Protein 1I36 (pdb70)

Foldseek 3Di:
DEEEEEFQDLVNLLQLLLLVVLPYQYEYECVPHDPRRVVSCVVSPHHYDDPLVSLADLHYEYDHEQVCLQVNLLVSLVHHQHEYEYAYLYFLVSQVNSQVSNPRYFYKDKYFQDDCVPCGQATEIEIEAPCQVVVVVCVSRPHHYHYDDHHRSVRSLVSLVVLLVLLLVLLVLLVVQLVCVVVPRNVVVQVVCCVPVVPVRSVVNLVSNVVCLVCLVVSLVSLVNSCVNVVVPDNDDRSVVSSVSSVVSCVSSVSSDD/DEEEEEFQDLQNLLQLLLLVVQPYAYEYECVPHDPRRVVSCVVSVHHYDHPLVSLADLHYEYDHEQVCLQVNLQVSLVHHQHEYEYAYLYALVVQVNSCVNNPRYFYKYKYFDDDCVPQGQATEIEIEAPCQVVVVVCVSRPHHYHYDDHHRRVRSVVSLVVLLVLLLVLLVLLVVQLVCLVVPRNVVVQVVCCVPVHPCRSVVNLVSNVVCLVCLVVSLVSLVSSCVVVVVPHNDDRSVVSSVSSVVSCVSSVSSDD

Structure (mmCIF, N/CA/C/O backbone):
data_1I36
#
_entry.id   1I36
#
_cell.length_a   94.870
_cell.length_b   123.457
_cell.length_c   133.894
_cell.angle_alpha   90.00
_cell.angle_beta   90.00
_cell.angle_gamma   90.00
#
_symmetry.space_group_name_H-M   'I 2 2 2'
#
loop_
_entity.id
_entity.type
_entity.pdbx_description
1 polymer 'CONSERVED HYPOTHETICAL PROTEIN MTH1747'
2 non-polymer 'NADP NICOTINAMIDE-ADENINE-DINUCLEOTIDE PHOSPHATE'
3 water water
#
loop_
_atom_site.group_PDB
_atom_site.id
_atom_site.type_symbol
_atom_site.label_atom_id
_atom_site.label_alt_id
_atom_site.label_comp_id
_atom_site.label_asym_id
_atom_site.label_entity_id
_atom_site.label_seq_id
_atom_site.pdbx_PDB_ins_code
_atom_site.Cartn_x
_atom_site.Cartn_y
_atom_site.Cartn_z
_atom_site.occupancy
_atom_site.B_iso_or_equiv
_atom_site.auth_seq_id
_atom_site.auth_comp_id
_atom_site.auth_asym_id
_atom_site.auth_atom_id
_atom_site.pdbx_PDB_model_num
ATOM 1 N N . LEU A 1 1 ? 58.857 53.302 38.780 1.00 39.14 1 LEU A N 1
ATOM 2 C CA . LEU A 1 1 ? 60.010 53.960 39.455 1.00 38.73 1 LEU A CA 1
ATOM 3 C C . LEU A 1 1 ? 60.689 52.868 40.267 1.00 35.92 1 LEU A C 1
ATOM 4 O O . LEU A 1 1 ? 61.284 51.953 39.694 1.00 37.36 1 LEU A O 1
ATOM 9 N N . ARG A 1 2 ? 60.561 52.945 41.589 1.00 33.00 2 ARG A N 1
ATOM 10 C CA . ARG A 1 2 ? 61.114 51.946 42.492 1.00 28.68 2 ARG A CA 1
ATOM 11 C C . ARG A 1 2 ? 60.020 51.495 43.469 1.00 24.82 2 ARG A C 1
ATOM 12 O O . ARG A 1 2 ? 59.298 52.326 44.021 1.00 23.01 2 ARG A O 1
ATOM 20 N N . VAL A 1 3 ? 59.863 50.188 43.638 1.00 22.71 3 VAL A N 1
ATOM 21 C CA . VAL A 1 3 ? 58.897 49.664 44.608 1.00 18.76 3 VAL A CA 1
ATOM 22 C C . VAL A 1 3 ? 59.706 48.917 45.683 1.00 17.08 3 VAL A C 1
ATOM 23 O O . VAL A 1 3 ? 60.458 47.987 45.384 1.00 19.95 3 VAL A O 1
ATOM 27 N N . GLY A 1 4 ? 59.594 49.357 46.931 1.00 19.68 4 GLY A N 1
ATOM 28 C CA . GLY A 1 4 ? 60.319 48.677 48.001 1.00 19.91 4 GLY A CA 1
ATOM 29 C C . GLY A 1 4 ? 59.456 47.689 48.768 1.00 18.46 4 GLY A C 1
ATOM 30 O O . GLY A 1 4 ? 58.270 47.920 48.966 1.00 18.90 4 GLY A O 1
ATOM 31 N N . PHE A 1 5 ? 60.057 46.578 49.179 1.00 17.61 5 PHE A N 1
ATOM 32 C CA . PHE A 1 5 ? 59.346 45.545 49.924 1.00 19.72 5 PHE A CA 1
ATOM 33 C C . PHE A 1 5 ? 59.929 45.344 51.322 1.00 19.72 5 PHE A C 1
ATOM 34 O O . PHE A 1 5 ? 61.145 45.210 51.488 1.00 19.10 5 PHE A O 1
ATOM 42 N N . ILE A 1 6 ? 59.068 45.371 52.330 1.00 19.78 6 ILE A N 1
ATOM 43 C CA . ILE A 1 6 ? 59.493 45.070 53.691 1.00 17.44 6 ILE A CA 1
ATOM 44 C C . ILE A 1 6 ? 58.976 43.642 53.829 1.00 19.45 6 ILE A C 1
ATOM 45 O O . ILE A 1 6 ? 57.764 43.397 53.738 1.00 19.42 6 ILE A O 1
ATOM 50 N N . GLY A 1 7 ? 59.906 42.713 54.025 1.00 19.63 7 GLY A N 1
ATOM 51 C CA . GLY A 1 7 ? 59.602 41.301 54.083 1.00 18.34 7 GLY A CA 1
ATOM 52 C C . GLY A 1 7 ? 59.798 40.798 52.657 1.00 23.93 7 GLY A C 1
ATOM 53 O O . GLY A 1 7 ? 59.685 41.579 51.706 1.00 21.04 7 GLY A O 1
ATOM 54 N N . PHE A 1 8 ? 60.235 39.551 52.479 1.00 22.36 8 PHE A N 1
ATOM 55 C CA . PHE A 1 8 ? 60.376 39.061 51.111 1.00 22.80 8 PHE A CA 1
ATOM 56 C C . PHE A 1 8 ? 60.097 37.590 51.060 1.00 22.49 8 PHE A C 1
ATOM 57 O O . PHE A 1 8 ? 60.979 36.766 50.813 1.00 25.17 8 PHE A O 1
ATOM 65 N N . GLY A 1 9 ? 58.848 37.282 51.374 1.00 20.65 9 GLY A N 1
ATOM 66 C CA . GLY A 1 9 ? 58.356 35.924 51.396 1.00 22.21 9 GLY A CA 1
ATOM 67 C C . GLY A 1 9 ? 57.583 35.604 50.141 1.00 22.00 9 GLY A C 1
ATOM 68 O O . GLY A 1 9 ? 57.877 36.158 49.087 1.00 19.96 9 GLY A O 1
ATOM 69 N N . GLU A 1 10 ? 56.588 34.732 50.263 1.00 23.05 10 GLU A N 1
ATOM 70 C CA . GLU A 1 10 ? 55.796 34.299 49.121 1.00 25.22 10 GLU A CA 1
ATOM 71 C C . GLU A 1 10 ? 55.040 35.411 48.404 1.00 25.09 10 GLU A C 1
ATOM 72 O O . GLU A 1 10 ? 55.019 35.450 47.174 1.00 23.17 10 GLU A O 1
ATOM 78 N N . VAL A 1 11 ? 54.354 36.260 49.164 1.00 21.79 11 VAL A N 1
ATOM 79 C CA . VAL A 1 11 ? 53.617 37.379 48.559 1.00 19.41 11 VAL A CA 1
ATOM 80 C C . VAL A 1 11 ? 54.556 38.341 47.839 1.00 19.23 11 VAL A C 1
ATOM 81 O O . VAL A 1 11 ? 54.371 38.627 46.656 1.00 19.72 11 VAL A O 1
ATOM 85 N N . ALA A 1 12 ? 55.573 38.823 48.549 1.00 21.05 12 ALA A N 1
ATOM 86 C CA . ALA A 1 12 ? 56.538 39.758 47.978 1.00 21.27 12 ALA A CA 1
ATOM 87 C C . ALA A 1 12 ? 57.205 39.195 46.719 1.00 21.70 12 ALA A C 1
ATOM 88 O O . ALA A 1 12 ? 57.365 39.902 45.723 1.00 20.34 12 ALA A O 1
ATOM 90 N N . GLN A 1 13 ? 57.613 37.928 46.771 1.00 22.29 13 GLN A N 1
ATOM 91 C CA . GLN A 1 13 ? 58.259 37.304 45.609 1.00 23.94 13 GLN A CA 1
ATOM 92 C C . GLN A 1 13 ? 57.349 37.338 44.389 1.00 22.41 13 GLN A C 1
ATOM 93 O O . GLN A 1 13 ? 57.766 37.718 43.307 1.00 24.20 13 GLN A O 1
ATOM 99 N N . THR A 1 14 ? 56.115 36.888 44.576 1.00 24.76 14 THR A N 1
ATOM 100 C CA . THR A 1 14 ? 55.128 36.841 43.510 1.00 23.36 14 THR A CA 1
ATOM 101 C C . THR A 1 14 ? 54.913 38.205 42.857 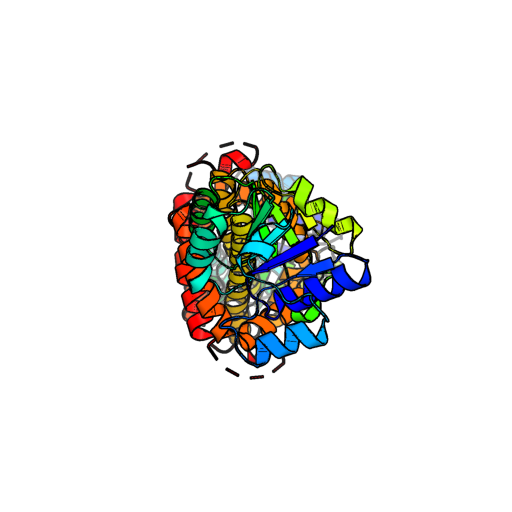1.00 23.52 14 THR A C 1
ATOM 102 O O . THR A 1 14 ? 55.002 38.328 41.632 1.00 23.74 14 THR A O 1
ATOM 106 N N . LEU A 1 15 ? 54.624 39.221 43.673 1.00 20.58 15 LEU A N 1
ATOM 107 C CA . LEU A 1 15 ? 54.400 40.585 43.184 1.00 20.29 15 LEU A CA 1
ATOM 108 C C . LEU A 1 15 ? 55.668 41.212 42.626 1.00 21.31 15 LEU A C 1
ATOM 109 O O . LEU A 1 15 ? 55.627 41.837 41.578 1.00 22.40 15 LEU A O 1
ATOM 114 N N . ALA A 1 16 ? 56.789 41.081 43.333 1.00 20.34 16 ALA A N 1
ATOM 115 C CA . ALA A 1 16 ? 58.041 41.659 42.859 1.00 18.04 16 ALA A CA 1
ATOM 116 C C . ALA A 1 16 ? 58.450 41.087 41.496 1.00 21.16 16 ALA A C 1
ATOM 117 O O . ALA A 1 16 ? 58.872 41.823 40.611 1.00 23.25 16 ALA A O 1
ATOM 119 N N . SER A 1 17 ? 58.280 39.781 41.329 1.00 23.52 17 SER A N 1
ATOM 120 C CA . SER A 1 17 ? 58.619 39.093 40.099 1.00 25.38 17 SER A CA 1
ATOM 121 C C . SER A 1 17 ? 57.810 39.656 38.906 1.00 26.83 17 SER A C 1
ATOM 122 O O . SER A 1 17 ? 58.369 39.892 37.813 1.00 27.85 17 SER A O 1
ATOM 125 N N . ARG A 1 18 ? 56.523 39.915 39.130 1.00 23.61 18 ARG A N 1
ATOM 126 C CA . ARG A 1 18 ? 55.641 40.461 38.089 1.00 24.18 18 ARG A CA 1
ATOM 127 C C . ARG A 1 18 ? 56.049 41.889 37.737 1.00 24.64 18 ARG A C 1
ATOM 128 O O . ARG A 1 18 ? 56.177 42.252 36.554 1.00 24.49 18 ARG A O 1
ATOM 136 N N . LEU A 1 19 ? 56.252 42.702 38.764 1.00 22.60 19 LEU A N 1
ATOM 137 C CA . LEU A 1 19 ? 56.655 44.096 38.578 1.00 22.87 19 LEU A CA 1
ATOM 138 C C . LEU A 1 19 ? 57.999 44.209 37.839 1.00 23.45 19 LEU A C 1
ATOM 139 O O . LEU A 1 19 ? 58.178 45.054 36.959 1.00 23.67 19 LEU A O 1
ATOM 144 N N . ARG A 1 20 ? 58.958 43.385 38.236 1.00 25.18 20 ARG A N 1
ATOM 145 C CA . ARG A 1 20 ? 60.276 43.400 37.615 1.00 26.86 20 ARG A CA 1
ATOM 146 C C . ARG A 1 20 ? 60.212 43.062 36.112 1.00 27.05 20 ARG A C 1
ATOM 147 O O . ARG A 1 20 ? 60.850 43.723 35.302 1.00 26.34 20 ARG A O 1
ATOM 155 N N . SER A 1 21 ? 59.402 42.075 35.754 1.00 25.77 21 SER A N 1
ATOM 156 C CA . SER A 1 21 ? 59.239 41.662 34.361 1.00 26.86 21 SER A CA 1
ATOM 157 C C . SER A 1 21 ? 58.614 42.787 33.536 1.00 28.68 21 SER A C 1
ATOM 158 O O . SER A 1 21 ? 58.739 42.807 32.313 1.00 28.15 21 SER A O 1
ATOM 161 N N . ARG A 1 22 ? 57.973 43.748 34.203 1.00 26.29 22 ARG A N 1
ATOM 162 C CA . ARG A 1 22 ? 57.354 44.860 33.487 1.00 24.91 22 ARG A CA 1
ATOM 163 C C . ARG A 1 22 ? 58.190 46.124 33.550 1.00 26.67 22 ARG A C 1
ATOM 164 O O . ARG A 1 22 ? 57.702 47.213 33.233 1.00 29.49 22 ARG A O 1
ATOM 172 N N . GLY A 1 23 ? 59.451 45.976 33.967 1.00 26.00 23 GLY A N 1
ATOM 173 C CA . GLY A 1 23 ? 60.377 47.103 34.007 1.00 27.26 23 GLY A CA 1
ATOM 174 C C . GLY A 1 23 ? 60.505 47.937 35.264 1.00 29.54 23 GLY A C 1
ATOM 175 O O . GLY A 1 23 ? 61.161 48.983 35.263 1.00 31.21 23 GLY A O 1
ATOM 176 N N . VAL A 1 24 ? 59.907 47.482 36.357 1.00 27.75 24 VAL A N 1
ATOM 177 C CA . VAL A 1 24 ? 59.967 48.241 37.605 1.00 24.88 24 VAL A CA 1
ATOM 178 C C . VAL A 1 24 ? 61.179 47.810 38.410 1.00 23.66 24 VAL A C 1
ATOM 179 O O . VAL A 1 24 ? 61.480 46.636 38.483 1.00 23.71 24 VAL A O 1
ATOM 183 N N . GLU A 1 25 ? 61.909 48.757 38.988 1.00 26.33 25 GLU A N 1
ATOM 184 C CA . GLU A 1 25 ? 63.030 48.354 39.819 1.00 28.78 25 GLU A CA 1
ATOM 185 C C . GLU A 1 25 ? 62.466 48.033 41.212 1.00 26.30 25 GLU A C 1
ATOM 186 O O . GLU A 1 25 ? 61.834 48.870 41.815 1.00 26.35 25 GLU A O 1
ATOM 192 N N . VAL A 1 26 ? 62.626 46.802 41.673 1.00 28.18 26 VAL A N 1
ATOM 193 C CA . VAL A 1 26 ? 62.116 46.394 42.980 1.00 27.00 26 VAL A CA 1
ATOM 194 C C . VAL A 1 26 ? 63.288 46.274 43.942 1.00 27.37 26 VAL A C 1
ATOM 195 O O . VAL A 1 26 ? 64.324 45.729 43.568 1.00 27.05 26 VAL A O 1
ATOM 199 N N . VAL A 1 27 ? 63.137 46.802 45.161 1.00 25.23 27 VAL A N 1
ATOM 200 C CA . VAL A 1 27 ? 64.231 46.766 46.144 1.00 26.79 27 VAL A CA 1
ATOM 201 C C . VAL A 1 27 ? 63.782 46.257 47.511 1.00 27.39 27 VAL A C 1
ATOM 202 O O . VAL A 1 27 ? 62.616 46.358 47.864 1.00 24.60 27 VAL A O 1
ATOM 206 N N . THR A 1 28 ? 64.720 45.719 48.278 1.00 24.04 28 THR A N 1
ATOM 207 C CA . THR A 1 28 ? 64.394 45.220 49.609 1.00 27.07 28 THR A CA 1
ATOM 208 C C . THR A 1 28 ? 65.690 45.126 50.432 1.00 27.38 28 THR A C 1
ATOM 209 O O . THR A 1 28 ? 66.773 45.109 49.854 1.00 26.90 28 THR A O 1
ATOM 213 N N . SER A 1 29 ? 65.558 45.091 51.761 1.00 25.66 29 SER A N 1
ATOM 214 C CA . SER A 1 29 ? 66.693 44.988 52.672 1.00 27.94 29 SER A CA 1
ATOM 215 C C . SER A 1 29 ? 66.761 43.572 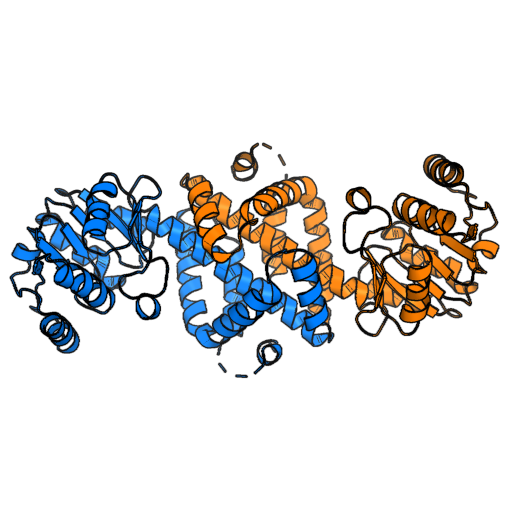53.205 1.00 26.92 29 SER A C 1
ATOM 216 O O . SER A 1 29 ? 65.783 43.074 53.760 1.00 27.01 29 SER A O 1
ATOM 219 N N . LEU A 1 30 ? 67.909 42.916 53.040 1.00 28.93 30 LEU A N 1
ATOM 220 C CA . LEU A 1 30 ? 68.069 41.530 53.505 1.00 29.04 30 LEU A CA 1
ATOM 221 C C . LEU A 1 30 ? 68.771 41.359 54.862 1.00 30.09 30 LEU A C 1
ATOM 222 O O . LEU A 1 30 ? 68.968 40.230 55.321 1.00 29.72 30 LEU A O 1
ATOM 227 N N . GLU A 1 31 ? 69.168 42.464 55.486 1.00 31.07 31 GLU A N 1
ATOM 228 C CA . GLU A 1 31 ? 69.825 42.404 56.789 1.00 35.49 31 GLU A CA 1
ATOM 229 C C . GLU A 1 31 ? 68.863 41.810 57.837 1.00 36.50 31 GLU A C 1
ATOM 230 O O . GLU A 1 31 ? 67.724 42.276 58.007 1.00 36.01 31 GLU A O 1
ATOM 236 N N . GLY A 1 32 ? 69.304 40.736 58.484 1.00 37.14 32 GLY A N 1
ATOM 237 C CA . GLY A 1 32 ? 68.485 40.082 59.495 1.00 37.76 32 GLY A CA 1
ATOM 238 C C . GLY A 1 32 ? 67.510 39.046 58.950 1.00 36.53 32 GLY A C 1
ATOM 239 O O . GLY A 1 32 ? 66.822 38.369 59.725 1.00 35.71 32 GLY A O 1
ATOM 240 N N . ARG A 1 33 ? 67.435 38.923 57.627 1.00 33.75 33 ARG A N 1
ATOM 241 C CA . ARG A 1 33 ? 66.528 37.963 57.009 1.00 33.59 33 ARG A CA 1
ATOM 242 C C . ARG A 1 33 ? 67.155 36.576 56.878 1.00 35.70 33 ARG A C 1
ATOM 243 O O . ARG A 1 33 ? 68.373 36.429 56.755 1.00 35.83 33 ARG A O 1
ATOM 251 N N . SER A 1 34 ? 66.292 35.567 56.895 1.00 36.73 34 SER A N 1
ATOM 252 C CA . SER A 1 34 ? 66.673 34.167 56.786 1.00 37.20 34 SER A CA 1
ATOM 253 C C . SER A 1 34 ? 67.164 33.778 55.384 1.00 39.68 34 SER A C 1
ATOM 254 O O . SER A 1 34 ? 66.904 34.480 54.394 1.00 37.28 34 SER A O 1
ATOM 257 N N . PRO A 1 35 ? 67.854 32.624 55.288 1.00 39.93 35 PRO A N 1
ATOM 258 C CA . PRO A 1 35 ? 68.384 32.091 54.033 1.00 40.59 35 PRO A CA 1
ATOM 259 C C . PRO A 1 35 ? 67.299 31.958 52.962 1.00 40.44 35 PRO A C 1
ATOM 260 O O . PRO A 1 35 ? 67.511 32.370 51.827 1.00 40.50 35 PRO A O 1
ATOM 264 N N . SER A 1 36 ? 66.138 31.406 53.328 1.00 39.79 36 SER A N 1
ATOM 265 C CA . SER A 1 36 ? 65.037 31.236 52.373 1.00 39.32 36 SER A CA 1
ATOM 266 C C . SER A 1 36 ? 64.575 32.579 51.786 1.00 37.56 36 SER A C 1
ATOM 267 O O . SER A 1 36 ? 64.239 32.666 50.601 1.00 38.01 36 SER A O 1
ATOM 270 N N . THR A 1 37 ? 64.625 33.628 52.601 1.00 34.33 37 THR A N 1
ATOM 271 C CA . THR A 1 37 ? 64.237 34.966 52.154 1.00 32.88 37 THR A CA 1
ATOM 272 C C . THR A 1 37 ? 65.305 35.558 51.231 1.00 33.93 37 THR A C 1
ATOM 273 O O . THR A 1 37 ? 64.977 36.161 50.201 1.00 33.66 37 THR A O 1
ATOM 277 N N . ILE A 1 38 ? 66.577 35.372 51.596 1.00 33.80 38 ILE A N 1
ATOM 278 C CA . ILE A 1 38 ? 67.699 35.870 50.798 1.00 34.24 38 ILE A CA 1
ATOM 279 C C . ILE A 1 38 ? 67.674 35.142 49.455 1.00 33.97 38 ILE A C 1
ATOM 280 O O . ILE A 1 38 ? 67.912 35.739 48.404 1.00 34.77 38 ILE A O 1
ATOM 285 N N . GLU A 1 39 ? 67.290 33.874 49.493 1.00 34.86 39 GLU A N 1
ATOM 286 C CA . GLU A 1 39 ? 67.221 33.058 48.287 1.00 37.01 39 GLU A CA 1
ATOM 287 C C . GLU A 1 39 ? 66.086 33.515 47.358 1.00 35.50 39 GLU A C 1
ATOM 288 O O . GLU A 1 39 ? 66.284 33.610 46.148 1.00 35.61 39 GLU A O 1
ATOM 294 N N . ARG A 1 40 ? 64.907 33.805 47.912 1.00 31.93 40 ARG A N 1
ATOM 295 C CA . ARG A 1 40 ? 63.799 34.272 47.081 1.00 30.88 40 ARG A CA 1
ATOM 296 C C . ARG A 1 40 ? 64.197 35.586 46.405 1.00 30.15 40 ARG A C 1
ATOM 297 O O . ARG A 1 40 ? 63.969 35.775 45.206 1.00 30.73 40 ARG A O 1
ATOM 305 N N . ALA A 1 41 ? 64.807 36.473 47.189 1.00 29.37 41 ALA A N 1
ATOM 306 C CA . ALA A 1 41 ? 65.244 37.779 46.721 1.00 31.78 41 ALA A CA 1
A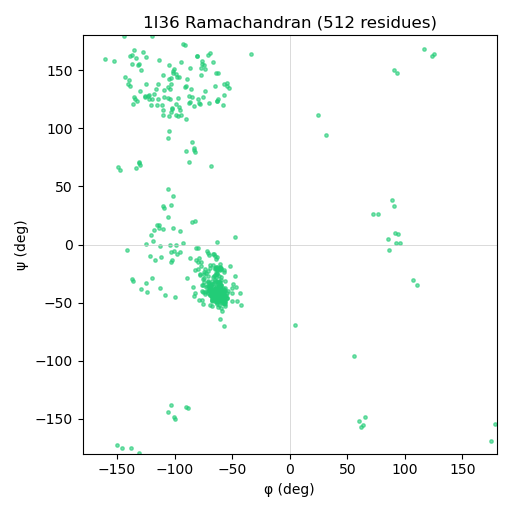TOM 307 C C . ALA A 1 41 ? 66.228 37.691 45.552 1.00 34.63 41 ALA A C 1
ATOM 308 O O . ALA A 1 41 ? 66.131 38.446 44.586 1.00 34.14 41 ALA A O 1
ATOM 310 N N . ARG A 1 42 ? 67.179 36.769 45.648 1.00 37.44 42 ARG A N 1
ATOM 311 C CA . ARG A 1 42 ? 68.176 36.607 44.598 1.00 37.14 42 ARG A CA 1
ATOM 312 C C . ARG A 1 42 ? 67.641 35.855 43.379 1.00 36.75 42 ARG A C 1
ATOM 313 O O . ARG A 1 42 ? 68.134 36.063 42.268 1.00 37.11 42 ARG A O 1
ATOM 321 N N . THR A 1 43 ? 66.630 35.005 43.583 1.00 35.49 43 THR A N 1
ATOM 322 C CA . THR A 1 43 ? 65.998 34.275 42.480 1.00 36.65 43 THR A CA 1
ATOM 323 C C . THR A 1 43 ? 65.250 35.301 41.606 1.00 37.89 43 THR A C 1
ATOM 324 O O . THR A 1 43 ? 65.248 35.208 40.370 1.00 36.98 43 THR A O 1
ATOM 328 N N . VAL A 1 44 ? 64.602 36.268 42.266 1.00 36.57 44 VAL A N 1
ATOM 329 C CA . VAL A 1 44 ? 63.856 37.319 41.584 1.00 33.10 44 VAL A CA 1
ATOM 330 C C . VAL A 1 44 ? 64.812 38.352 40.994 1.00 34.16 44 VAL A C 1
ATOM 331 O O . VAL A 1 44 ? 64.560 38.877 39.906 1.00 32.85 44 VAL A O 1
ATOM 335 N N . GLY A 1 45 ? 65.925 38.614 41.687 1.00 35.03 45 GLY A N 1
ATOM 336 C CA . GLY A 1 45 ? 66.886 39.603 41.213 1.00 34.31 45 GLY A CA 1
ATOM 337 C C . GLY A 1 45 ? 66.594 41.013 41.710 1.00 36.32 45 GLY A C 1
ATOM 338 O O . GLY A 1 45 ? 66.781 42.004 40.993 1.00 35.69 45 GLY A O 1
ATOM 339 N N . VAL A 1 46 ? 66.154 41.113 42.959 1.00 35.89 46 VAL A N 1
ATOM 340 C CA . VAL A 1 46 ? 65.838 42.406 43.542 1.00 37.15 46 VAL A CA 1
ATOM 341 C C . VAL A 1 46 ? 67.086 43.177 43.918 1.00 36.15 46 VAL A C 1
ATOM 342 O O . VAL A 1 46 ? 68.141 42.600 44.131 1.00 37.30 46 VAL A O 1
ATOM 346 N N . THR A 1 47 ? 66.976 44.497 43.972 1.00 35.30 47 THR A N 1
ATOM 347 C CA . THR A 1 47 ? 68.113 45.306 44.351 1.00 35.27 47 THR A CA 1
ATOM 348 C C . THR A 1 47 ? 68.233 45.248 45.872 1.00 36.44 47 THR A C 1
ATOM 349 O O . THR A 1 47 ? 67.286 45.565 46.580 1.00 36.00 47 THR A O 1
ATOM 353 N N . GLU A 1 48 ? 69.380 44.786 46.361 1.00 35.66 48 GLU A N 1
ATOM 354 C CA . GLU A 1 48 ? 69.629 44.684 47.797 1.00 34.71 48 GLU A CA 1
ATOM 355 C C . GLU A 1 48 ? 70.130 46.016 48.291 1.00 33.83 48 GLU A C 1
ATOM 356 O O . GLU A 1 48 ? 71.106 46.549 47.774 1.00 36.26 48 GLU A O 1
ATOM 362 N N . THR A 1 49 ? 69.490 46.545 49.322 1.00 32.30 49 THR A N 1
ATOM 363 C CA . THR A 1 49 ? 69.854 47.860 49.811 1.00 30.18 49 THR A CA 1
ATOM 364 C C . THR A 1 49 ? 69.613 48.017 51.305 1.00 29.62 49 THR A C 1
ATOM 365 O O . THR A 1 49 ? 69.291 47.053 51.983 1.00 29.64 49 THR A O 1
ATOM 369 N N . SER A 1 50 ? 69.772 49.231 51.829 1.00 30.06 50 SER A N 1
ATOM 370 C CA . SER A 1 50 ? 69.567 49.444 53.260 1.00 30.04 50 SER A CA 1
ATOM 371 C C . SER A 1 50 ? 68.075 49.566 53.569 1.00 30.01 50 SER A C 1
ATOM 372 O O . SER A 1 50 ? 67.263 49.831 52.678 1.00 29.53 50 SER A O 1
ATOM 375 N N . GLU A 1 51 ? 67.737 49.396 54.841 1.00 28.98 51 GLU A N 1
ATOM 376 C CA . GLU A 1 51 ? 66.369 49.479 55.326 1.00 30.54 51 GLU A CA 1
ATOM 377 C C . GLU A 1 51 ? 65.809 50.856 55.000 1.00 30.88 51 GLU A C 1
ATOM 378 O O . GLU A 1 51 ? 64.706 50.971 54.473 1.00 30.34 51 GLU A O 1
ATOM 384 N N . GLU A 1 52 ? 66.593 51.898 55.265 1.00 31.44 52 GLU A N 1
ATOM 385 C CA . GLU A 1 52 ? 66.173 53.269 54.986 1.00 33.43 52 GLU A CA 1
ATOM 386 C C . GLU A 1 52 ? 66.023 53.600 53.504 1.00 32.59 52 GLU A C 1
ATOM 387 O O . GLU A 1 52 ? 65.189 54.430 53.134 1.00 32.78 52 GLU A O 1
ATOM 393 N N . ASP A 1 53 ? 66.783 52.916 52.655 1.00 31.59 53 ASP A N 1
ATOM 394 C CA . ASP A 1 53 ? 66.664 53.147 51.225 1.00 31.53 53 ASP A CA 1
ATOM 395 C C . ASP A 1 53 ? 65.308 52.583 50.748 1.00 30.45 53 ASP A C 1
ATOM 396 O O . ASP A 1 53 ? 64.651 53.180 49.902 1.00 27.07 53 ASP A O 1
ATOM 401 N N . VAL A 1 54 ? 64.881 51.471 51.349 1.00 28.38 54 VAL A N 1
ATOM 402 C CA . VAL A 1 54 ? 63.604 50.842 51.007 1.00 25.81 54 VAL A CA 1
ATOM 403 C C . VAL A 1 54 ? 62.503 51.838 51.295 1.00 24.28 54 VAL A C 1
ATOM 404 O O . VAL A 1 54 ? 61.705 52.144 50.416 1.00 24.49 54 VAL A O 1
ATOM 408 N N . TYR A 1 55 ? 62.550 52.434 52.493 1.00 22.78 55 TYR A N 1
ATOM 409 C CA . TYR A 1 55 ? 61.553 53.407 52.939 1.00 23.12 55 TYR A CA 1
ATOM 410 C C . TYR A 1 55 ? 61.468 54.629 52.075 1.00 22.17 55 TYR A C 1
ATOM 411 O O . TYR A 1 55 ? 60.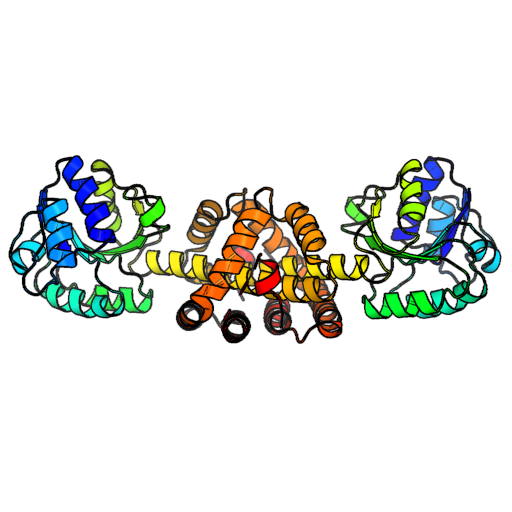496 55.362 52.178 1.00 21.56 55 TYR A O 1
ATOM 420 N N . SER A 1 56 ? 62.515 54.906 51.303 1.00 23.20 56 SER A N 1
ATOM 421 C CA . SER A 1 56 ? 62.528 56.085 50.432 1.00 26.12 56 SER A CA 1
ATOM 422 C C . SER A 1 56 ? 61.798 55.896 49.110 1.00 26.15 56 SER A C 1
ATOM 423 O O . SER A 1 56 ? 61.568 56.871 48.387 1.00 29.16 56 SER A O 1
ATOM 426 N N . CYS A 1 57 ? 61.473 54.657 48.754 1.00 28.07 57 CYS A N 1
ATOM 427 C CA . CYS A 1 57 ? 60.756 54.411 47.508 1.00 25.80 57 CYS A CA 1
ATOM 428 C C . CYS A 1 57 ? 59.371 55.048 47.527 1.00 24.73 57 CYS A C 1
ATOM 429 O O . CYS A 1 57 ? 58.748 55.150 48.589 1.00 25.87 57 CYS A O 1
ATOM 432 N N . PRO A 1 58 ? 58.870 55.502 46.357 1.00 22.89 58 PRO A N 1
ATOM 433 C CA . PRO A 1 58 ? 57.538 56.126 46.302 1.00 25.05 58 PRO A CA 1
ATOM 434 C C . PRO A 1 58 ? 56.398 55.166 46.694 1.00 22.18 58 PRO A C 1
ATOM 435 O O . PRO A 1 58 ? 55.313 55.611 47.075 1.00 22.75 58 PRO A O 1
ATOM 439 N N . VAL A 1 59 ? 56.682 53.860 46.632 1.00 21.04 59 VAL A N 1
ATOM 440 C CA . VAL A 1 59 ? 55.732 52.815 47.023 1.00 20.64 59 VAL A CA 1
ATOM 441 C C . VAL A 1 59 ? 56.509 51.786 47.848 1.00 18.72 59 VAL A C 1
ATOM 442 O O . VAL A 1 59 ? 57.489 51.201 47.385 1.00 20.45 59 VAL A O 1
ATOM 446 N N . VAL A 1 60 ? 56.062 51.601 49.085 1.00 18.57 60 VAL A N 1
ATOM 447 C CA . VAL A 1 60 ? 56.671 50.667 50.014 1.00 16.10 60 VAL A CA 1
ATOM 448 C C . VAL A 1 60 ? 55.583 49.664 50.406 1.00 17.68 60 VAL A C 1
ATOM 449 O O . VAL A 1 60 ? 54.535 50.064 50.905 1.00 16.48 60 VAL A O 1
ATOM 453 N N . ILE A 1 61 ? 55.813 48.387 50.133 1.00 17.25 61 ILE A N 1
ATOM 454 C CA . ILE A 1 61 ? 54.828 47.356 50.454 1.00 15.27 61 ILE A CA 1
ATOM 455 C C . ILE A 1 61 ? 55.335 46.498 51.618 1.00 14.83 61 ILE A C 1
ATOM 456 O O . ILE A 1 61 ? 56.440 45.968 51.566 1.00 14.29 61 ILE A O 1
ATOM 461 N N . SER A 1 62 ? 54.503 46.377 52.649 1.00 14.05 62 SER A N 1
ATOM 462 C CA . SER A 1 62 ? 54.802 45.591 53.841 1.00 14.28 62 SER A CA 1
ATOM 463 C C . SER A 1 62 ? 54.092 44.240 53.678 1.00 14.58 62 SER A C 1
ATOM 464 O O . SER A 1 62 ? 52.867 44.179 53.708 1.00 15.78 62 SER A O 1
ATOM 467 N N . ALA A 1 63 ? 54.870 43.179 53.506 1.00 14.42 63 ALA A N 1
ATOM 468 C CA . ALA A 1 63 ? 54.345 41.835 53.322 1.00 14.84 63 ALA A CA 1
ATOM 469 C C . ALA A 1 63 ? 55.155 40.931 54.251 1.00 17.50 63 ALA A C 1
ATOM 470 O O . ALA A 1 63 ? 56.013 40.149 53.810 1.00 15.84 63 ALA A O 1
ATOM 472 N N . VAL A 1 64 ? 54.990 41.170 55.545 1.00 15.64 64 VAL A N 1
ATOM 473 C CA . VAL A 1 64 ? 55.720 40.416 56.569 1.00 17.61 64 VAL A CA 1
ATOM 474 C C . VAL A 1 64 ? 54.746 39.400 57.155 1.00 19.45 64 VAL A C 1
ATOM 475 O O . VAL A 1 64 ? 54.052 38.744 56.396 1.00 24.02 64 VAL A O 1
ATOM 479 N N . THR A 1 65 ? 54.732 39.195 58.472 1.00 20.42 65 THR A N 1
ATOM 480 C CA . THR A 1 65 ? 53.760 38.264 59.062 1.00 20.01 65 THR A CA 1
ATOM 481 C C . THR A 1 65 ? 52.799 39.095 59.929 1.00 18.69 65 THR A C 1
ATOM 482 O O . THR A 1 65 ? 53.125 40.221 60.320 1.00 15.81 65 THR A O 1
ATOM 486 N N . PRO A 1 66 ? 51.591 38.576 60.224 1.00 16.85 66 PRO A N 1
ATOM 487 C CA . PRO A 1 66 ? 50.680 39.389 61.040 1.00 16.64 66 PRO A CA 1
ATOM 488 C C . PRO A 1 66 ? 51.256 39.890 62.376 1.00 19.52 66 PRO A C 1
ATOM 489 O O . PRO A 1 66 ? 51.010 41.037 62.772 1.00 18.15 66 PRO A O 1
ATOM 493 N N . GLY A 1 67 ? 52.011 39.030 63.059 1.00 14.89 67 GLY A N 1
ATOM 494 C CA . GLY A 1 67 ? 52.580 39.408 64.345 1.00 15.49 67 GLY A CA 1
ATOM 495 C C . GLY A 1 67 ? 53.690 40.459 64.285 1.00 17.83 67 GLY A C 1
ATOM 496 O O . GLY A 1 67 ? 54.082 41.003 65.315 1.00 19.07 67 GLY A O 1
ATOM 497 N N . VAL A 1 68 ? 54.146 40.783 63.081 1.00 17.28 68 VAL A N 1
ATOM 498 C CA . VAL A 1 68 ? 55.249 41.736 62.866 1.00 18.42 68 VAL A CA 1
ATOM 499 C C . VAL A 1 68 ? 54.772 43.048 62.193 1.00 17.59 68 VAL A C 1
ATOM 500 O O . VAL A 1 68 ? 55.508 44.017 62.150 1.00 14.24 68 VAL A O 1
ATOM 504 N N . ALA A 1 69 ? 53.534 43.067 61.704 1.00 13.47 69 ALA A N 1
ATOM 505 C CA . ALA A 1 69 ? 52.981 44.209 60.972 1.00 13.22 69 ALA A CA 1
ATOM 506 C C . ALA A 1 69 ? 53.040 45.566 61.682 1.00 13.53 69 ALA A C 1
ATOM 507 O O . ALA A 1 69 ? 53.441 46.566 61.080 1.00 11.26 69 ALA A O 1
ATOM 509 N N . LEU A 1 70 ? 52.664 45.621 62.953 1.00 11.89 70 LEU A N 1
ATOM 510 C CA . LEU A 1 70 ? 52.708 46.913 63.658 1.00 17.39 70 LEU A CA 1
ATOM 511 C C . LEU A 1 70 ? 54.132 47.387 63.858 1.00 16.68 70 LEU A C 1
ATOM 512 O O . LEU A 1 70 ? 54.419 48.567 63.672 1.00 16.34 70 LEU A O 1
ATOM 517 N N . GLY A 1 71 ? 55.023 46.468 64.245 1.00 18.12 71 GLY A N 1
ATOM 518 C CA . GLY A 1 71 ? 56.416 46.846 64.431 1.00 16.27 71 GLY A CA 1
ATOM 519 C C . GLY A 1 71 ? 57.055 47.353 63.145 1.00 17.93 71 GLY A C 1
ATOM 520 O O . GLY A 1 71 ? 57.863 48.288 63.175 1.00 15.01 71 GLY A O 1
ATOM 521 N N . ALA A 1 72 ? 56.733 46.708 62.020 1.00 14.30 72 ALA A N 1
ATOM 522 C CA . ALA A 1 72 ? 57.263 47.118 60.729 1.00 14.79 72 ALA A CA 1
ATOM 523 C C . ALA A 1 72 ? 56.767 48.528 60.409 1.00 14.57 72 ALA A C 1
ATOM 524 O O . ALA A 1 72 ? 57.521 49.337 59.907 1.00 13.63 72 ALA A O 1
ATOM 526 N N . ALA A 1 73 ? 55.486 48.809 60.666 1.00 12.86 73 ALA A N 1
ATOM 527 C CA . ALA A 1 73 ? 54.950 50.139 60.382 1.00 13.93 73 ALA A CA 1
ATOM 528 C C . ALA A 1 73 ? 55.595 51.215 61.276 1.00 15.80 73 ALA A C 1
ATOM 529 O O . ALA A 1 73 ? 55.814 52.348 60.834 1.00 14.83 73 ALA A O 1
ATOM 531 N N . ARG A 1 74 ? 55.776 50.897 62.563 1.00 14.65 74 ARG A N 1
ATOM 532 C CA . ARG A 1 74 ? 56.410 51.843 63.480 1.00 14.99 74 ARG A CA 1
ATOM 533 C C . ARG A 1 74 ? 57.779 52.223 62.901 1.00 17.20 74 ARG A C 1
ATOM 534 O O . ARG A 1 74 ? 58.079 53.403 62.754 1.00 17.60 74 ARG A O 1
ATOM 542 N N . ARG A 1 75 ? 58.578 51.235 62.493 1.00 16.89 75 ARG A N 1
ATOM 543 C CA . ARG A 1 75 ? 59.901 51.522 61.931 1.00 19.72 75 ARG A CA 1
ATOM 544 C C . ARG A 1 75 ? 59.861 52.285 60.611 1.00 21.50 75 ARG A C 1
ATOM 545 O O . ARG A 1 75 ? 60.617 53.234 60.409 1.00 17.49 75 ARG A O 1
ATOM 553 N N . ALA A 1 76 ? 58.993 51.851 59.704 1.00 20.62 76 ALA A N 1
ATOM 554 C CA . ALA A 1 76 ? 58.888 52.509 58.407 1.00 18.04 76 ALA A CA 1
ATOM 555 C C . ALA A 1 76 ? 58.278 53.916 58.518 1.00 18.29 76 ALA A C 1
ATOM 556 O O . ALA A 1 76 ? 58.714 54.857 57.839 1.00 20.30 76 ALA A O 1
ATOM 558 N N . GLY A 1 77 ? 57.349 54.082 59.444 1.00 18.14 77 GLY A N 1
ATOM 559 C CA . GLY A 1 77 ? 56.666 55.358 59.613 1.00 20.97 77 GLY A CA 1
ATOM 560 C C . GLY A 1 77 ? 57.508 56.577 59.959 1.00 24.07 77 GLY A C 1
ATOM 561 O O . GLY A 1 77 ? 57.031 57.713 59.851 1.00 23.03 77 GLY A O 1
ATOM 562 N N . ARG A 1 78 ? 58.707 56.345 60.476 1.00 22.86 78 ARG A N 1
ATOM 563 C CA . ARG A 1 78 ? 59.614 57.442 60.813 1.00 26.40 78 ARG A CA 1
ATOM 564 C C . ARG A 1 78 ? 60.260 57.984 59.540 1.00 28.60 78 ARG A C 1
ATOM 565 O O . ARG A 1 78 ? 60.849 59.064 59.561 1.00 31.34 78 ARG A O 1
ATOM 573 N N . HIS A 1 79 ? 60.163 57.233 58.439 1.00 26.13 79 HIS A N 1
ATOM 574 C CA . HIS A 1 79 ? 60.797 57.616 57.195 1.00 24.39 79 HIS A CA 1
ATOM 575 C C . HIS A 1 79 ? 59.953 57.747 55.920 1.00 27.15 79 HIS A C 1
ATOM 576 O O . HIS A 1 79 ? 60.184 58.639 55.100 1.00 24.55 79 HIS A O 1
ATOM 583 N N . VAL A 1 80 ? 59.020 56.818 55.711 1.00 25.11 80 VAL A N 1
ATOM 584 C CA . VAL A 1 80 ? 58.220 56.809 54.488 1.00 23.56 80 VAL A CA 1
ATOM 585 C C . VAL A 1 80 ? 57.465 58.099 54.238 1.00 21.65 80 VAL A C 1
ATOM 586 O O . VAL A 1 80 ? 56.757 58.592 55.114 1.00 24.09 80 VAL A O 1
ATOM 590 N N . ARG A 1 81 ? 57.617 58.643 53.037 1.00 21.79 81 ARG A N 1
ATOM 591 C CA . ARG A 1 81 ? 56.923 59.865 52.657 1.00 23.75 81 ARG A CA 1
ATOM 592 C C . ARG A 1 81 ? 56.056 59.599 51.419 1.00 23.87 81 ARG A C 1
ATOM 593 O O . ARG A 1 81 ? 55.209 60.416 51.051 1.00 22.86 81 ARG A O 1
ATOM 601 N N . GLY A 1 82 ? 56.246 58.429 50.819 1.00 23.31 82 GLY A N 1
ATOM 602 C CA . GLY A 1 82 ? 55.441 58.032 49.667 1.00 21.27 82 GLY A CA 1
ATOM 603 C C . GLY A 1 82 ? 54.218 57.284 50.201 1.00 21.56 82 GLY A C 1
ATOM 604 O O . GLY A 1 82 ? 53.628 57.664 51.232 1.00 21.36 82 GLY A O 1
ATOM 605 N N . ILE A 1 83 ? 53.844 56.210 49.512 1.00 19.67 83 ILE A N 1
ATOM 606 C CA . ILE A 1 83 ? 52.710 55.385 49.935 1.00 20.91 83 ILE A CA 1
ATOM 607 C C . ILE A 1 83 ? 53.202 54.082 50.576 1.00 17.97 83 ILE A C 1
ATOM 608 O O . ILE A 1 83 ? 54.128 53.435 50.097 1.00 18.55 83 ILE A O 1
ATOM 613 N N . TYR A 1 84 ? 52.597 53.758 51.705 1.00 19.59 84 TYR A N 1
ATOM 614 C CA . TYR A 1 84 ? 52.907 52.544 52.460 1.00 16.32 84 TYR A CA 1
ATOM 615 C C . TYR A 1 84 ? 51.671 51.623 52.301 1.00 13.78 84 TYR A C 1
ATOM 616 O O . TYR A 1 84 ? 50.552 51.986 52.668 1.00 12.35 84 TYR A O 1
ATOM 625 N N . VAL A 1 85 ? 51.896 50.487 51.662 1.00 11.00 85 VAL A N 1
ATOM 626 C CA . VAL A 1 85 ? 50.860 49.506 51.369 1.00 14.52 85 VAL A CA 1
ATOM 627 C C . VAL A 1 85 ? 50.984 48.305 52.289 1.00 13.83 85 VAL A C 1
ATOM 628 O O . VAL A 1 85 ? 51.948 47.558 52.221 1.00 16.56 85 VAL A O 1
ATOM 632 N N . ASP A 1 86 ? 50.032 48.165 53.194 1.00 13.83 86 ASP A N 1
ATOM 633 C CA . ASP A 1 86 ? 50.060 47.051 54.125 1.00 14.39 86 ASP A CA 1
ATOM 634 C C . ASP A 1 86 ? 49.167 45.929 53.569 1.00 15.54 86 ASP A C 1
ATOM 635 O O . ASP A 1 86 ? 47.951 46.090 53.422 1.00 11.07 86 ASP A O 1
ATOM 640 N N . ILE A 1 87 ? 49.789 44.785 53.307 1.00 14.55 87 ILE A N 1
ATOM 641 C CA . ILE A 1 87 ? 49.063 43.668 52.734 1.00 14.94 87 ILE A CA 1
ATOM 642 C C . ILE A 1 87 ? 49.021 42.478 53.697 1.00 15.48 87 ILE A C 1
ATOM 643 O O . ILE A 1 87 ? 48.611 41.388 53.335 1.00 16.58 87 ILE A O 1
ATOM 648 N N . ASN A 1 88 ? 49.310 42.741 54.965 1.00 13.14 88 ASN A N 1
ATOM 649 C CA . ASN A 1 88 ? 49.310 41.681 55.967 1.00 13.46 88 ASN A CA 1
ATOM 650 C C . ASN A 1 88 ? 47.910 41.261 56.436 1.00 14.00 88 ASN A C 1
ATOM 651 O O . ASN A 1 88 ? 46.967 42.057 56.448 1.00 16.65 88 ASN A O 1
ATOM 656 N N . ASN A 1 89 ? 47.787 40.011 56.858 1.00 14.37 89 ASN A N 1
ATOM 657 C CA . ASN A 1 89 ? 46.493 39.533 57.337 1.00 16.25 89 ASN A CA 1
ATOM 658 C C . ASN A 1 89 ? 46.313 39.925 58.786 1.00 16.15 89 ASN A C 1
ATOM 659 O O . ASN A 1 89 ? 46.606 39.143 59.681 1.00 14.65 89 ASN A O 1
ATOM 664 N N . ILE A 1 90 ? 45.901 41.183 59.006 1.00 15.63 90 ILE A N 1
ATOM 665 C CA . ILE A 1 90 ? 45.642 41.718 60.328 1.00 13.91 90 ILE A CA 1
ATOM 666 C C . ILE A 1 90 ? 44.221 42.281 60.364 1.00 12.17 90 ILE A C 1
ATOM 667 O O . ILE A 1 90 ? 43.624 42.567 59.335 1.00 13.82 90 ILE A O 1
ATOM 672 N N . SER A 1 91 ? 43.686 42.449 61.558 1.00 10.68 91 SER A N 1
ATOM 673 C CA . SER A 1 91 ? 42.316 42.932 61.698 1.00 12.72 91 SER A CA 1
ATOM 674 C C . SER A 1 91 ? 42.165 44.359 61.211 1.00 13.50 91 SER A C 1
ATOM 675 O O . SER A 1 91 ? 43.152 45.138 61.205 1.00 14.22 91 SER A O 1
ATOM 678 N N . PRO A 1 92 ? 40.926 44.748 60.852 1.00 11.80 92 PRO A N 1
ATOM 679 C CA . PRO A 1 92 ? 40.719 46.119 60.375 1.00 12.91 92 PRO A CA 1
ATOM 680 C C . PRO A 1 92 ? 41.188 47.160 61.386 1.00 11.98 92 PRO A C 1
ATOM 681 O O . PRO A 1 92 ? 41.744 48.170 60.993 1.00 12.40 92 PRO A O 1
ATOM 685 N N . GLU A 1 93 ? 40.993 46.906 62.678 1.00 12.11 93 GLU A N 1
ATOM 686 C CA . GLU A 1 93 ? 41.439 47.890 63.686 1.00 14.31 93 GLU A CA 1
ATOM 687 C C . GLU A 1 93 ? 42.975 47.928 63.747 1.00 12.98 93 GLU A C 1
ATOM 688 O O . GLU A 1 93 ? 43.551 48.997 63.911 1.00 12.08 93 GLU A O 1
ATOM 694 N N . THR A 1 94 ? 43.635 46.781 63.569 1.00 9.85 94 THR A N 1
ATOM 695 C CA . THR A 1 94 ? 45.110 46.754 63.560 1.00 11.13 94 THR A CA 1
ATOM 696 C C . THR A 1 94 ? 45.632 47.564 62.359 1.00 9.67 94 THR A C 1
ATOM 697 O O . THR A 1 94 ? 46.654 48.287 62.464 1.00 11.41 94 THR A O 1
ATOM 701 N N . VAL A 1 95 ? 44.923 47.471 61.223 1.00 9.45 95 VAL A N 1
ATOM 702 C CA . VAL A 1 95 ? 45.272 48.217 60.015 1.00 8.72 95 VAL A CA 1
ATOM 703 C C . VAL A 1 95 ? 45.165 49.742 60.302 1.00 11.77 95 VAL A C 1
ATOM 704 O O . VAL A 1 95 ? 46.068 50.523 59.955 1.00 14.55 95 VAL A O 1
ATOM 708 N N . ARG A 1 96 ? 44.091 50.141 60.970 1.00 12.38 96 ARG A N 1
ATOM 709 C CA . ARG A 1 96 ? 43.865 51.554 61.292 1.00 13.43 96 ARG A CA 1
ATOM 710 C C . ARG A 1 96 ? 45.008 52.065 62.191 1.00 15.05 96 ARG A C 1
ATOM 711 O O . ARG A 1 96 ? 45.466 53.192 62.032 1.00 14.26 96 ARG A O 1
ATOM 719 N N . MET A 1 97 ? 45.485 51.228 63.115 1.00 14.40 97 MET A N 1
ATOM 720 C CA . MET A 1 97 ? 46.593 51.603 63.998 1.00 13.98 97 MET A CA 1
ATOM 721 C C . MET A 1 97 ? 47.891 51.653 63.213 1.00 13.53 97 MET A C 1
ATOM 722 O O . MET A 1 97 ? 48.728 52.539 63.433 1.00 12.57 97 MET A O 1
ATOM 727 N N . ALA A 1 98 ? 48.092 50.703 62.302 1.00 10.57 98 ALA A N 1
ATOM 728 C CA . ALA A 1 98 ? 49.293 50.727 61.472 1.00 10.92 98 ALA A CA 1
ATOM 729 C C . ALA A 1 98 ? 49.287 52.015 60.641 1.00 13.92 98 ALA A C 1
ATOM 730 O O . ALA A 1 98 ? 50.330 52.642 60.447 1.00 15.00 98 ALA A O 1
ATOM 732 N N . SER A 1 99 ? 48.112 52.418 60.172 1.00 11.65 99 SER A N 1
ATOM 733 C CA . SER A 1 99 ? 47.966 53.677 59.437 1.00 15.08 99 SER A CA 1
ATOM 734 C C . SER A 1 99 ? 48.445 54.877 60.284 1.00 16.58 99 SER A C 1
ATOM 735 O O . SER A 1 99 ? 49.133 55.765 59.776 1.00 15.64 99 SER A O 1
ATOM 738 N N . SER A 1 100 ? 48.072 54.911 61.557 1.00 18.85 100 SER A N 1
ATOM 739 C CA . SER A 1 100 ? 48.484 56.025 62.414 1.00 18.73 100 SER A CA 1
ATOM 740 C C . SER A 1 100 ? 49.997 56.110 62.609 1.00 17.06 100 SER A C 1
ATOM 741 O O . SER A 1 100 ? 50.522 57.176 62.940 1.00 17.07 100 SER A O 1
ATOM 744 N N . LEU A 1 101 ? 50.700 55.001 62.378 1.00 16.79 101 LEU A N 1
ATOM 745 C CA . LEU A 1 101 ? 52.168 54.914 62.496 1.00 16.20 101 LEU A CA 1
ATOM 746 C C . LEU A 1 101 ? 52.916 55.479 61.282 1.00 16.54 101 LEU A C 1
ATOM 747 O O . LEU A 1 101 ? 54.113 55.765 61.352 1.00 16.54 101 LEU A O 1
ATOM 752 N N . ILE A 1 102 ? 52.250 55.566 60.144 1.00 14.65 102 ILE A N 1
ATOM 753 C CA . ILE A 1 102 ? 52.872 56.142 58.929 1.00 17.07 102 ILE A CA 1
ATOM 754 C C . ILE A 1 102 ? 52.511 57.657 59.042 1.00 20.13 102 ILE A C 1
ATOM 755 O O . ILE A 1 102 ? 51.538 58.139 58.481 1.00 17.75 102 ILE A O 1
ATOM 760 N N . GLU A 1 103 ? 53.274 58.374 59.856 1.00 23.24 103 GLU A N 1
ATOM 761 C CA . GLU A 1 103 ? 53.013 59.795 60.137 1.00 26.09 103 GLU A CA 1
ATOM 762 C C . GLU A 1 103 ? 53.280 60.819 59.031 1.00 24.79 103 GLU A C 1
ATOM 763 O O . GLU A 1 103 ? 52.664 61.884 59.005 1.00 26.13 103 GLU A O 1
ATOM 769 N N . LYS A 1 104 ? 54.135 60.468 58.091 1.00 24.38 104 LYS A N 1
ATOM 770 C CA . LYS A 1 104 ? 54.497 61.377 57.016 1.00 28.15 104 LYS A CA 1
ATOM 771 C C . LYS A 1 104 ? 54.178 60.854 55.628 1.00 28.04 104 LYS A C 1
ATOM 772 O O . LYS A 1 104 ? 54.594 61.448 54.645 1.00 25.44 104 LYS A O 1
ATOM 778 N N . GLY A 1 105 ? 53.475 59.730 55.536 1.00 25.71 105 GLY A N 1
ATOM 779 C CA . GLY A 1 105 ? 53.181 59.176 54.233 1.00 23.07 105 GLY A CA 1
ATOM 780 C C . GLY A 1 105 ? 51.728 58.823 54.068 1.00 19.22 105 GLY A C 1
ATOM 781 O O . GLY A 1 105 ? 50.929 59.106 54.933 1.00 20.69 105 GLY A O 1
ATOM 782 N N . GLY A 1 106 ? 51.372 58.297 52.905 1.00 17.69 106 GLY A N 1
ATOM 783 C CA . GLY A 1 106 ? 50.003 57.887 52.686 1.00 17.37 106 GLY A CA 1
ATOM 784 C C . GLY A 1 106 ? 49.948 56.393 52.988 1.00 20.92 106 GLY A C 1
ATOM 785 O O . GLY A 1 106 ? 50.911 55.664 52.731 1.00 25.87 106 GLY A O 1
ATOM 786 N N . PHE A 1 107 ? 48.843 55.930 53.557 1.00 18.46 107 PHE A N 1
ATOM 787 C CA . PHE A 1 107 ? 48.724 54.515 53.891 1.00 17.38 107 PHE A CA 1
ATOM 788 C C . PHE A 1 107 ? 47.624 53.897 53.044 1.00 13.88 107 PHE A C 1
ATOM 789 O O . PHE A 1 107 ? 46.552 54.463 52.919 1.00 16.34 107 PHE A O 1
ATOM 797 N N . VAL A 1 108 ? 47.876 52.697 52.541 1.00 14.21 108 VAL A N 1
ATOM 798 C CA . VAL A 1 108 ? 46.897 51.951 51.750 1.00 12.41 108 VAL A CA 1
ATOM 799 C C . VAL A 1 108 ? 46.681 50.571 52.356 1.00 10.58 108 VAL A C 1
ATOM 800 O O . VAL A 1 108 ? 47.644 49.852 52.627 1.00 11.09 108 VAL A O 1
ATOM 804 N N . ASP A 1 109 ? 45.420 50.229 52.615 1.00 8.37 109 ASP A N 1
ATOM 805 C CA . ASP A 1 109 ? 45.074 48.897 53.168 1.00 9.78 109 ASP A CA 1
ATOM 806 C C . ASP A 1 109 ? 44.852 48.031 51.911 1.00 11.73 109 ASP A C 1
ATOM 807 O O . ASP A 1 109 ? 43.906 48.284 51.181 1.00 12.86 109 ASP A O 1
ATOM 812 N N . ALA A 1 110 ? 45.763 47.104 51.596 1.00 12.70 110 ALA A N 1
ATOM 813 C CA . ALA A 1 110 ? 45.550 46.232 50.422 1.00 11.98 110 ALA A CA 1
ATOM 814 C C . ALA A 1 110 ? 45.134 44.873 50.990 1.00 14.00 110 ALA A C 1
ATOM 815 O O . ALA A 1 110 ? 45.666 44.458 52.003 1.00 13.92 110 ALA A O 1
ATOM 817 N N . ALA A 1 111 ? 44.214 44.170 50.334 1.00 13.90 111 ALA A N 1
ATOM 818 C CA . ALA A 1 111 ? 43.785 42.849 50.817 1.00 12.36 111 ALA A CA 1
ATOM 819 C C . ALA A 1 111 ? 43.753 41.895 49.620 1.00 14.50 111 ALA A C 1
ATOM 820 O O . ALA A 1 111 ? 43.093 42.172 48.605 1.00 12.20 111 ALA A O 1
ATOM 822 N N . ILE A 1 112 ? 44.463 40.783 49.765 1.00 15.55 112 ILE A N 1
ATOM 823 C CA . ILE A 1 112 ? 44.567 39.751 48.740 1.00 20.94 112 ILE A CA 1
ATOM 824 C C . ILE A 1 112 ? 43.264 38.948 48.800 1.00 22.58 112 ILE A C 1
ATOM 825 O O . ILE A 1 112 ? 42.906 38.415 49.851 1.00 21.42 112 ILE A O 1
ATOM 830 N N . MET A 1 113 ? 42.549 38.919 47.681 1.00 24.11 113 MET A N 1
ATOM 831 C CA . MET A 1 113 ? 41.247 38.255 47.587 1.00 29.38 113 MET A CA 1
ATOM 832 C C . MET A 1 113 ? 41.281 36.882 46.926 1.00 34.76 113 MET A C 1
ATOM 833 O O . MET A 1 113 ? 40.383 36.535 46.165 1.00 40.16 113 MET A O 1
ATOM 838 N N . GLY A 1 114 ? 42.287 36.089 47.252 1.00 37.61 114 GLY A N 1
ATOM 839 C CA . GLY A 1 114 ? 42.393 34.775 46.659 1.00 40.95 114 GLY A CA 1
ATOM 840 C C . GLY A 1 114 ? 43.626 34.026 47.112 1.00 41.79 114 GLY A C 1
ATOM 841 O O . GLY A 1 114 ? 44.160 34.273 48.204 1.00 40.91 114 GLY A O 1
ATOM 842 N N . SER A 1 115 ? 44.073 33.107 46.259 1.00 41.43 115 SER A N 1
ATOM 843 C CA . SER A 1 115 ? 45.238 32.284 46.545 1.00 41.35 115 SER A CA 1
ATOM 844 C C . SER A 1 115 ? 46.466 32.764 45.770 1.00 37.95 115 SER A C 1
ATOM 845 O O . SER A 1 115 ? 46.488 32.688 44.547 1.00 38.09 115 SER A O 1
ATOM 848 N N . VAL A 1 116 ? 47.476 33.252 46.479 1.00 36.65 116 VAL A N 1
ATOM 849 C CA . VAL A 1 116 ? 48.704 33.707 45.831 1.00 39.81 116 VAL A CA 1
ATOM 850 C C . VAL A 1 116 ? 49.310 32.522 45.073 1.00 41.43 116 VAL A C 1
ATOM 851 O O . VAL A 1 116 ? 49.704 32.643 43.913 1.00 40.84 116 VAL A O 1
ATOM 855 N N . ARG A 1 117 ? 49.324 31.373 45.749 1.00 43.40 117 ARG A N 1
ATOM 856 C CA . ARG A 1 117 ? 49.842 30.104 45.243 1.00 44.75 117 ARG A CA 1
ATOM 857 C C . ARG A 1 117 ? 49.211 29.672 43.930 1.00 44.49 117 ARG A C 1
ATOM 858 O O . ARG A 1 117 ? 49.906 29.231 43.023 1.00 44.67 117 ARG A O 1
ATOM 866 N N . ARG A 1 118 ? 47.891 29.761 43.835 1.00 45.54 118 ARG A N 1
ATOM 867 C CA . ARG A 1 118 ? 47.222 29.342 42.615 1.00 46.57 118 ARG A CA 1
ATOM 868 C C . ARG A 1 118 ? 47.039 30.389 41.533 1.00 45.24 118 ARG A C 1
ATOM 869 O O . ARG A 1 118 ? 47.018 30.052 40.348 1.00 46.60 118 ARG A O 1
ATOM 877 N N . LYS A 1 119 ? 46.931 31.657 41.918 1.00 41.00 119 LYS A N 1
ATOM 878 C CA . LYS A 1 119 ? 46.717 32.702 40.932 1.00 38.57 119 LYS A CA 1
ATOM 879 C C . LYS A 1 119 ? 47.964 33.505 40.607 1.00 34.53 119 LYS A C 1
ATOM 880 O O . LYS A 1 119 ? 47.979 34.226 39.629 1.00 35.15 119 LYS A O 1
ATOM 886 N N . GLY A 1 120 ? 49.014 33.376 41.412 1.00 31.34 120 GLY A N 1
ATOM 887 C CA . GLY A 1 120 ? 50.210 34.159 41.153 1.00 29.69 120 GLY A CA 1
ATOM 888 C C . GLY A 1 120 ? 49.934 35.667 41.210 1.00 28.55 120 GLY A C 1
ATOM 889 O O . GLY A 1 120 ? 48.991 36.129 41.882 1.00 24.97 120 GLY A O 1
ATOM 890 N N . ALA A 1 121 ? 50.723 36.434 40.467 1.00 26.06 121 ALA A N 1
ATOM 891 C CA . ALA A 1 121 ? 50.585 37.884 40.461 1.00 26.40 121 ALA A CA 1
ATOM 892 C C . ALA A 1 121 ? 49.272 38.386 39.862 1.00 25.57 121 ALA A C 1
ATOM 893 O O . ALA A 1 121 ? 48.975 39.579 39.947 1.00 27.45 121 ALA A O 1
ATOM 895 N N . ASP A 1 122 ? 48.489 37.480 39.269 1.00 24.02 122 ASP A N 1
ATOM 896 C CA . ASP A 1 122 ? 47.182 37.821 38.684 1.00 23.27 122 ASP A CA 1
ATOM 897 C C . ASP A 1 122 ? 46.084 37.940 39.744 1.00 23.51 122 ASP A C 1
ATOM 898 O O . ASP A 1 122 ? 44.931 38.265 39.444 1.00 22.83 122 ASP A O 1
ATOM 903 N N . ILE A 1 123 ? 46.451 37.664 40.982 1.00 20.68 123 ILE A N 1
ATOM 904 C CA . ILE A 1 123 ? 45.501 37.698 42.076 1.00 22.22 123 ILE A CA 1
ATOM 905 C C . ILE A 1 123 ? 44.821 39.048 42.208 1.00 20.89 123 ILE A C 1
ATOM 906 O O . ILE A 1 123 ? 45.454 40.081 41.988 1.00 20.68 123 ILE A O 1
ATOM 911 N N . ARG A 1 124 ? 43.510 39.036 42.452 1.00 20.01 124 ARG A N 1
ATOM 912 C CA . ARG A 1 124 ? 42.798 40.280 42.658 1.00 18.82 124 ARG A CA 1
ATOM 913 C C . ARG A 1 124 ? 43.180 40.808 44.048 1.00 18.24 124 ARG A C 1
ATOM 914 O O . ARG A 1 124 ? 43.227 40.053 45.048 1.00 16.02 124 ARG A O 1
ATOM 922 N N . ILE A 1 125 ? 43.532 42.093 44.087 1.00 14.92 125 ILE A N 1
ATOM 923 C CA . ILE A 1 125 ? 43.870 42.733 45.342 1.00 11.13 125 ILE A CA 1
ATOM 924 C C . ILE A 1 125 ? 42.930 43.931 45.479 1.00 12.72 125 ILE A C 1
ATOM 925 O O . ILE A 1 125 ? 42.834 44.746 44.563 1.00 16.24 125 ILE A O 1
ATOM 930 N N . ILE A 1 126 ? 42.229 44.057 46.589 1.00 11.35 126 ILE A N 1
ATOM 931 C CA . ILE A 1 126 ? 41.392 45.251 46.737 1.00 13.27 126 ILE A CA 1
ATOM 932 C C . ILE A 1 126 ? 42.177 46.197 47.667 1.00 13.84 126 ILE A C 1
ATOM 933 O O . ILE A 1 126 ? 42.929 45.736 48.536 1.00 13.38 126 ILE A O 1
ATOM 938 N N . ALA A 1 127 ? 42.007 47.502 47.478 1.00 13.97 127 ALA A N 1
ATOM 939 C CA . ALA A 1 127 ? 42.761 48.490 48.261 1.00 14.50 127 ALA A CA 1
ATOM 940 C C . ALA A 1 127 ? 41.877 49.658 48.664 1.00 14.52 127 ALA A C 1
ATOM 941 O O . ALA A 1 127 ? 41.029 50.127 47.886 1.00 12.35 127 ALA A O 1
ATOM 943 N N . SER A 1 128 ? 42.092 50.137 49.891 1.00 15.35 128 SER A N 1
ATOM 944 C CA . SER A 1 128 ? 41.291 51.232 50.410 1.00 11.54 128 SER A CA 1
ATOM 945 C C . SER A 1 128 ? 42.179 52.311 51.021 1.00 14.24 128 SER A C 1
ATOM 946 O O . SER A 1 128 ? 43.289 52.029 51.468 1.00 12.80 128 SER A O 1
ATOM 949 N N . GLY A 1 129 ? 41.665 53.542 51.044 1.00 13.52 129 GLY A N 1
ATOM 950 C CA . GLY A 1 129 ? 42.423 54.672 51.571 1.00 14.48 129 GLY A CA 1
ATOM 951 C C . GLY A 1 129 ? 42.455 55.748 50.498 1.00 16.29 129 GLY A C 1
ATOM 952 O O . GLY A 1 129 ? 42.244 55.462 49.304 1.00 13.69 129 GLY A O 1
ATOM 953 N N . ARG A 1 130 ? 42.811 56.973 50.896 1.00 17.35 130 ARG A N 1
ATOM 954 C CA . ARG A 1 130 ? 42.863 58.124 49.983 1.00 20.29 130 ARG A CA 1
ATOM 955 C C . ARG A 1 130 ? 43.849 57.948 48.867 1.00 19.55 130 ARG A C 1
ATOM 956 O O . ARG A 1 130 ? 43.684 58.498 47.775 1.00 21.10 130 ARG A O 1
ATOM 964 N N . ASP A 1 131 ? 44.917 57.243 49.175 1.00 18.85 131 ASP A N 1
ATOM 965 C CA . ASP A 1 131 ? 45.967 56.980 48.217 1.00 18.87 131 ASP A CA 1
ATOM 966 C C . ASP A 1 131 ? 45.832 55.643 47.501 1.00 17.18 131 ASP A C 1
ATOM 967 O O . ASP A 1 131 ? 46.780 55.208 46.828 1.00 16.16 131 ASP A O 1
ATOM 972 N N . ALA A 1 132 ? 44.677 54.989 47.634 1.00 16.82 132 ALA A N 1
ATOM 973 C CA . ALA A 1 132 ? 44.478 53.672 46.999 1.00 16.36 132 ALA A CA 1
ATOM 974 C C . ALA A 1 132 ? 44.599 53.735 45.463 1.00 18.39 132 ALA A C 1
ATOM 975 O O . ALA A 1 132 ? 45.182 52.834 44.806 1.00 15.25 132 ALA A O 1
ATOM 977 N N . GLU A 1 133 ? 44.035 54.795 44.886 1.00 18.56 133 GLU A N 1
ATOM 978 C CA . GLU A 1 133 ? 44.101 55.013 43.443 1.00 23.43 133 GLU A CA 1
ATOM 979 C C . GLU A 1 133 ? 45.543 55.114 42.974 1.00 23.36 133 GLU A C 1
ATOM 980 O O . GLU A 1 133 ? 45.891 54.650 41.890 1.00 21.48 133 GLU A O 1
ATOM 986 N N . GLU A 1 134 ? 46.399 55.695 43.805 1.00 22.77 134 GLU A N 1
ATOM 987 C CA . GLU A 1 134 ? 47.803 55.839 43.450 1.00 23.43 134 GLU A CA 1
ATOM 988 C C . GLU A 1 134 ? 48.515 54.470 43.440 1.00 23.09 134 GLU A C 1
ATOM 989 O O . GLU A 1 134 ? 49.339 54.194 42.556 1.00 21.87 134 GLU A O 1
ATOM 995 N N . PHE A 1 135 ? 48.153 53.594 44.381 1.00 19.43 135 PHE A N 1
ATOM 996 C CA . PHE A 1 135 ? 48.717 52.243 44.446 1.00 15.99 135 PHE A CA 1
ATOM 997 C C . PHE A 1 135 ? 48.217 51.477 43.199 1.00 15.38 135 PHE A C 1
ATOM 998 O O . PHE A 1 135 ? 48.952 50.709 42.598 1.00 13.87 135 PHE A O 1
ATOM 1006 N N . MET A 1 136 ? 46.960 51.717 42.821 1.00 16.98 136 MET A N 1
ATOM 1007 C CA . MET A 1 136 ? 46.331 51.044 41.680 1.00 17.46 136 MET A CA 1
ATOM 1008 C C . MET A 1 136 ? 47.049 51.298 40.339 1.00 18.84 136 MET A C 1
ATOM 1009 O O . MET A 1 136 ? 46.901 50.522 39.393 1.00 18.47 136 MET A O 1
ATOM 1014 N N . LYS A 1 137 ? 47.855 52.356 40.277 1.00 19.26 137 LYS A N 1
ATOM 1015 C CA . LYS A 1 137 ? 48.647 52.644 39.086 1.00 21.35 137 LYS A CA 1
ATOM 1016 C C . LYS A 1 137 ? 49.613 51.482 38.805 1.00 20.80 137 LYS A C 1
ATOM 1017 O O . LYS A 1 137 ? 50.051 51.308 37.669 1.00 22.26 137 LYS A O 1
ATOM 1023 N N . LEU A 1 138 ? 49.930 50.672 39.821 1.00 17.35 138 LEU A N 1
ATOM 1024 C CA . LEU A 1 138 ? 50.813 49.515 39.618 1.00 16.97 138 LEU A CA 1
ATOM 1025 C C . LEU A 1 138 ? 50.157 48.480 38.680 1.00 15.81 138 LEU A C 1
ATOM 1026 O O . LEU A 1 138 ? 50.798 47.515 38.257 1.00 17.48 138 LEU A O 1
ATOM 1031 N N . ASN A 1 139 ? 48.878 48.669 38.372 1.00 13.52 139 ASN A N 1
ATOM 1032 C CA . ASN A 1 139 ? 48.215 47.778 37.404 1.00 15.25 139 ASN A CA 1
ATOM 1033 C C . ASN A 1 139 ? 48.922 47.907 36.038 1.00 17.35 139 ASN A C 1
ATOM 1034 O O . ASN A 1 139 ? 48.969 46.952 35.266 1.00 16.83 139 ASN A O 1
ATOM 1039 N N . ARG A 1 140 ? 49.521 49.066 35.788 1.00 19.52 140 ARG A N 1
ATOM 1040 C CA . ARG A 1 140 ? 50.238 49.325 34.532 1.00 23.07 140 ARG 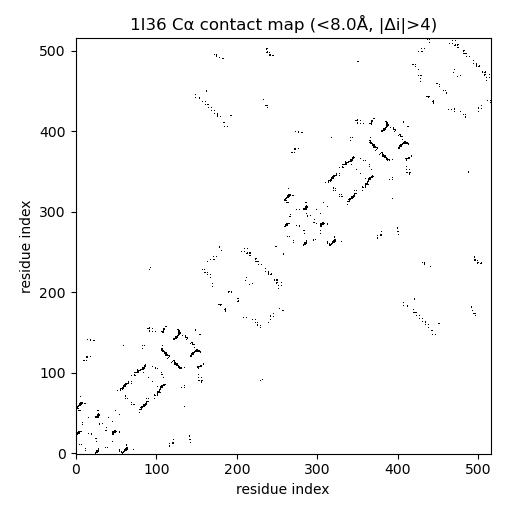A CA 1
ATOM 1041 C C . ARG A 1 140 ? 51.405 48.378 34.425 1.00 21.81 140 ARG A C 1
ATOM 1042 O O . ARG A 1 140 ? 51.919 48.146 33.332 1.00 21.06 140 ARG A O 1
ATOM 1050 N N . TYR A 1 141 ? 51.836 47.862 35.575 1.00 21.33 141 TYR A N 1
ATOM 1051 C CA . TYR A 1 141 ? 52.973 46.950 35.621 1.00 20.47 141 TYR A CA 1
ATOM 1052 C C . TYR A 1 141 ? 52.645 45.486 35.951 1.00 20.86 141 TYR A C 1
ATOM 1053 O O . TYR A 1 141 ? 53.459 44.773 36.536 1.00 21.21 141 TYR A O 1
ATOM 1062 N N . GLY A 1 142 ? 51.458 45.041 35.545 1.00 21.60 142 GLY A N 1
ATOM 1063 C CA . GLY A 1 142 ? 51.083 43.650 35.722 1.00 21.79 142 GLY A CA 1
ATOM 1064 C C . GLY A 1 142 ? 50.266 43.223 36.917 1.00 19.93 142 GLY A C 1
ATOM 1065 O O . GLY A 1 142 ? 49.997 42.031 37.049 1.00 19.62 142 GLY A O 1
ATOM 1066 N N . LEU A 1 143 ? 49.875 44.151 37.787 1.00 18.47 143 LEU A N 1
ATOM 1067 C CA . LEU A 1 143 ? 49.108 43.760 38.954 1.00 17.62 143 LEU A CA 1
ATOM 1068 C C . LEU A 1 143 ? 47.610 43.863 38.653 1.00 18.12 143 LEU A C 1
ATOM 1069 O O . LEU A 1 143 ? 47.217 44.397 37.603 1.00 16.48 143 LEU A O 1
ATOM 1074 N N . ASN A 1 144 ? 46.781 43.392 39.582 1.00 15.72 144 ASN A N 1
ATOM 1075 C CA . ASN A 1 144 ? 45.334 43.377 39.378 1.00 16.88 144 ASN A CA 1
ATOM 1076 C C . ASN A 1 144 ? 44.671 43.987 40.609 1.00 17.76 144 ASN A C 1
ATOM 1077 O O . ASN A 1 144 ? 44.007 43.297 41.364 1.00 16.83 144 ASN A O 1
ATOM 1082 N N . ILE A 1 145 ? 44.832 45.298 40.779 1.00 17.22 145 ILE A N 1
ATOM 1083 C CA . ILE A 1 145 ? 44.302 46.011 41.948 1.00 14.75 145 ILE A CA 1
ATOM 1084 C C . ILE A 1 145 ? 42.974 46.699 41.608 1.00 14.20 145 ILE A C 1
ATOM 1085 O O . ILE A 1 145 ? 42.756 47.141 40.483 1.00 11.36 145 ILE A O 1
ATOM 1090 N N . GLU A 1 146 ? 42.097 46.767 42.594 1.00 14.24 146 GLU A N 1
ATOM 1091 C CA . GLU A 1 146 ? 40.810 47.416 42.457 1.00 15.86 146 GLU A CA 1
ATOM 1092 C C . GLU A 1 146 ? 40.599 48.192 43.767 1.00 16.54 146 GLU A C 1
ATOM 1093 O O . GLU A 1 146 ? 40.885 47.680 44.853 1.00 14.32 146 GLU A O 1
ATOM 1099 N N . VAL A 1 147 ? 40.127 49.426 43.656 1.00 15.74 147 VAL A N 1
ATOM 1100 C CA . VAL A 1 147 ? 39.883 50.272 44.830 1.00 17.45 147 VAL A CA 1
ATOM 1101 C C . VAL A 1 147 ? 38.494 49.991 45.408 1.00 19.13 147 VAL A C 1
ATOM 1102 O O . VAL A 1 147 ? 37.538 49.884 44.670 1.00 18.57 147 VAL A O 1
ATOM 1106 N N . ARG A 1 148 ? 38.391 49.842 46.721 1.00 16.15 148 ARG A N 1
ATOM 1107 C CA . ARG A 1 148 ? 37.092 49.622 47.374 1.00 20.41 148 ARG A CA 1
ATOM 1108 C C . ARG A 1 148 ? 37.080 50.468 48.640 1.00 19.92 148 ARG A C 1
ATOM 1109 O O . ARG A 1 148 ? 38.144 50.840 49.133 1.00 19.16 148 ARG A O 1
ATOM 1117 N N . GLY A 1 149 ? 35.898 50.717 49.200 1.00 17.35 149 GLY A N 1
ATOM 1118 C CA . GLY A 1 149 ? 35.816 51.480 50.429 1.00 19.32 149 GLY A CA 1
ATOM 1119 C C . GLY A 1 149 ? 36.348 52.900 50.306 1.00 20.79 149 GLY A C 1
ATOM 1120 O O . GLY A 1 149 ? 36.399 53.453 49.200 1.00 19.33 149 GLY A O 1
ATOM 1121 N N . ARG A 1 150 ? 36.751 53.495 51.428 1.00 19.56 150 ARG A N 1
ATOM 1122 C CA . ARG A 1 150 ? 37.261 54.868 51.411 1.00 22.75 150 ARG A CA 1
ATOM 1123 C C . ARG A 1 150 ? 38.509 55.079 52.273 1.00 19.97 150 ARG A C 1
ATOM 1124 O O . ARG A 1 150 ? 39.339 55.909 51.962 1.00 22.00 150 ARG A O 1
ATOM 1132 N N . GLU A 1 151 ? 38.649 54.306 53.345 1.00 17.33 151 GLU A N 1
ATOM 1133 C CA . GLU A 1 151 ? 39.768 54.526 54.255 1.00 18.38 151 GLU A CA 1
ATOM 1134 C C . GLU A 1 151 ? 40.465 53.258 54.689 1.00 14.56 151 GLU A C 1
ATOM 1135 O O . GLU A 1 151 ? 39.994 52.172 54.394 1.00 13.71 151 GLU A O 1
ATOM 1141 N N . PRO A 1 152 ? 41.651 53.379 55.315 1.00 15.56 152 PRO A N 1
ATOM 1142 C CA . PRO A 1 152 ? 42.387 52.191 55.775 1.00 14.16 152 PRO A CA 1
ATOM 1143 C C . PRO A 1 152 ? 41.471 51.362 56.658 1.00 14.22 152 PRO A C 1
ATOM 1144 O O . PRO A 1 152 ? 40.751 51.918 57.476 1.00 12.17 152 PRO A O 1
ATOM 1148 N N . GLY A 1 153 ? 41.478 50.045 56.471 1.00 13.88 153 GLY A N 1
ATOM 1149 C CA . GLY A 1 153 ? 40.609 49.201 57.259 1.00 12.74 153 GLY A CA 1
ATOM 1150 C C . GLY A 1 153 ? 39.436 48.670 56.420 1.00 15.96 153 GLY A C 1
ATOM 1151 O O . GLY A 1 153 ? 38.977 47.544 56.667 1.00 12.92 153 GLY A O 1
ATOM 1152 N N . ASP A 1 154 ? 38.980 49.431 55.412 1.00 13.63 154 ASP A N 1
ATOM 1153 C CA . ASP A 1 154 ? 37.849 48.986 54.591 1.00 14.44 154 ASP A CA 1
ATOM 1154 C C . ASP A 1 154 ? 38.144 47.749 53.769 1.00 14.95 154 ASP A C 1
ATOM 1155 O O . ASP A 1 154 ? 37.357 46.801 53.805 1.00 15.26 154 ASP A O 1
ATOM 1160 N N . ALA A 1 155 ? 39.293 47.719 53.092 1.00 12.13 155 ALA A N 1
ATOM 1161 C CA . ALA A 1 155 ? 39.669 46.546 52.287 1.00 11.89 155 ALA A CA 1
ATOM 1162 C C . ALA A 1 155 ? 39.795 45.273 53.144 1.00 11.80 155 ALA A C 1
ATOM 1163 O O . ALA A 1 155 ? 39.297 44.200 52.766 1.00 11.42 155 ALA A O 1
ATOM 1165 N N . SER A 1 156 ? 40.497 45.378 54.275 1.00 10.45 156 SER A N 1
ATOM 1166 C CA . SER A 1 156 ? 40.634 44.253 55.191 1.00 11.21 156 SER A CA 1
ATOM 1167 C C . SER A 1 156 ? 39.251 43.832 55.734 1.00 12.92 156 SER A C 1
ATOM 1168 O O . SER A 1 156 ? 38.993 42.637 55.906 1.00 12.21 156 SER A O 1
ATOM 1171 N N . ALA A 1 157 ? 38.382 44.794 56.032 1.00 11.05 157 ALA A N 1
ATOM 1172 C CA . ALA A 1 157 ? 37.041 44.465 56.515 1.00 10.33 157 ALA A CA 1
ATOM 1173 C C . ALA A 1 157 ? 36.269 43.704 55.451 1.00 11.74 157 ALA A C 1
ATOM 1174 O O . ALA A 1 157 ? 35.523 42.817 55.788 1.00 12.12 157 ALA A O 1
ATOM 1176 N N . ILE A 1 158 ? 36.284 44.203 54.218 1.00 13.60 158 ILE A N 1
ATOM 1177 C CA . ILE A 1 158 ? 35.604 43.531 53.121 1.00 15.34 158 ILE A CA 1
ATOM 1178 C C . ILE A 1 158 ? 36.103 42.084 52.946 1.00 15.61 158 ILE A C 1
ATOM 1179 O O . ILE A 1 158 ? 35.311 41.140 52.722 1.00 13.96 158 ILE A O 1
ATOM 1184 N N . LYS A 1 159 ? 37.417 41.897 53.024 1.00 14.42 159 LYS A N 1
ATOM 1185 C CA . LYS A 1 159 ? 37.988 40.562 52.861 1.00 16.60 159 LYS A CA 1
ATOM 1186 C C . LYS A 1 159 ? 37.510 39.597 53.964 1.00 16.35 159 LYS A C 1
ATOM 1187 O O . LYS A 1 159 ? 37.099 38.453 53.690 1.00 16.52 159 LYS A O 1
ATOM 1193 N N . MET A 1 160 ? 37.548 40.079 55.197 1.00 12.94 160 MET A N 1
ATOM 1194 C CA . MET A 1 160 ? 37.137 39.312 56.375 1.00 14.26 160 MET A CA 1
ATOM 1195 C C . MET A 1 160 ? 35.627 39.018 56.317 1.00 15.53 160 MET A C 1
ATOM 1196 O O . MET A 1 160 ? 35.193 37.934 56.698 1.00 17.24 160 MET A O 1
ATOM 1201 N N . LEU A 1 161 ? 34.835 39.984 55.859 1.00 12.07 161 LEU A N 1
ATOM 1202 C CA . LEU A 1 161 ? 33.386 39.773 55.762 1.00 14.05 161 LEU A CA 1
ATOM 1203 C C . LEU A 1 161 ? 33.032 38.721 54.723 1.00 15.53 161 LEU A C 1
ATOM 1204 O O . LEU A 1 161 ? 32.155 37.875 54.964 1.00 15.69 161 LEU A O 1
ATOM 1209 N N . ARG A 1 162 ? 33.729 38.736 53.590 1.00 14.86 162 ARG A N 1
ATOM 1210 C CA . ARG A 1 162 ? 33.504 37.742 52.545 1.00 20.26 162 ARG A CA 1
ATOM 1211 C C . ARG A 1 162 ? 33.881 36.371 53.080 1.00 21.64 162 ARG A C 1
ATOM 1212 O O . ARG A 1 162 ? 33.190 35.372 52.826 1.00 24.48 162 ARG A O 1
ATOM 1220 N N . SER A 1 163 ? 34.994 36.325 53.802 1.00 21.71 163 SER A N 1
ATOM 1221 C CA . SER A 1 163 ? 35.507 35.097 54.391 1.00 22.16 163 SER A CA 1
ATOM 1222 C C . SER A 1 163 ? 34.529 34.546 55.422 1.00 22.35 163 SER A C 1
ATOM 1223 O O . SER A 1 163 ? 34.228 33.341 55.451 1.00 22.24 163 SER A O 1
ATOM 1226 N N . SER A 1 164 ? 33.996 35.440 56.236 1.00 18.52 164 SER A N 1
ATOM 1227 C CA . SER A 1 164 ? 33.037 35.080 57.266 1.00 20.07 164 SER A CA 1
ATOM 1228 C C . SER A 1 164 ? 31.793 34.430 56.648 1.00 21.17 164 SER A C 1
ATOM 1229 O O . SER A 1 164 ? 31.303 33.401 57.128 1.00 20.99 164 SER A O 1
ATOM 1232 N N . TYR A 1 165 ? 31.307 35.017 55.564 1.00 19.40 165 TYR A N 1
ATOM 1233 C CA . TYR A 1 165 ? 30.110 34.498 54.889 1.00 19.85 165 TYR A CA 1
ATOM 1234 C C . TYR A 1 165 ? 30.369 33.138 54.237 1.00 19.29 165 TYR A C 1
ATOM 1235 O O . TYR A 1 165 ? 29.673 32.147 54.535 1.00 20.82 165 TYR A O 1
ATOM 1244 N N . THR A 1 166 ? 31.407 33.056 53.411 1.00 19.13 166 THR A N 1
ATOM 1245 C CA . THR A 1 166 ? 31.710 31.802 52.721 1.00 23.13 166 THR A CA 1
ATOM 1246 C C . THR A 1 166 ? 32.036 30.636 53.653 1.00 24.92 166 THR A C 1
ATOM 1247 O O . THR A 1 166 ? 31.652 29.485 53.370 1.00 24.63 166 THR A O 1
ATOM 1251 N N . LYS A 1 167 ? 32.670 30.913 54.792 1.00 21.77 167 LYS A N 1
ATOM 1252 C CA . LYS A 1 167 ? 32.957 29.839 55.749 1.00 22.70 167 LYS A CA 1
ATOM 1253 C C . LYS A 1 167 ? 31.676 29.437 56.498 1.00 23.27 167 LYS A C 1
ATOM 1254 O O . LYS A 1 167 ? 31.495 28.263 56.841 1.00 24.51 167 LYS A O 1
ATOM 1260 N N . GLY A 1 168 ? 30.809 30.408 56.772 1.00 19.71 168 GLY A N 1
ATOM 1261 C CA . GLY A 1 168 ? 29.553 30.121 57.448 1.00 22.30 168 GLY A CA 1
ATOM 1262 C C . GLY A 1 168 ? 28.661 29.207 56.593 1.00 21.48 168 GLY A C 1
ATOM 1263 O O . GLY A 1 168 ? 28.054 28.296 57.125 1.00 22.49 168 GLY A O 1
ATOM 1264 N N . VAL A 1 169 ? 28.564 29.487 55.293 1.00 19.69 169 VAL A N 1
ATOM 1265 C CA . VAL A 1 169 ? 27.775 28.690 54.342 1.00 18.95 169 VAL A CA 1
ATOM 1266 C C . VAL A 1 169 ? 28.313 27.251 54.279 1.00 20.49 169 VAL A C 1
ATOM 1267 O O . VAL A 1 169 ? 27.533 26.288 54.181 1.00 17.25 169 VAL A O 1
ATOM 1271 N N . SER A 1 170 ? 29.639 27.099 54.297 1.00 18.96 170 SER A N 1
ATOM 1272 C CA . SER A 1 170 ? 30.266 25.762 54.290 1.00 20.92 170 SER A CA 1
ATOM 1273 C C . SER A 1 170 ? 29.837 24.966 55.513 1.00 21.33 170 SER A C 1
ATOM 1274 O O . SER A 1 170 ? 29.576 23.754 55.427 1.00 21.96 170 SER A O 1
ATOM 1277 N N . ALA A 1 171 ? 29.798 25.625 56.666 1.00 19.26 171 ALA A N 1
ATOM 1278 C CA . ALA A 1 171 ? 29.383 24.950 57.887 1.00 21.16 171 ALA A CA 1
ATOM 1279 C C . ALA A 1 171 ? 27.885 24.589 57.848 1.00 21.45 171 ALA A C 1
ATOM 1280 O O . ALA A 1 171 ? 27.483 23.533 58.355 1.00 19.99 171 ALA A O 1
ATOM 1282 N N . LEU A 1 172 ? 27.070 25.513 57.340 1.00 19.44 172 LEU A N 1
ATOM 1283 C CA . LEU A 1 172 ? 25.620 25.306 57.250 1.00 20.05 172 LEU A CA 1
ATOM 1284 C C . LEU A 1 172 ? 25.342 24.152 56.286 1.00 21.32 172 LEU A C 1
ATOM 1285 O O . LEU A 1 172 ? 24.507 23.272 56.560 1.00 19.91 172 LEU A O 1
ATOM 1290 N N . LEU A 1 173 ? 26.084 24.131 55.188 1.00 16.76 173 LEU A N 1
ATOM 1291 C CA . LEU A 1 173 ? 25.927 23.078 54.195 1.00 20.83 173 LEU A CA 1
ATOM 1292 C C . LEU A 1 173 ? 26.275 21.731 54.799 1.00 22.58 173 LEU A C 1
ATOM 1293 O O . LEU A 1 173 ? 25.513 20.765 54.669 1.00 23.51 173 LEU A O 1
ATOM 1298 N N . TRP A 1 174 ? 27.430 21.669 55.451 1.00 19.60 174 TRP A N 1
ATOM 1299 C CA . TRP A 1 174 ? 27.885 20.438 56.080 1.00 21.05 174 TRP A CA 1
ATOM 1300 C C . TRP A 1 174 ? 26.885 19.878 57.080 1.00 21.71 174 TRP A C 1
ATOM 1301 O O . TRP A 1 174 ? 26.573 18.689 57.044 1.00 23.87 174 TRP A O 1
ATOM 1312 N N . GLU A 1 175 ? 26.398 20.710 57.991 1.00 20.69 175 GLU A N 1
ATOM 1313 C CA . GLU A 1 175 ? 25.445 20.221 58.964 1.00 20.54 175 GLU A CA 1
ATOM 1314 C C . GLU A 1 175 ? 24.140 19.743 58.297 1.00 21.40 175 GLU A C 1
ATOM 1315 O O . GLU A 1 175 ? 23.609 18.681 58.657 1.00 20.05 175 GLU A O 1
ATOM 1321 N N . THR A 1 176 ? 23.637 20.515 57.341 1.00 18.71 176 THR A N 1
ATOM 1322 C CA . THR A 1 176 ? 22.407 20.157 56.624 1.00 21.29 176 THR A CA 1
ATOM 1323 C C . THR A 1 176 ? 22.562 18.815 55.890 1.00 22.70 176 THR A C 1
ATOM 1324 O O . THR A 1 176 ? 21.689 17.946 55.997 1.00 21.26 176 THR A O 1
ATOM 1328 N N . LEU A 1 177 ? 23.693 18.626 55.205 1.00 22.85 177 LEU A N 1
ATOM 1329 C CA . LEU A 1 177 ? 23.939 17.397 54.451 1.00 24.49 177 LEU A CA 1
ATOM 1330 C C . LEU A 1 177 ? 24.283 16.177 55.304 1.00 26.05 177 LEU A C 1
ATOM 1331 O O . LEU A 1 177 ? 24.017 15.037 54.907 1.00 25.82 177 LEU A O 1
ATOM 1336 N N . THR A 1 178 ? 24.885 16.410 56.463 1.00 26.05 178 THR A N 1
ATOM 1337 C CA . THR A 1 178 ? 25.214 15.325 57.361 1.00 28.72 178 THR A CA 1
ATOM 1338 C C . THR A 1 178 ? 23.897 14.781 57.938 1.00 28.63 178 THR A C 1
ATOM 1339 O O . THR A 1 178 ? 23.736 13.575 58.073 1.00 31.49 178 THR A O 1
ATOM 1343 N N . ALA A 1 179 ? 22.949 15.662 58.250 1.00 25.05 179 ALA A N 1
ATOM 1344 C CA . ALA A 1 179 ? 21.670 15.205 58.752 1.00 25.32 179 ALA A CA 1
ATOM 1345 C C . ALA A 1 179 ? 20.962 14.473 57.605 1.00 25.54 179 ALA A C 1
ATOM 1346 O O . ALA A 1 179 ? 20.412 13.401 57.820 1.00 24.36 179 ALA A O 1
ATOM 1348 N N . ALA A 1 180 ? 20.991 15.049 56.393 1.00 23.43 180 ALA A N 1
ATOM 1349 C CA . ALA A 1 180 ? 20.366 14.453 55.209 1.00 22.61 180 ALA A CA 1
ATOM 1350 C C . ALA A 1 180 ? 20.921 13.065 54.936 1.00 25.39 180 ALA A C 1
ATOM 1351 O O . ALA A 1 180 ? 20.193 12.144 54.532 1.00 24.46 180 ALA A O 1
ATOM 1353 N N . HIS A 1 181 ? 22.217 12.919 55.168 1.00 24.85 181 HIS A N 1
ATOM 1354 C CA . HIS A 1 181 ? 22.885 11.658 54.923 1.00 27.81 181 HIS A CA 1
ATOM 1355 C C . HIS A 1 181 ? 22.421 10.547 55.852 1.00 28.04 181 HIS A C 1
ATOM 1356 O O . HIS A 1 181 ? 22.301 9.393 55.436 1.00 26.86 181 HIS A O 1
ATOM 1363 N N . ARG A 1 182 ? 22.200 10.889 57.114 1.00 28.06 182 ARG A N 1
ATOM 1364 C CA . ARG A 1 182 ? 21.753 9.903 58.081 1.00 33.19 182 ARG A CA 1
ATOM 1365 C C . ARG A 1 182 ? 20.371 9.366 57.710 1.00 32.72 182 ARG A C 1
ATOM 1366 O O . ARG A 1 182 ? 20.013 8.267 58.106 1.00 32.14 182 ARG A O 1
ATOM 1374 N N . LEU A 1 183 ? 19.605 10.153 56.959 1.00 29.84 183 LEU A N 1
ATOM 1375 C CA . LEU A 1 183 ? 18.271 9.759 56.545 1.00 29.30 183 LEU A CA 1
ATOM 1376 C C . LEU A 1 183 ? 18.308 9.146 55.158 1.00 30.09 183 LEU A C 1
ATOM 1377 O O . LEU A 1 183 ? 17.298 8.643 54.665 1.00 29.74 183 LEU A O 1
ATOM 1382 N N . GLY A 1 184 ? 19.480 9.190 54.526 1.00 29.67 184 GLY A N 1
ATOM 1383 C CA . GLY A 1 184 ? 19.611 8.661 53.181 1.00 27.33 184 GLY A CA 1
ATOM 1384 C C . GLY A 1 184 ? 19.026 9.593 52.146 1.00 26.63 184 GLY A C 1
ATOM 1385 O O . GLY A 1 184 ? 18.690 9.158 51.048 1.00 27.67 184 GLY A O 1
ATOM 1386 N N . LEU A 1 185 ? 18.992 10.893 52.459 1.00 24.20 185 LEU A N 1
ATOM 1387 C CA . LEU A 1 185 ? 18.399 11.903 51.578 1.00 22.98 185 LEU A CA 1
ATOM 1388 C C . LEU A 1 185 ? 19.339 13.003 51.043 1.00 22.72 185 LEU A C 1
ATOM 1389 O O . LEU A 1 185 ? 18.872 13.991 50.462 1.00 22.40 185 LEU A O 1
ATOM 1394 N N . GLU A 1 186 ? 20.646 12.829 51.198 1.00 22.58 186 GLU A N 1
ATOM 1395 C CA . GLU A 1 186 ? 21.602 13.878 50.767 1.00 24.76 186 GLU A CA 1
ATOM 1396 C C . GLU A 1 186 ? 21.512 14.349 49.307 1.00 23.79 186 GLU A C 1
ATOM 1397 O O . GLU A 1 186 ? 21.456 15.575 49.034 1.00 22.79 186 GLU A O 1
ATOM 1403 N N . GLU A 1 187 ? 21.360 13.401 48.373 1.00 24.36 187 GLU A N 1
ATOM 1404 C CA . GLU A 1 187 ? 21.226 13.753 46.957 1.00 25.09 187 GLU A CA 1
ATOM 1405 C C . GLU A 1 187 ? 19.935 14.506 46.697 1.00 25.72 187 GLU A C 1
ATOM 1406 O O . GLU A 1 187 ? 19.903 15.482 45.922 1.00 25.97 187 GLU A O 1
ATOM 1412 N N . ASP A 1 188 ? 18.858 14.074 47.360 1.00 22.93 188 ASP A N 1
ATOM 1413 C CA . ASP A 1 188 ? 17.566 14.739 47.175 1.00 19.75 188 ASP A CA 1
ATOM 1414 C C . ASP A 1 188 ? 17.673 16.178 47.673 1.00 18.79 188 ASP A C 1
ATOM 1415 O O . ASP A 1 188 ? 17.200 17.108 47.032 1.00 19.10 188 ASP A O 1
ATOM 1420 N N . VAL A 1 189 ? 18.270 16.361 48.845 1.00 19.19 189 VAL A N 1
ATOM 1421 C CA . VAL A 1 189 ? 18.412 17.714 49.350 1.00 19.63 189 VAL A CA 1
ATOM 1422 C C . VAL A 1 189 ? 19.269 18.531 48.379 1.00 19.15 189 VAL A C 1
ATOM 1423 O O . VAL A 1 189 ? 18.906 19.649 48.020 1.00 20.71 189 VAL A O 1
ATOM 1427 N N . LEU A 1 190 ? 20.383 17.968 47.918 1.00 20.57 190 LEU A N 1
ATOM 1428 C CA . LEU A 1 190 ? 21.236 18.702 46.969 1.00 21.96 190 LEU A CA 1
ATOM 1429 C C . LEU A 1 190 ? 20.490 19.105 45.704 1.00 22.04 190 LEU A C 1
ATOM 1430 O O . LEU A 1 190 ? 20.587 20.249 45.247 1.00 23.06 190 LEU A O 1
ATOM 1435 N N . GLU A 1 191 ? 19.690 18.189 45.159 1.00 25.09 191 GLU A N 1
ATOM 1436 C CA . GLU A 1 191 ? 18.928 18.510 43.947 1.00 24.65 191 GLU A CA 1
ATOM 1437 C C . GLU A 1 191 ? 17.859 19.535 44.206 1.00 23.92 191 GLU A C 1
ATOM 1438 O O . GLU A 1 191 ? 17.562 20.370 43.336 1.00 23.56 191 GLU A O 1
ATOM 1444 N N . MET A 1 192 ? 17.254 19.482 45.391 1.00 24.98 192 MET A N 1
ATOM 1445 C CA . MET A 1 192 ? 16.219 20.460 45.708 1.00 24.69 192 MET A CA 1
ATOM 1446 C C . MET A 1 192 ? 16.873 21.814 45.861 1.00 23.27 192 MET A C 1
ATOM 1447 O O . MET A 1 192 ? 16.309 22.807 45.436 1.00 22.56 192 MET A O 1
ATOM 1452 N N . LEU A 1 193 ? 18.071 21.858 46.443 1.00 27.59 193 LEU A N 1
ATOM 1453 C CA . LEU A 1 193 ? 18.788 23.142 46.582 1.00 29.14 193 LEU A CA 1
ATOM 1454 C C . LEU A 1 193 ? 19.172 23.762 45.228 1.00 33.53 193 LEU A C 1
ATOM 1455 O O . LEU A 1 193 ? 19.067 24.972 45.041 1.00 33.87 193 LEU A O 1
ATOM 1460 N N . GLU A 1 194 ? 19.598 22.961 44.263 1.00 37.47 194 GLU A N 1
ATOM 1461 C CA . GLU A 1 194 ? 19.914 23.579 42.984 1.00 43.46 194 GLU A CA 1
ATOM 1462 C C . GLU A 1 194 ? 18.635 23.945 42.253 1.00 45.76 194 GLU A C 1
ATOM 1463 O O . GLU A 1 194 ? 18.607 24.874 41.462 1.00 45.77 194 GLU A O 1
ATOM 1469 N N . TYR A 1 195 ? 17.553 23.256 42.590 1.00 49.57 195 TYR A N 1
ATOM 1470 C CA . TYR A 1 195 ? 16.254 23.513 41.990 1.00 52.93 195 TYR A CA 1
ATOM 1471 C C . TYR A 1 195 ? 15.712 24.839 42.524 1.00 55.39 195 TYR A C 1
ATOM 1472 O O . TYR A 1 195 ? 14.687 25.316 42.052 1.00 55.73 195 TYR A O 1
ATOM 1481 N N . THR A 1 196 ? 16.423 25.434 43.489 1.00 59.29 196 THR A N 1
ATOM 1482 C CA . THR A 1 196 ? 16.043 26.715 44.109 1.00 61.59 196 THR A CA 1
ATOM 1483 C C . THR A 1 196 ? 17.162 27.767 44.145 1.00 63.15 196 THR A C 1
ATOM 1484 O O . THR A 1 196 ? 16.887 28.955 43.981 1.00 63.48 196 THR A O 1
ATOM 1488 N N . GLU A 1 197 ? 18.405 27.348 44.390 1.00 64.80 197 GLU A N 1
ATOM 1489 C CA . GLU A 1 197 ? 19.539 28.281 44.447 1.00 65.75 197 GLU A CA 1
ATOM 1490 C C . GLU A 1 197 ? 20.126 28.585 43.059 1.00 67.78 197 GLU A C 1
ATOM 1491 O O . GLU A 1 197 ? 21.277 29.018 42.939 1.00 66.62 197 GLU A O 1
ATOM 1497 N N . GLY A 1 198 ? 19.329 28.328 42.024 1.00 70.44 198 GLY A N 1
ATOM 1498 C CA . GLY A 1 198 ? 19.732 28.587 40.655 1.00 73.02 198 GLY A CA 1
ATOM 1499 C C . GLY A 1 198 ? 21.010 27.946 40.159 1.00 75.02 198 GLY A C 1
ATOM 1500 O O . GLY A 1 198 ? 20.988 26.797 39.688 1.00 75.55 198 GLY A O 1
ATOM 1501 N N . ASN A 1 199 ? 22.108 28.708 40.225 1.00 75.71 199 ASN A N 1
ATOM 1502 C CA . ASN A 1 199 ? 23.444 28.279 39.777 1.00 75.58 199 ASN A CA 1
ATOM 1503 C C . ASN A 1 199 ? 23.723 26.795 39.979 1.00 75.17 199 ASN A C 1
ATOM 1504 O O . ASN A 1 199 ? 23.037 26.131 40.758 1.00 76.88 199 ASN A O 1
ATOM 1506 N N . ASP A 1 200 ? 24.759 26.293 39.306 1.00 72.67 200 ASP A N 1
ATOM 1507 C CA . ASP A 1 200 ? 25.173 24.884 39.387 1.00 69.85 200 ASP A CA 1
ATOM 1508 C C . ASP A 1 200 ? 25.273 24.298 40.795 1.00 67.43 200 ASP A C 1
ATOM 1509 O O . ASP A 1 200 ? 25.758 23.190 40.963 1.00 68.81 200 ASP A O 1
ATOM 1511 N N . PHE A 1 201 ? 24.845 25.072 41.790 1.00 63.26 201 PHE A N 1
ATOM 1512 C CA . PHE A 1 201 ? 24.843 24.718 43.212 1.00 58.01 201 PHE A CA 1
ATOM 1513 C C . PHE A 1 201 ? 25.474 23.376 43.595 1.00 58.00 201 PHE A C 1
ATOM 1514 O O . PHE A 1 201 ? 26.513 23.347 44.270 1.00 58.23 201 PHE A O 1
ATOM 1522 N N . ARG A 1 202 ? 24.822 22.275 43.217 1.00 58.23 202 ARG A N 1
ATOM 1523 C CA . ARG A 1 202 ? 25.313 20.945 43.554 1.00 59.21 202 ARG A CA 1
ATOM 1524 C C . ARG A 1 202 ? 26.818 20.787 43.365 1.00 60.55 202 ARG A C 1
ATOM 1525 O O . ARG A 1 202 ? 27.484 20.196 44.215 1.00 60.84 202 ARG A O 1
ATOM 1533 N N . GLU A 1 203 ? 27.351 21.329 42.272 1.00 62.48 203 GLU A N 1
ATOM 1534 C CA . GLU A 1 203 ? 28.783 21.237 42.000 1.00 63.93 203 GLU A CA 1
ATOM 1535 C C . GLU A 1 203 ? 29.619 22.190 42.844 1.00 62.99 203 GLU A C 1
ATOM 1536 O O . GLU A 1 203 ? 30.632 21.783 43.408 1.00 63.65 203 GLU A O 1
ATOM 1542 N N . SER A 1 204 ? 29.207 23.456 42.919 1.00 62.55 204 SER A N 1
ATOM 1543 C CA . SER A 1 204 ? 29.915 24.465 43.721 1.00 61.38 204 SER A CA 1
ATOM 1544 C C . SER A 1 204 ? 29.876 24.092 45.212 1.00 59.85 204 SER A C 1
ATOM 1545 O O . SER A 1 204 ? 30.755 24.483 45.982 1.00 60.56 204 SER A O 1
ATOM 1548 N N . ALA A 1 205 ? 28.874 23.301 45.595 1.00 57.53 205 ALA A N 1
ATOM 1549 C CA . ALA A 1 205 ? 28.691 22.857 46.979 1.00 55.90 205 ALA A CA 1
ATOM 1550 C C . ALA A 1 205 ? 29.534 21.637 47.362 1.00 53.85 205 ALA A C 1
ATOM 1551 O O . ALA A 1 205 ? 30.120 21.603 48.438 1.00 53.26 205 ALA A O 1
ATOM 1553 N N . ILE A 1 206 ? 29.577 20.629 46.499 1.00 53.48 206 ILE A N 1
ATOM 1554 C CA . ILE A 1 206 ? 30.353 19.430 46.787 1.00 53.99 206 ILE A CA 1
ATOM 1555 C C . ILE A 1 206 ? 31.851 19.752 46.921 1.00 53.81 206 ILE A C 1
ATOM 1556 O O . ILE A 1 206 ? 32.548 19.155 47.742 1.00 52.62 206 ILE A O 1
ATOM 1561 N N . SER A 1 207 ? 32.326 20.726 46.145 1.00 53.88 207 SER A N 1
ATOM 1562 C CA . SER A 1 207 ? 33.734 21.122 46.183 1.00 54.73 207 SER A CA 1
ATOM 1563 C C . SER A 1 207 ? 34.046 21.943 47.431 1.00 53.92 207 SER A C 1
ATOM 1564 O O . SER A 1 207 ? 35.102 21.767 48.048 1.00 53.22 207 SER A O 1
ATOM 1567 N N . ARG A 1 208 ? 33.125 22.837 47.791 1.00 52.87 208 ARG A N 1
ATOM 1568 C CA . ARG A 1 208 ? 33.262 23.678 48.979 1.00 53.43 208 ARG A CA 1
ATOM 1569 C C . ARG A 1 208 ? 33.313 22.783 50.221 1.00 51.84 208 ARG A C 1
ATOM 1570 O O . ARG A 1 208 ? 34.084 23.022 51.147 1.00 52.47 208 ARG A O 1
ATOM 1578 N N . LEU A 1 209 ? 32.490 21.740 50.209 1.00 50.04 209 LEU A N 1
ATOM 1579 C CA . LEU A 1 209 ? 32.389 20.782 51.298 1.00 47.63 209 LEU A CA 1
ATOM 1580 C C . LEU A 1 209 ? 33.689 20.008 51.466 1.00 47.12 209 LEU A C 1
ATOM 1581 O O . LEU A 1 209 ? 34.182 19.831 52.581 1.00 45.47 209 LEU A O 1
ATOM 1586 N N . LYS A 1 210 ? 34.220 19.521 50.348 1.00 46.55 210 LYS A N 1
ATOM 1587 C CA . LYS A 1 210 ? 35.468 18.769 50.348 1.00 45.92 210 LYS A CA 1
ATOM 1588 C C . LYS A 1 210 ? 36.639 19.608 50.861 1.00 44.21 210 LYS A C 1
ATOM 1589 O O . LYS A 1 210 ? 37.375 19.168 51.732 1.00 42.76 210 LYS A O 1
ATOM 1595 N N . SER A 1 211 ? 36.792 20.821 50.338 1.00 44.78 211 SER A N 1
ATOM 1596 C CA . SER A 1 211 ? 37.874 21.706 50.753 1.00 46.81 211 SER A CA 1
ATOM 1597 C C . SER A 1 211 ? 37.790 22.041 52.241 1.00 47.55 211 SER A C 1
ATOM 1598 O O . SER A 1 211 ? 38.813 22.072 52.934 1.00 46.61 211 SER A O 1
ATOM 1601 N N . SER A 1 212 ? 36.568 22.269 52.728 1.00 46.84 212 SER A N 1
ATOM 1602 C CA . SER A 1 212 ? 36.335 22.600 54.135 1.00 47.40 212 SER A CA 1
ATOM 1603 C C . SER A 1 212 ? 36.751 21.478 55.074 1.00 46.75 212 SER A C 1
ATOM 1604 O O . SER A 1 212 ? 37.165 21.724 56.214 1.00 46.58 212 SER A O 1
ATOM 1607 N N . CYS A 1 213 ? 36.612 20.241 54.613 1.00 45.92 213 CYS A N 1
ATOM 1608 C CA . CYS A 1 213 ? 36.992 19.100 55.437 1.00 47.69 213 CYS A CA 1
ATOM 1609 C C . CYS A 1 213 ? 38.501 18.853 55.357 1.00 45.35 213 CYS A C 1
ATOM 1610 O O . CYS A 1 213 ? 39.155 18.616 56.373 1.00 45.69 213 CYS A O 1
ATOM 1613 N N . ILE A 1 214 ? 39.050 18.970 54.151 1.00 44.39 214 ILE A N 1
ATOM 1614 C CA . ILE A 1 214 ? 40.477 18.778 53.905 1.00 44.70 214 ILE A CA 1
ATOM 1615 C C . ILE A 1 214 ? 41.283 19.787 54.736 1.00 45.37 214 ILE A C 1
ATOM 1616 O O . ILE A 1 214 ? 42.208 19.414 55.467 1.00 46.43 214 ILE A O 1
ATOM 1621 N N . HIS A 1 215 ? 40.858 21.047 54.698 1.00 43.83 215 HIS A N 1
ATOM 1622 C CA . HIS A 1 215 ? 41.535 22.121 55.419 1.00 42.73 215 HIS A CA 1
ATOM 1623 C C . HIS A 1 215 ? 40.818 22.546 56.683 1.00 40.59 215 HIS A C 1
ATOM 1624 O O . HIS A 1 215 ? 40.883 23.717 57.078 1.00 40.43 215 HIS A O 1
ATOM 1631 N N . ALA A 1 216 ? 40.187 21.591 57.356 1.00 39.38 216 ALA A N 1
ATOM 1632 C CA . ALA A 1 216 ? 39.432 21.881 58.573 1.00 38.42 216 ALA A CA 1
ATOM 1633 C C . ALA A 1 216 ? 40.228 22.548 59.695 1.00 40.08 216 ALA A C 1
ATOM 1634 O O . ALA A 1 216 ? 39.716 23.434 60.394 1.00 37.61 216 ALA A O 1
ATOM 1636 N N . ARG A 1 217 ? 41.472 22.119 59.873 1.00 41.77 217 ARG A N 1
ATOM 1637 C CA . ARG A 1 217 ? 42.311 22.680 60.926 1.00 42.15 217 ARG A CA 1
ATOM 1638 C C . ARG A 1 217 ? 42.593 24.161 60.685 1.00 39.69 217 ARG A C 1
ATOM 1639 O O . ARG A 1 217 ? 42.452 24.980 61.599 1.00 39.37 217 ARG A O 1
ATOM 1647 N N . ARG A 1 218 ? 42.975 24.494 59.455 1.00 39.15 218 ARG A N 1
ATOM 1648 C CA . ARG A 1 218 ? 43.255 25.877 59.085 1.00 40.31 218 ARG A CA 1
ATOM 1649 C C . ARG A 1 218 ? 41.970 26.710 59.148 1.00 38.39 218 ARG A C 1
ATOM 1650 O O . ARG A 1 218 ? 41.990 27.841 59.629 1.00 35.62 218 ARG A O 1
ATOM 1658 N N . ARG A 1 219 ? 40.856 26.130 58.692 1.00 35.22 219 ARG A N 1
ATOM 1659 C CA . ARG A 1 219 ? 39.567 26.812 58.707 1.00 33.83 219 ARG A CA 1
ATOM 1660 C C . ARG A 1 219 ? 39.143 27.193 60.120 1.00 29.98 219 ARG A C 1
ATOM 1661 O O . ARG A 1 219 ? 38.523 28.237 60.333 1.00 28.62 219 ARG A O 1
ATOM 1669 N N . TYR A 1 220 ? 39.437 26.317 61.073 1.00 27.33 220 TYR A N 1
ATOM 1670 C CA . TYR A 1 220 ? 39.090 26.553 62.466 1.00 29.59 220 TYR A CA 1
ATOM 1671 C C . TYR A 1 220 ? 39.850 27.765 63.011 1.00 28.77 220 TYR A C 1
ATOM 1672 O O . TYR A 1 220 ? 39.256 28.625 63.680 1.00 26.99 220 TYR A O 1
ATOM 1681 N N . GLU A 1 221 ? 41.149 27.821 62.706 1.00 30.17 221 GLU A N 1
ATOM 1682 C CA . GLU A 1 221 ? 42.020 28.920 63.130 1.00 33.38 221 GLU A CA 1
ATOM 1683 C C . GLU A 1 221 ? 41.530 30.199 62.443 1.00 30.24 221 GLU A C 1
ATOM 1684 O O . GLU A 1 221 ? 41.460 31.254 63.057 1.00 29.65 221 GLU A O 1
ATOM 1690 N N . GLU A 1 222 ? 41.218 30.091 61.156 1.00 26.81 222 GLU A N 1
ATOM 1691 C CA . GLU A 1 222 ? 40.734 31.222 60.383 1.00 27.65 222 GLU A CA 1
ATOM 1692 C C . GLU A 1 222 ? 39.438 31.783 60.945 1.00 27.55 222 GLU A C 1
ATOM 1693 O O . GLU A 1 222 ? 39.251 33.000 60.960 1.00 27.29 222 GLU A O 1
ATOM 1699 N N . MET A 1 223 ? 38.556 30.910 61.432 1.00 24.99 223 MET A N 1
ATOM 1700 C CA . MET A 1 223 ? 37.287 31.364 62.000 1.00 24.32 223 MET A CA 1
ATOM 1701 C C . MET A 1 223 ? 37.473 32.074 63.329 1.00 24.69 223 MET A C 1
ATOM 1702 O O . MET A 1 223 ? 36.707 32.970 63.646 1.00 22.42 223 MET A O 1
ATOM 1707 N N . LYS A 1 224 ? 38.477 31.673 64.114 1.00 27.37 224 LYS A N 1
ATOM 1708 C CA . LYS A 1 224 ? 38.739 32.350 65.386 1.00 28.11 224 LYS A CA 1
ATOM 1709 C C . LYS A 1 224 ? 39.104 33.798 65.068 1.00 25.80 224 LYS A C 1
ATOM 1710 O O . LYS A 1 224 ? 38.646 34.713 65.742 1.00 26.70 224 LYS A O 1
ATOM 1716 N N . GLU A 1 225 ? 39.873 34.006 63.998 1.00 25.43 225 GLU A N 1
ATOM 1717 C CA . GLU A 1 225 ? 40.272 35.360 63.589 1.00 27.14 225 GLU A CA 1
ATOM 1718 C C . GLU A 1 225 ? 39.059 36.133 63.115 1.00 25.51 225 GLU A C 1
ATOM 1719 O O . GLU A 1 225 ? 38.910 37.305 63.436 1.00 25.81 225 GLU A O 1
ATOM 1725 N N . VAL A 1 226 ? 38.229 35.501 62.280 1.00 22.91 226 VAL A N 1
ATOM 1726 C CA . VAL A 1 226 ? 37.016 36.148 61.783 1.00 22.75 226 VAL A CA 1
ATOM 1727 C C . VAL A 1 226 ? 36.157 36.593 62.960 1.00 21.49 226 VAL A C 1
ATOM 1728 O O . VAL A 1 226 ? 35.609 37.687 62.956 1.00 22.63 226 VAL A O 1
ATOM 1732 N N . GLN A 1 227 ? 36.015 35.724 63.951 1.00 18.87 227 GLN A N 1
ATOM 1733 C CA . GLN A 1 227 ? 35.221 36.053 65.110 1.00 20.62 227 GLN A CA 1
ATOM 1734 C C . GLN A 1 227 ? 35.797 37.317 65.772 1.00 20.92 227 GLN A C 1
ATOM 1735 O O . GLN A 1 227 ? 35.058 38.244 66.084 1.00 16.77 227 GLN A O 1
ATOM 1741 N N . ASP A 1 228 ? 37.114 37.342 65.981 1.00 19.24 228 ASP A N 1
ATOM 1742 C CA . ASP A 1 228 ? 37.739 38.524 66.601 1.00 23.37 228 ASP A CA 1
ATOM 1743 C C . ASP A 1 228 ? 37.542 39.777 65.737 1.00 22.16 228 ASP A C 1
ATOM 1744 O O . ASP A 1 228 ? 37.148 40.829 66.251 1.00 22.19 228 ASP A O 1
ATOM 1749 N N . MET A 1 229 ? 37.687 39.638 64.416 1.00 20.41 229 MET A N 1
ATOM 1750 C CA . MET A 1 229 ? 37.508 40.773 63.520 1.00 19.55 229 MET A CA 1
ATOM 1751 C C . MET A 1 229 ? 36.076 41.294 63.552 1.00 21.82 229 MET A C 1
ATOM 1752 O O . MET A 1 229 ? 35.856 42.500 63.682 1.00 22.78 229 MET A O 1
ATOM 1757 N N . LEU A 1 230 ? 35.090 40.395 63.486 1.00 19.65 230 LEU A N 1
ATOM 1758 C CA . LEU A 1 230 ? 33.703 40.803 63.559 1.00 18.77 230 LEU A CA 1
ATOM 1759 C C . LEU A 1 230 ? 33.410 41.502 64.888 1.00 17.62 230 LEU A C 1
ATOM 1760 O O . LEU A 1 230 ? 32.591 42.417 64.937 1.00 17.19 230 LEU A O 1
ATOM 1765 N N . ALA A 1 231 ? 34.067 41.063 65.958 1.00 17.27 231 ALA A N 1
ATOM 1766 C CA . ALA A 1 231 ? 33.883 41.661 67.292 1.00 19.02 231 ALA A CA 1
ATOM 1767 C C . ALA A 1 231 ? 34.314 43.136 67.423 1.00 18.96 231 ALA A C 1
ATOM 1768 O O . ALA A 1 231 ? 33.910 43.820 68.358 1.00 17.68 231 ALA A O 1
ATOM 1770 N N . GLU A 1 232 ? 35.157 43.604 66.508 1.00 18.77 232 GLU A N 1
ATOM 1771 C CA . GLU A 1 232 ? 35.604 44.988 66.515 1.00 17.84 232 GLU A CA 1
ATOM 1772 C C . GLU A 1 232 ? 34.458 45.871 66.037 1.00 22.05 232 GLU A C 1
ATOM 1773 O O . GLU A 1 232 ? 34.420 47.063 66.333 1.00 22.85 232 GLU A O 1
ATOM 1779 N N . VAL A 1 233 ? 33.500 45.285 65.313 1.00 20.38 233 VAL A N 1
ATOM 1780 C CA . VAL A 1 233 ? 32.390 46.076 64.782 1.00 21.62 233 VAL A CA 1
ATOM 1781 C C . VAL A 1 233 ? 30.996 45.787 65.360 1.00 22.19 233 VAL A C 1
ATOM 1782 O O . VAL A 1 233 ? 30.188 46.711 65.528 1.00 21.88 233 VAL A O 1
ATOM 1786 N N . ILE A 1 234 ? 30.693 44.520 65.648 1.00 20.34 234 ILE A N 1
ATOM 1787 C CA . ILE A 1 234 ? 29.376 44.148 66.208 1.00 22.43 234 ILE A CA 1
ATOM 1788 C C . ILE A 1 234 ? 29.556 43.111 67.336 1.00 21.89 234 ILE A C 1
ATOM 1789 O O . ILE A 1 234 ? 30.676 42.814 67.735 1.00 20.38 234 ILE A O 1
ATOM 1794 N N . ASP A 1 235 ? 28.445 42.600 67.870 1.00 24.34 235 ASP A N 1
ATOM 1795 C CA . ASP A 1 235 ? 28.476 41.521 68.884 1.00 26.04 235 ASP A CA 1
ATOM 1796 C C . ASP A 1 235 ? 28.018 40.319 68.044 1.00 24.56 235 ASP A C 1
ATOM 1797 O O . ASP A 1 235 ? 26.819 40.060 67.914 1.00 23.05 235 ASP A O 1
ATOM 1802 N N . PRO A 1 236 ? 28.975 39.588 67.445 1.00 23.25 236 PRO A N 1
ATOM 1803 C CA . PRO A 1 236 ? 28.699 38.423 66.584 1.00 23.62 236 PRO A CA 1
ATOM 1804 C C . PRO A 1 236 ? 28.050 37.211 67.248 1.00 22.64 236 PRO A C 1
ATOM 1805 O O . PRO A 1 236 ? 28.449 36.806 68.335 1.00 23.23 236 PRO A O 1
ATOM 1809 N N . VAL A 1 237 ? 27.062 36.637 66.553 1.00 21.84 237 VAL A N 1
ATOM 1810 C CA . VAL A 1 237 ? 26.327 35.459 67.031 1.00 22.99 237 VAL A CA 1
ATOM 1811 C C . VAL A 1 237 ? 26.656 34.171 66.278 1.00 21.91 237 VAL A C 1
ATOM 1812 O O . VAL A 1 237 ? 26.849 33.125 66.898 1.00 24.29 237 VAL A O 1
ATOM 1816 N N . MET A 1 238 ? 26.750 34.246 64.951 1.00 20.36 238 MET A N 1
ATOM 1817 C CA . MET A 1 238 ? 27.015 33.069 64.125 1.00 19.27 238 MET A CA 1
ATOM 1818 C C . MET A 1 238 ? 28.388 32.377 64.224 1.00 21.47 238 MET A C 1
ATOM 1819 O O . MET A 1 238 ? 28.466 31.144 64.202 1.00 20.03 238 MET A O 1
ATOM 1824 N N . PRO A 1 239 ? 29.494 33.142 64.387 1.00 22.35 239 PRO A N 1
ATOM 1825 C CA . PRO A 1 239 ? 30.797 32.461 64.472 1.00 20.50 239 PRO A CA 1
ATOM 1826 C C . PRO A 1 239 ? 30.927 31.381 65.576 1.00 23.56 239 PRO A C 1
ATOM 1827 O O . PRO A 1 239 ? 31.669 30.418 65.403 1.00 24.20 239 PRO A O 1
ATOM 1831 N N . THR A 1 240 ? 30.231 31.554 66.698 1.00 25.28 240 THR A N 1
ATOM 1832 C CA . THR A 1 240 ? 30.271 30.573 67.800 1.00 30.15 240 THR A CA 1
ATOM 1833 C C . THR A 1 240 ? 29.853 29.174 67.303 1.00 27.92 240 THR A C 1
ATOM 1834 O O . THR A 1 240 ? 30.539 28.186 67.546 1.00 27.18 240 THR A O 1
ATOM 1838 N N . CYS A 1 241 ? 28.716 29.098 66.619 1.00 29.16 241 CYS A N 1
ATOM 1839 C CA . CYS A 1 241 ? 28.229 27.816 66.103 1.00 26.74 241 CYS A CA 1
ATOM 1840 C C . CYS A 1 241 ? 29.090 27.332 64.951 1.00 24.79 241 CYS A C 1
ATOM 1841 O O . CYS A 1 241 ? 29.442 26.148 64.884 1.00 25.66 241 CYS A O 1
ATOM 1844 N N . ILE A 1 242 ? 29.476 28.251 64.060 1.00 23.55 242 ILE A N 1
ATOM 1845 C CA . ILE A 1 242 ? 30.312 27.892 62.918 1.00 21.99 242 ILE A CA 1
ATOM 1846 C C . ILE A 1 242 ? 31.629 27.287 63.408 1.00 23.72 242 ILE A C 1
ATOM 1847 O O . ILE A 1 242 ? 32.100 26.293 62.854 1.00 22.63 242 ILE A O 1
ATOM 1852 N N . ILE A 1 243 ? 32.206 27.885 64.451 1.00 26.93 243 ILE A N 1
ATOM 1853 C CA . ILE A 1 243 ? 33.464 27.401 65.043 1.00 31.68 243 ILE A CA 1
ATOM 1854 C C . ILE A 1 243 ? 33.255 25.975 65.586 1.00 30.42 243 ILE A C 1
ATOM 1855 O O . ILE A 1 243 ? 34.097 25.104 65.392 1.00 32.27 243 ILE A O 1
ATOM 1860 N N . ARG A 1 244 ? 32.115 25.734 66.224 1.00 32.72 244 ARG A N 1
ATOM 1861 C CA . ARG A 1 244 ? 31.818 24.398 66.741 1.00 35.11 244 ARG A CA 1
ATOM 1862 C C . ARG A 1 244 ? 31.807 23.343 65.619 1.00 34.22 244 ARG A C 1
ATOM 1863 O O . ARG A 1 244 ? 32.296 22.226 65.819 1.00 33.97 244 ARG A O 1
ATOM 1871 N N . ILE A 1 245 ? 31.304 23.704 64.430 1.00 31.60 245 ILE A N 1
ATOM 1872 C CA . ILE A 1 245 ? 31.282 22.772 63.297 1.00 31.51 245 ILE A CA 1
ATOM 1873 C C . ILE A 1 245 ? 32.717 22.496 62.831 1.00 33.17 245 ILE A C 1
ATOM 1874 O O . ILE A 1 245 ? 33.100 21.339 62.602 1.00 31.46 245 ILE A O 1
ATOM 1879 N N . PHE A 1 246 ? 33.509 23.550 62.652 1.00 34.75 246 PHE A N 1
ATOM 1880 C CA . PHE A 1 246 ? 34.882 23.344 62.205 1.00 37.55 246 PHE A CA 1
ATOM 1881 C C . PHE A 1 246 ? 35.705 22.581 63.236 1.00 40.99 246 PHE A C 1
ATOM 1882 O O . PHE A 1 246 ? 36.627 21.843 62.878 1.00 41.06 246 PHE A O 1
ATOM 1890 N N . ASP A 1 247 ? 35.307 22.704 64.498 1.00 43.36 247 ASP A N 1
ATOM 1891 C CA . ASP A 1 247 ? 35.945 21.996 65.599 1.00 50.11 247 ASP A CA 1
ATOM 1892 C C . ASP A 1 247 ? 35.743 20.488 65.311 1.00 52.19 247 ASP A C 1
ATOM 1893 O O . ASP A 1 247 ? 36.683 19.699 65.381 1.00 53.65 247 ASP A O 1
ATOM 1898 N N . LYS A 1 248 ? 34.534 20.119 64.892 1.00 53.69 248 LYS A N 1
ATOM 1899 C CA . LYS A 1 248 ? 34.213 18.734 64.559 1.00 54.79 248 LYS A CA 1
ATOM 1900 C C . LYS A 1 248 ? 34.952 18.243 63.318 1.00 56.40 248 LYS A C 1
ATOM 1901 O O . LYS A 1 248 ? 35.504 17.148 63.314 1.00 58.28 248 LYS A O 1
ATOM 1907 N N . LEU A 1 249 ? 34.917 19.037 62.253 1.00 56.66 249 LEU A N 1
ATOM 1908 C CA . LEU A 1 249 ? 35.560 18.680 60.988 1.00 57.87 249 LEU A CA 1
ATOM 1909 C C . LEU A 1 249 ? 37.036 18.251 61.043 1.00 59.35 249 LEU A C 1
ATOM 1910 O O . LEU A 1 249 ? 37.534 17.638 60.093 1.00 59.58 249 LEU A O 1
ATOM 1915 N N . LYS A 1 250 ? 37.731 18.578 62.133 1.00 61.04 250 LYS A N 1
ATOM 1916 C CA . LYS A 1 250 ? 39.146 18.227 62.281 1.00 63.66 250 LYS A CA 1
ATOM 1917 C C . LYS A 1 250 ? 39.380 16.721 62.435 1.00 64.98 250 LYS A C 1
ATOM 1918 O O . LYS A 1 250 ? 39.095 16.138 63.483 1.00 67.27 250 LYS A O 1
ATOM 1924 N N . ASP A 1 257 ? 35.052 10.805 47.603 1.00 57.44 257 ASP A N 1
ATOM 1925 C CA . ASP A 1 257 ? 33.594 10.682 47.654 1.00 58.20 257 ASP A CA 1
ATOM 1926 C C . ASP A 1 257 ? 33.021 11.641 48.689 1.00 57.02 257 ASP A C 1
ATOM 1927 O O . ASP A 1 257 ? 33.220 11.448 49.890 1.00 56.34 257 ASP A O 1
ATOM 1929 N N . ALA A 1 258 ? 32.304 12.660 48.212 1.00 56.39 258 ALA A N 1
ATOM 1930 C CA . ALA A 1 258 ? 31.684 13.674 49.073 1.00 55.97 258 ALA A CA 1
ATOM 1931 C C . ALA A 1 258 ? 31.014 13.096 50.321 1.00 55.61 258 ALA A C 1
ATOM 1932 O O . ALA A 1 258 ? 31.313 13.512 51.448 1.00 57.24 258 ALA A O 1
ATOM 1934 N N . ARG A 1 259 ? 30.144 12.110 50.119 1.00 54.03 259 ARG A N 1
ATOM 1935 C CA . ARG A 1 259 ? 29.414 11.478 51.218 1.00 53.19 259 ARG A CA 1
ATOM 1936 C C . ARG A 1 259 ? 30.297 11.088 52.403 1.00 52.24 259 ARG A C 1
ATOM 1937 O O . ARG A 1 259 ? 29.838 11.066 53.547 1.00 51.85 259 ARG A O 1
ATOM 1939 N N . LEU A 1 260 ? 31.576 10.831 52.134 1.00 52.49 260 LEU A N 1
ATOM 1940 C CA . LEU A 1 260 ? 32.527 10.459 53.179 1.00 51.83 260 LEU A CA 1
ATOM 1941 C C . LEU A 1 260 ? 32.701 11.537 54.251 1.00 50.67 260 LEU A C 1
ATOM 1942 O O . LEU A 1 260 ? 32.920 11.221 55.423 1.00 49.83 260 LEU A O 1
ATOM 1944 N N . GLN A 1 261 ? 32.577 12.800 53.849 1.00 50.57 261 GLN A N 1
ATOM 1945 C CA . GLN A 1 261 ? 32.737 13.934 54.760 1.00 50.92 261 GLN 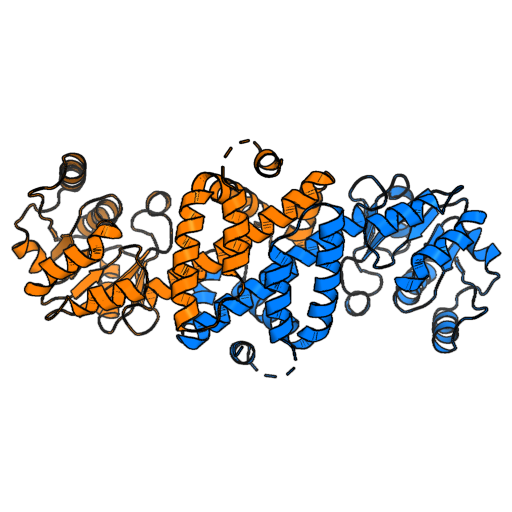A CA 1
ATOM 1946 C C . GLN A 1 261 ? 31.594 14.078 55.759 1.00 51.48 261 GLN A C 1
ATOM 1947 O O . GLN A 1 261 ? 31.786 14.598 56.854 1.00 49.93 261 GLN A O 1
ATOM 1949 N N . GLY A 1 262 ? 30.412 13.607 55.377 1.00 54.20 262 GLY A N 1
ATOM 1950 C CA . GLY A 1 262 ? 29.221 13.694 56.217 1.00 57.12 262 GLY A CA 1
ATOM 1951 C C . GLY A 1 262 ? 29.157 12.567 57.250 1.00 59.52 262 GLY A C 1
ATOM 1952 O O . GLY A 1 262 ? 28.410 11.612 57.073 1.00 60.55 262 GLY A O 1
ATOM 1953 N N . CYS A 1 263 ? 29.904 12.697 58.348 1.00 62.54 263 CYS A N 1
ATOM 1954 C CA . CYS A 1 263 ? 29.930 11.649 59.376 1.00 65.10 263 CYS A CA 1
ATOM 1955 C C . CYS A 1 263 ? 29.979 12.125 60.837 1.00 67.23 263 CYS A C 1
ATOM 1956 O O . CYS A 1 263 ? 29.920 11.296 61.756 1.00 68.67 263 CYS A O 1
ATOM 1958 N N . ALA A 1 264 ? 30.087 13.439 61.047 1.00 66.97 264 ALA A N 1
ATOM 1959 C CA . ALA A 1 264 ? 30.137 14.047 62.387 1.00 68.02 264 ALA A CA 1
ATOM 1960 C C . ALA A 1 264 ? 31.168 13.432 63.350 1.00 69.07 264 ALA A C 1
ATOM 1961 O O . ALA A 1 264 ? 30.768 12.597 64.206 1.00 69.72 264 ALA A O 1
ATOM 1964 N N . LEU B 1 1 ? -10.353 9.114 37.487 1.00 47.57 1 LEU B N 1
ATOM 1965 C CA . LEU B 1 1 ? -11.254 8.638 38.520 1.00 45.44 1 LEU B CA 1
ATOM 1966 C C . LEU B 1 1 ? -11.790 9.831 39.303 1.00 40.91 1 LEU B C 1
ATOM 1967 O O . LEU B 1 1 ? -12.189 10.834 38.700 1.00 39.66 1 LEU B O 1
ATOM 1972 N N . ARG B 1 2 ? -11.793 9.718 40.635 1.00 34.84 2 ARG B N 1
ATOM 1973 C CA . ARG B 1 2 ? -12.258 10.788 41.511 1.00 30.26 2 ARG B CA 1
ATOM 1974 C C . ARG B 1 2 ? -11.159 11.138 42.519 1.00 25.27 2 ARG B C 1
ATOM 1975 O O . ARG B 1 2 ? -10.547 10.248 43.123 1.00 22.20 2 ARG B O 1
ATOM 1983 N N . VAL B 1 3 ? -10.969 12.418 42.765 1.00 20.19 3 VAL B N 1
ATOM 1984 C CA . VAL B 1 3 ? -9.957 12.825 43.747 1.00 20.43 3 VAL B CA 1
ATOM 1985 C C . VAL B 1 3 ? -10.721 13.639 44.765 1.00 21.56 3 VAL B C 1
ATOM 1986 O O . VAL B 1 3 ? -11.422 14.581 44.405 1.00 20.43 3 VAL B O 1
ATOM 1990 N N . GLY B 1 4 ? -10.623 13.256 46.029 1.00 21.86 4 GLY B N 1
ATOM 1991 C CA . GLY B 1 4 ? -11.327 13.999 47.056 1.00 21.37 4 GLY B CA 1
ATOM 1992 C C . GLY B 1 4 ? -10.387 14.884 47.832 1.00 23.38 4 GLY B C 1
ATOM 1993 O O . GLY B 1 4 ? -9.228 14.523 48.056 1.00 22.89 4 GLY B O 1
ATOM 1994 N N . PHE B 1 5 ? -10.856 16.069 48.204 1.00 20.76 5 PHE B N 1
ATOM 1995 C CA . PHE B 1 5 ? -10.015 16.977 48.970 1.00 19.93 5 PHE B CA 1
ATOM 1996 C C . PHE B 1 5 ? -10.606 17.213 50.350 1.00 21.23 5 PHE B C 1
ATOM 1997 O O . PHE B 1 5 ? -11.812 17.452 50.489 1.00 22.04 5 PHE B O 1
ATOM 2005 N N . ILE B 1 6 ? -9.747 17.137 51.354 1.00 18.84 6 ILE B N 1
ATOM 2006 C CA . ILE B 1 6 ? -10.104 17.408 52.748 1.00 20.56 6 ILE B CA 1
ATOM 2007 C C . ILE B 1 6 ? -9.527 18.799 52.882 1.00 21.05 6 ILE B C 1
ATOM 2008 O O . ILE B 1 6 ? -8.324 18.997 52.736 1.00 22.40 6 ILE B O 1
ATOM 2013 N N . GLY B 1 7 ? -10.399 19.763 53.115 1.00 21.75 7 GLY B N 1
ATOM 2014 C CA . GLY B 1 7 ? -9.987 21.149 53.159 1.00 22.90 7 GLY B CA 1
ATOM 2015 C C . GLY B 1 7 ? -10.131 21.675 51.732 1.00 24.68 7 GLY B C 1
ATOM 2016 O O . GLY B 1 7 ? -10.079 20.899 50.770 1.00 24.07 7 GLY B O 1
ATOM 2017 N N . PHE B 1 8 ? -10.412 22.962 51.568 1.00 22.99 8 PHE B N 1
ATOM 2018 C CA . PHE B 1 8 ? -10.510 23.514 50.228 1.00 23.92 8 PHE B CA 1
ATOM 2019 C C . PHE B 1 8 ? -10.088 24.967 50.272 1.00 24.63 8 PHE B C 1
ATOM 2020 O O . PHE B 1 8 ? -10.891 25.904 50.119 1.00 27.24 8 PHE B O 1
ATOM 2028 N N . GLY B 1 9 ? -8.806 25.134 50.559 1.00 24.86 9 GLY B N 1
ATOM 2029 C CA . GLY B 1 9 ? -8.218 26.449 50.641 1.00 26.29 9 GLY B CA 1
ATOM 2030 C C . GLY B 1 9 ? -7.494 26.740 49.355 1.00 26.52 9 GLY B C 1
ATOM 2031 O O . GLY B 1 9 ? -7.844 26.213 48.302 1.00 25.68 9 GLY B O 1
ATOM 2032 N N . GLU B 1 10 ? -6.451 27.543 49.463 1.00 26.68 10 GLU B N 1
ATOM 2033 C CA . GLU B 1 10 ? -5.643 27.960 48.333 1.00 29.00 10 GLU B CA 1
ATOM 2034 C C . GLU B 1 10 ? -4.966 26.825 47.576 1.00 28.36 10 GLU B C 1
ATOM 2035 O O . GLU B 1 10 ? -4.927 26.828 46.348 1.00 27.32 10 GLU B O 1
ATOM 2041 N N . VAL B 1 11 ? -4.408 25.866 48.309 1.00 27.79 11 VAL B N 1
ATOM 2042 C CA . VAL B 1 11 ? -3.729 24.732 47.682 1.00 26.08 11 VAL B CA 1
ATOM 2043 C C . VAL B 1 11 ? -4.729 23.820 46.986 1.00 25.59 11 VAL B C 1
ATOM 2044 O O . VAL B 1 11 ? -4.569 23.491 45.809 1.00 27.78 11 VAL B O 1
ATOM 2048 N N . ALA B 1 12 ? -5.761 23.413 47.714 1.00 24.93 12 ALA B N 1
ATOM 2049 C CA . ALA B 1 12 ? -6.776 22.552 47.151 1.00 25.69 12 ALA B CA 1
ATOM 2050 C C . ALA B 1 12 ? -7.437 23.182 45.909 1.00 25.81 12 ALA B C 1
ATOM 2051 O O . ALA B 1 12 ? -7.705 22.486 44.920 1.00 23.16 12 ALA B O 1
ATOM 2053 N N . GLN B 1 13 ? -7.704 24.489 45.968 1.00 26.42 13 GLN B N 1
ATOM 2054 C CA . GLN B 1 13 ? -8.316 25.197 44.841 1.00 27.53 13 GLN B CA 1
ATOM 2055 C C . GLN B 1 13 ? -7.430 25.144 43.586 1.00 26.23 13 GLN B C 1
ATOM 2056 O O . GLN B 1 13 ? -7.905 24.795 42.519 1.00 25.03 13 GLN B O 1
ATOM 2062 N N . THR B 1 14 ? -6.164 25.517 43.725 1.00 22.59 14 THR B N 1
ATOM 2063 C CA . THR B 1 14 ? -5.223 25.493 42.620 1.00 26.61 14 THR B CA 1
ATOM 2064 C C . THR B 1 14 ? -5.110 24.089 42.035 1.00 26.52 14 THR B C 1
ATOM 2065 O O . THR B 1 14 ? -5.150 23.924 40.811 1.00 25.76 14 THR B O 1
ATOM 2069 N N . LEU B 1 15 ? -4.883 23.095 42.902 1.00 23.81 15 LEU B N 1
ATOM 2070 C CA . LEU B 1 15 ? -4.762 21.703 42.438 1.00 24.00 15 LEU B CA 1
ATOM 2071 C C . LEU B 1 15 ? -6.048 21.170 41.825 1.00 24.06 15 LEU B C 1
ATOM 2072 O O . LEU B 1 15 ? -6.012 20.565 40.741 1.00 23.33 15 LEU B O 1
ATOM 2077 N N . ALA B 1 16 ? -7.180 21.380 42.506 1.00 22.99 16 ALA B N 1
ATOM 2078 C CA . ALA B 1 16 ? -8.461 20.879 42.004 1.00 24.16 16 ALA B CA 1
ATOM 2079 C C . ALA B 1 16 ? -8.829 21.477 40.652 1.00 25.33 16 ALA B C 1
ATOM 2080 O O . ALA B 1 16 ? -9.314 20.766 39.769 1.00 26.23 16 ALA B O 1
ATOM 2082 N N . SER B 1 17 ? -8.592 22.776 40.509 1.00 24.42 17 SER B N 1
ATOM 2083 C CA . SER B 1 17 ? -8.881 23.497 39.281 1.00 25.52 17 SER B CA 1
ATOM 2084 C C . SER B 1 17 ? -8.110 22.867 38.100 1.00 26.45 17 SER B C 1
ATOM 2085 O O . SER B 1 17 ? -8.674 22.636 37.029 1.00 25.50 17 SER B O 1
ATOM 2088 N N . ARG B 1 18 ? -6.835 22.561 38.317 1.00 24.23 18 ARG B N 1
ATOM 2089 C CA . ARG B 1 18 ? -6.005 21.944 37.286 1.00 22.55 18 ARG B CA 1
ATOM 2090 C C . ARG B 1 18 ? -6.526 20.567 36.911 1.00 22.89 18 ARG B C 1
ATOM 2091 O O . ARG B 1 18 ? -6.676 20.256 35.727 1.00 23.64 18 ARG B O 1
ATOM 2099 N N . LEU B 1 19 ? -6.775 19.738 37.921 1.00 18.77 19 LEU B N 1
ATOM 2100 C CA . LEU B 1 19 ? -7.258 18.378 37.711 1.00 21.82 19 LEU B CA 1
ATOM 2101 C C . LEU B 1 19 ? -8.585 18.396 36.974 1.00 23.57 19 LEU B C 1
ATOM 2102 O O . LEU B 1 19 ? -8.820 17.581 36.090 1.00 26.89 19 LEU B O 1
ATOM 2107 N N . ARG B 1 20 ? -9.473 19.298 37.382 1.00 24.22 20 ARG B N 1
ATOM 2108 C CA . ARG B 1 20 ? -10.772 19.396 36.746 1.00 27.32 20 ARG B CA 1
ATOM 2109 C C . ARG B 1 20 ? -10.621 19.732 35.258 1.00 27.81 20 ARG B C 1
ATOM 2110 O O . ARG B 1 20 ? -11.280 19.117 34.411 1.00 26.48 20 ARG B O 1
ATOM 2118 N N . SER B 1 21 ? -9.717 20.666 34.948 1.00 28.59 21 SER B N 1
ATOM 2119 C CA . SER B 1 21 ? -9.486 21.087 33.566 1.00 28.61 21 SER B CA 1
ATOM 2120 C C . SER B 1 21 ? -8.932 19.965 32.680 1.00 30.33 21 SER B C 1
ATOM 2121 O O . SER B 1 21 ? -8.902 20.089 31.446 1.00 29.52 21 SER B O 1
ATOM 2124 N N . ARG B 1 22 ? -8.495 18.871 33.304 1.00 26.29 22 ARG B N 1
ATOM 2125 C CA . ARG B 1 22 ? -7.952 17.760 32.552 1.00 24.69 22 ARG B CA 1
ATOM 2126 C C . ARG B 1 22 ? -8.875 16.550 32.575 1.00 26.04 22 ARG B C 1
ATOM 2127 O O . ARG B 1 22 ? -8.455 15.449 32.261 1.00 29.31 22 ARG B O 1
ATOM 2135 N N . GLY B 1 23 ? -10.114 16.759 33.011 1.00 27.69 23 GLY B N 1
ATOM 2136 C CA . GLY B 1 23 ? -11.116 15.699 33.032 1.00 27.35 23 GLY B CA 1
ATOM 2137 C C . GLY B 1 23 ? -11.302 14.900 34.296 1.00 29.19 23 GLY B C 1
ATOM 2138 O O . GLY B 1 23 ? -12.026 13.901 34.288 1.00 30.37 23 GLY B O 1
ATOM 2139 N N . VAL B 1 24 ? -10.669 15.307 35.395 1.00 27.69 24 VAL B N 1
ATOM 2140 C CA . VAL B 1 24 ? -10.812 14.532 36.631 1.00 25.13 24 VAL B CA 1
ATOM 2141 C C . VAL B 1 24 ? -12.011 15.041 37.419 1.00 24.97 24 VAL B C 1
ATOM 2142 O O . VAL B 1 24 ? -12.255 16.242 37.455 1.00 23.38 24 VAL B O 1
ATOM 2146 N N . GLU B 1 25 ? -12.748 14.133 38.050 1.00 25.36 25 GLU B N 1
ATOM 2147 C CA . GLU B 1 25 ? -13.852 14.570 38.885 1.00 29.13 25 GLU B CA 1
ATOM 2148 C C . GLU B 1 25 ? -13.266 14.844 40.264 1.00 28.01 25 GLU B C 1
ATOM 2149 O O . GLU B 1 25 ? -12.641 13.982 40.862 1.00 24.49 25 GLU B O 1
ATOM 2155 N N . VAL B 1 26 ? -13.454 16.064 40.738 1.00 29.32 26 VAL B N 1
ATOM 2156 C CA . VAL B 1 26 ? -12.939 16.481 42.020 1.00 29.80 26 VAL B CA 1
ATOM 2157 C C . VAL B 1 26 ? -14.107 16.654 42.981 1.00 29.21 26 VAL B C 1
ATOM 2158 O O . VAL B 1 26 ? -15.096 17.275 42.625 1.00 29.81 26 VAL B O 1
ATOM 2162 N N . VAL B 1 27 ? -13.987 16.115 44.195 1.00 28.62 27 VAL B N 1
ATOM 2163 C CA . VAL B 1 27 ? -15.058 16.213 45.182 1.00 27.33 27 VAL B CA 1
ATOM 2164 C C . VAL B 1 27 ? -14.570 16.723 46.546 1.00 28.96 27 VAL B C 1
ATOM 2165 O O . VAL B 1 27 ? -13.402 16.576 46.907 1.00 24.74 27 VAL B O 1
ATOM 2169 N N . THR B 1 28 ? -15.457 17.401 47.266 1.00 28.46 28 THR B N 1
ATOM 2170 C CA . THR B 1 28 ? -15.112 17.878 48.596 1.00 27.65 28 THR B CA 1
ATOM 2171 C C . THR B 1 28 ? -16.386 17.986 49.442 1.00 30.51 28 THR B C 1
ATOM 2172 O O . THR B 1 28 ? -17.497 17.949 48.902 1.00 30.56 28 THR B O 1
ATOM 2176 N N . SER B 1 29 ? -16.226 17.961 50.764 1.00 29.85 29 SER B N 1
ATOM 2177 C CA . SER B 1 29 ? -17.355 18.093 51.678 1.00 32.38 29 SER B CA 1
ATOM 2178 C C . SER B 1 29 ? -17.280 19.488 52.261 1.00 33.63 29 SER B C 1
ATOM 2179 O O . SER B 1 29 ? -16.244 19.887 52.805 1.00 32.41 29 SER B O 1
ATOM 2182 N N . LEU B 1 30 ? -18.377 20.229 52.138 1.00 34.89 30 LEU B N 1
ATOM 2183 C CA . LEU B 1 30 ? -18.432 21.601 52.623 1.00 35.74 30 LEU B CA 1
ATOM 2184 C C . LEU B 1 30 ? -19.143 21.788 53.970 1.00 36.66 30 LEU B C 1
ATOM 2185 O O . LEU B 1 30 ? -19.144 22.888 54.521 1.00 36.20 30 LEU B O 1
ATOM 2190 N N . GLU B 1 31 ? -19.737 20.725 54.499 1.00 38.91 31 GLU B N 1
ATOM 2191 C CA . GLU B 1 31 ? -20.432 20.827 55.774 1.00 43.76 31 GLU B CA 1
ATOM 2192 C C . GLU B 1 31 ? -19.491 21.317 56.863 1.00 43.55 31 GLU B C 1
ATOM 2193 O O . GLU B 1 31 ? -18.436 20.723 57.110 1.00 43.54 31 GLU B O 1
ATOM 2199 N N . GLY B 1 32 ? -19.845 22.457 57.445 1.00 42.49 32 GLY B N 1
ATOM 2200 C CA . GLY B 1 32 ? -19.058 23.017 58.522 1.00 41.63 32 GLY B CA 1
ATOM 2201 C C . GLY B 1 32 ? -17.886 23.870 58.103 1.00 40.47 32 GLY B C 1
ATOM 2202 O O . GLY B 1 32 ? -17.096 24.298 58.955 1.00 41.52 32 GLY B O 1
ATOM 2203 N N . ARG B 1 33 ? -17.746 24.105 56.802 1.00 37.37 33 ARG B N 1
ATOM 2204 C CA . ARG B 1 33 ? -16.649 24.925 56.300 1.00 35.40 33 ARG B CA 1
ATOM 2205 C C . ARG B 1 33 ? -17.113 26.374 56.145 1.00 36.28 33 ARG B C 1
ATOM 2206 O O . ARG B 1 33 ? -18.311 26.641 56.012 1.00 35.78 33 ARG B O 1
ATOM 2214 N N . SER B 1 34 ? -16.164 27.302 56.165 1.00 35.12 34 SER B N 1
ATOM 2215 C CA . SER B 1 34 ? -16.448 28.720 56.052 1.00 37.02 34 SER B CA 1
ATOM 2216 C C . SER B 1 34 ? -16.947 29.166 54.670 1.00 40.62 34 SER B C 1
ATOM 2217 O O . SER B 1 34 ? -16.838 28.426 53.684 1.00 38.83 34 SER B O 1
ATOM 2220 N N . PRO B 1 35 ? -17.514 30.390 54.584 1.00 43.01 35 PRO B N 1
ATOM 2221 C CA . PRO B 1 35 ? -18.010 30.896 53.296 1.00 43.21 35 PRO B CA 1
ATOM 2222 C C . PRO B 1 35 ? -16.885 31.073 52.270 1.00 43.26 35 PRO B C 1
ATOM 2223 O O . PRO B 1 35 ? -17.119 30.943 51.076 1.00 44.84 35 PRO B O 1
ATOM 2227 N N . SER B 1 36 ? -15.679 31.386 52.738 1.00 42.81 36 SER B N 1
ATOM 2228 C CA . SER B 1 36 ? -14.520 31.547 51.853 1.00 42.55 36 SER B CA 1
ATOM 2229 C C . SER B 1 36 ? -14.211 30.214 51.156 1.00 40.54 36 SER B C 1
ATOM 2230 O O . SER B 1 36 ? -13.938 30.180 49.960 1.00 41.99 36 SER B O 1
ATOM 2233 N N . THR B 1 37 ? -14.275 29.126 51.918 1.00 38.23 37 THR B N 1
ATOM 2234 C CA . THR B 1 37 ? -14.003 27.784 51.405 1.00 36.10 37 THR B CA 1
ATOM 2235 C C . THR B 1 37 ? -15.114 27.359 50.458 1.00 37.31 37 THR B C 1
ATOM 2236 O O . THR B 1 37 ? -14.854 26.826 49.373 1.00 34.09 37 THR B O 1
ATOM 2240 N N . ILE B 1 38 ? -16.350 27.642 50.855 1.00 37.87 38 ILE B N 1
ATOM 2241 C CA . ILE B 1 38 ? -17.520 27.311 50.048 1.00 39.56 38 ILE B CA 1
ATOM 2242 C C . ILE B 1 38 ? -17.440 28.048 48.711 1.00 40.12 38 ILE B C 1
ATOM 2243 O O . ILE B 1 38 ? -17.795 27.503 47.673 1.00 40.29 38 ILE B O 1
ATOM 2248 N N . GLU B 1 39 ? -16.914 29.267 48.742 1.00 40.66 39 GLU B N 1
ATOM 2249 C CA . GLU B 1 39 ? -16.804 30.072 47.527 1.00 41.97 39 GLU B CA 1
ATOM 2250 C C . GLU B 1 39 ? -15.693 29.580 46.585 1.00 39.69 39 GLU B C 1
ATOM 2251 O O . GLU B 1 39 ? -15.880 29.566 45.366 1.00 37.50 39 GLU B O 1
ATOM 2257 N N . ARG B 1 40 ? -14.544 29.196 47.140 1.00 37.54 40 ARG B N 1
ATOM 2258 C CA . ARG B 1 40 ? -13.446 28.675 46.313 1.00 35.70 40 ARG B CA 1
ATOM 2259 C C . ARG B 1 40 ? -13.961 27.411 45.613 1.00 33.95 40 ARG B C 1
ATOM 2260 O O . ARG B 1 40 ? -13.775 27.228 44.406 1.00 33.58 40 ARG B O 1
ATOM 2268 N N . ALA B 1 41 ? -14.652 26.561 46.369 1.00 32.47 41 ALA B N 1
ATOM 2269 C CA . ALA B 1 41 ? -15.197 25.332 45.816 1.00 33.84 41 ALA B CA 1
ATOM 2270 C C . ALA B 1 41 ? -16.176 25.609 44.677 1.00 36.76 41 ALA B C 1
ATOM 2271 O O . ALA B 1 41 ? -16.176 24.905 43.660 1.00 36.00 41 ALA B O 1
ATOM 2273 N N . ARG B 1 42 ? -17.049 26.597 44.875 1.00 38.96 42 ARG B N 1
ATOM 2274 C CA . ARG B 1 42 ? -18.038 26.934 43.861 1.00 41.35 42 ARG B CA 1
ATOM 2275 C C . ARG B 1 42 ? -17.437 27.670 42.667 1.00 40.48 42 ARG B C 1
ATOM 2276 O O . ARG B 1 42 ? -17.951 27.567 41.559 1.00 42.30 42 ARG B O 1
ATOM 2284 N N . THR B 1 43 ? -16.311 28.351 42.878 1.00 40.14 43 THR B N 1
ATOM 2285 C CA . THR B 1 43 ? -15.616 29.039 41.792 1.00 40.66 43 THR B CA 1
ATOM 2286 C C . THR B 1 43 ? -15.011 27.973 40.868 1.00 40.96 43 THR B C 1
ATOM 2287 O O . THR B 1 43 ? -15.051 28.096 39.639 1.00 41.21 43 THR B O 1
ATOM 2291 N N . VAL B 1 44 ? -14.476 26.918 41.484 1.00 39.42 44 VAL B N 1
ATOM 2292 C CA . VAL B 1 44 ? -13.861 25.805 40.769 1.00 38.81 44 VAL B CA 1
ATOM 2293 C C . VAL B 1 44 ? -14.936 24.910 40.166 1.00 38.10 44 VAL B C 1
ATOM 2294 O O . VAL B 1 44 ? -14.788 24.418 39.048 1.00 37.53 44 VAL B O 1
ATOM 2298 N N . GLY B 1 45 ? -16.011 24.689 40.920 1.00 38.34 45 GLY B N 1
ATOM 2299 C CA . GLY B 1 45 ? -17.085 23.834 40.444 1.00 38.77 45 GLY B CA 1
ATOM 2300 C C . GLY B 1 45 ? -16.915 22.377 40.835 1.00 38.81 45 GLY B C 1
ATOM 2301 O O . GLY B 1 45 ? -17.312 21.470 40.106 1.00 40.11 45 GLY B O 1
ATOM 2302 N N . VAL B 1 46 ? -16.332 22.144 42.003 1.00 38.62 46 VAL B N 1
ATOM 2303 C CA . VAL B 1 46 ? -16.123 20.790 42.491 1.00 38.43 46 VAL B CA 1
ATOM 2304 C C . VAL B 1 46 ? -17.427 20.171 42.969 1.00 38.84 46 VAL B C 1
ATOM 2305 O O . VAL B 1 46 ? -18.351 20.879 43.370 1.00 41.35 46 VAL B O 1
ATOM 2309 N N . THR B 1 47 ? -17.493 18.845 42.931 1.00 36.55 47 THR B N 1
ATOM 2310 C CA . THR B 1 47 ? -18.670 18.111 43.389 1.00 36.64 47 THR B CA 1
ATOM 2311 C C . THR B 1 47 ? -18.814 18.180 44.913 1.00 38.26 47 THR B C 1
ATOM 2312 O O . THR B 1 47 ? -17.913 17.766 45.649 1.00 36.96 47 THR B O 1
ATOM 2316 N N . GLU B 1 48 ? -19.950 18.702 45.377 1.00 38.19 48 GLU B N 1
ATOM 2317 C CA . GLU B 1 48 ? -20.225 18.830 46.812 1.00 37.94 48 GLU B CA 1
ATOM 2318 C C . GLU B 1 48 ? -20.849 17.537 47.295 1.00 38.15 48 GLU B C 1
ATOM 2319 O O . GLU B 1 48 ? -21.887 17.098 46.779 1.00 39.57 48 GLU B O 1
ATOM 2325 N N . THR B 1 49 ? -20.206 16.915 48.277 1.00 34.59 49 THR B N 1
ATOM 2326 C CA . THR B 1 49 ? -20.674 15.637 48.779 1.00 32.51 49 THR B CA 1
ATOM 2327 C C . THR B 1 49 ? -20.423 15.480 50.281 1.00 29.42 49 THR B C 1
ATOM 2328 O O . THR B 1 49 ? -20.043 16.432 50.962 1.00 29.47 49 THR B O 1
ATOM 2332 N N . SER B 1 50 ? -20.720 14.306 50.811 1.00 29.98 50 SER B N 1
ATOM 2333 C CA . SER B 1 50 ? -20.526 14.035 52.225 1.00 31.44 50 SER B CA 1
ATOM 2334 C C . SER B 1 50 ? -19.064 13.696 52.518 1.00 32.33 50 SER B C 1
ATOM 2335 O O . SER B 1 50 ? -18.320 13.309 51.617 1.00 31.11 50 SER B O 1
ATOM 2338 N N . GLU B 1 51 ? -18.691 13.788 53.792 1.00 32.92 51 GLU B N 1
ATOM 2339 C CA . GLU B 1 51 ? -17.336 13.476 54.235 1.00 34.80 51 GLU B CA 1
ATOM 2340 C C . GLU B 1 51 ? -16.939 12.062 53.864 1.00 34.42 51 GLU B C 1
ATOM 2341 O O . GLU B 1 51 ? -15.873 11.836 53.294 1.00 33.77 51 GLU B O 1
ATOM 2347 N N . GLU B 1 52 ? -17.806 11.104 54.185 1.00 33.18 52 GLU B N 1
ATOM 2348 C CA . GLU B 1 52 ? -17.507 9.710 53.901 1.00 34.71 52 GLU B CA 1
ATOM 2349 C C . GLU B 1 52 ? -17.399 9.413 52.416 1.00 31.58 52 GLU B C 1
ATOM 2350 O O . GLU B 1 52 ? -16.698 8.489 52.028 1.00 31.96 52 GLU B O 1
ATOM 2356 N N . ASP B 1 53 ? -18.093 10.185 51.587 1.00 28.97 53 ASP B N 1
ATOM 2357 C CA . ASP B 1 53 ? -18.000 9.968 50.159 1.00 29.20 53 ASP B CA 1
ATOM 2358 C C . ASP B 1 53 ? -16.612 10.470 49.692 1.00 27.77 53 ASP B C 1
ATOM 2359 O O . ASP B 1 53 ? -15.990 9.889 48.807 1.00 25.70 53 ASP B O 1
ATOM 2364 N N . VAL B 1 54 ? -16.150 11.560 50.294 1.00 28.49 54 VAL B N 1
ATOM 2365 C CA . VAL B 1 54 ? -14.824 12.085 49.983 1.00 27.00 54 VAL B CA 1
ATOM 2366 C C . VAL B 1 54 ? -13.822 10.989 50.310 1.00 26.26 54 VAL B C 1
ATOM 2367 O O . VAL B 1 54 ? -13.015 10.621 49.469 1.00 26.44 54 VAL B O 1
ATOM 2371 N N . TYR B 1 55 ? -13.952 10.390 51.494 1.00 24.54 55 TYR B N 1
ATOM 2372 C CA . TYR B 1 55 ? -13.039 9.338 51.926 1.00 23.40 55 TYR B CA 1
ATOM 2373 C C . TYR B 1 55 ? -13.009 8.083 51.041 1.00 25.58 55 TYR B C 1
ATOM 2374 O O . TYR B 1 55 ? -12.055 7.299 51.101 1.00 24.23 55 TYR B O 1
ATOM 2383 N N . SER B 1 56 ? -14.030 7.918 50.194 1.00 25.69 56 SER B N 1
ATOM 2384 C CA . SER B 1 56 ? -14.142 6.760 49.329 1.00 26.53 56 SER B CA 1
ATOM 2385 C C . SER B 1 56 ? -13.405 6.929 48.011 1.00 26.09 56 SER B C 1
ATOM 2386 O O . SER B 1 56 ? -13.263 5.978 47.267 1.00 25.75 56 SER B O 1
ATOM 2389 N N . CYS B 1 57 ? -12.968 8.144 47.698 1.00 28.00 57 CYS B N 1
ATOM 2390 C CA . CYS B 1 57 ? -12.226 8.375 46.456 1.00 26.71 57 CYS B CA 1
ATOM 2391 C C . CYS B 1 57 ? -10.912 7.586 46.454 1.00 24.64 57 CYS B C 1
ATOM 2392 O O . CYS B 1 57 ? -10.359 7.327 47.510 1.00 24.36 57 CYS B O 1
ATOM 2395 N N . PRO B 1 58 ? -10.436 7.128 45.274 1.00 24.85 58 PRO B N 1
ATOM 2396 C CA . PRO B 1 58 ? -9.180 6.369 45.251 1.00 24.00 58 PRO B CA 1
ATOM 2397 C C . PRO B 1 58 ? -7.964 7.201 45.670 1.00 21.49 58 PRO B C 1
ATOM 2398 O O . PRO B 1 58 ? -6.918 6.653 46.017 1.00 19.79 58 PRO B O 1
ATOM 2402 N N . VAL B 1 59 ? -8.099 8.515 45.575 1.00 19.98 59 VAL B N 1
ATOM 2403 C CA . VAL B 1 59 ? -7.031 9.430 46.003 1.00 17.87 59 VAL B CA 1
ATOM 2404 C C . VAL B 1 59 ? -7.704 10.495 46.853 1.00 17.18 59 VAL B C 1
ATOM 2405 O O . VAL B 1 59 ? -8.690 11.070 46.437 1.00 17.81 59 VAL B O 1
ATOM 2409 N N . VAL B 1 60 ? -7.241 10.660 48.082 1.00 16.56 60 VAL B N 1
ATOM 2410 C CA . VAL B 1 60 ? -7.788 11.667 48.977 1.00 17.21 60 VAL B CA 1
ATOM 2411 C C . VAL B 1 60 ? -6.600 12.532 49.351 1.00 18.62 60 VAL B C 1
ATOM 2412 O O . VAL B 1 60 ? -5.564 12.008 49.796 1.00 18.20 60 VAL B O 1
ATOM 2416 N N . ILE B 1 61 ? -6.755 13.840 49.188 1.00 18.58 61 ILE B N 1
ATOM 2417 C CA . ILE B 1 61 ? -5.689 14.786 49.502 1.00 16.84 61 ILE B CA 1
ATOM 2418 C C . ILE B 1 61 ? -6.087 15.689 50.674 1.00 17.81 61 ILE B C 1
ATOM 2419 O O . ILE B 1 61 ? -7.129 16.386 50.647 1.00 16.57 61 ILE B O 1
ATOM 2424 N N . SER B 1 62 ? -5.232 15.698 51.680 1.00 17.18 62 SER B N 1
ATOM 2425 C CA . SER B 1 62 ? -5.443 16.533 52.851 1.00 16.72 62 SER B CA 1
ATOM 2426 C C . SER B 1 62 ? -4.651 17.808 52.689 1.00 16.71 62 SER B C 1
ATOM 2427 O O . SER B 1 62 ? -3.409 17.785 52.706 1.00 15.78 62 SER B O 1
ATOM 2430 N N . ALA B 1 63 ? -5.373 18.916 52.491 1.00 16.74 63 ALA B N 1
ATOM 2431 C CA . ALA B 1 63 ? -4.768 20.237 52.347 1.00 17.31 63 ALA B CA 1
ATOM 2432 C C . ALA B 1 63 ? -5.502 21.173 53.286 1.00 18.52 63 ALA B C 1
ATOM 2433 O O . ALA B 1 63 ? -6.283 22.045 52.864 1.00 18.18 63 ALA B O 1
ATOM 2435 N N . VAL B 1 64 ? -5.292 20.932 54.577 1.00 21.72 64 VAL B N 1
ATOM 2436 C CA . VAL B 1 64 ? -5.926 21.713 55.645 1.00 23.38 64 VAL B CA 1
ATOM 2437 C C . VAL B 1 64 ? -4.856 22.638 56.254 1.00 24.73 64 VAL B C 1
ATOM 2438 O O . VAL B 1 64 ? -4.014 23.147 55.536 1.00 28.85 64 VAL B O 1
ATOM 2442 N N . THR B 1 65 ? -4.888 22.884 57.556 1.00 28.27 65 THR B N 1
ATOM 2443 C CA . THR B 1 65 ? -3.850 23.722 58.181 1.00 28.97 65 THR B CA 1
ATOM 2444 C C . THR B 1 65 ? -2.919 22.776 58.940 1.00 28.32 65 THR B C 1
ATOM 2445 O O . THR B 1 65 ? -3.337 21.679 59.324 1.00 28.64 65 THR B O 1
ATOM 2449 N N . PRO B 1 66 ? -1.648 23.174 59.155 1.00 27.68 66 PRO B N 1
ATOM 2450 C CA . PRO B 1 66 ? -0.693 22.332 59.877 1.00 27.38 66 PRO B CA 1
ATOM 2451 C C . PRO B 1 66 ? -1.268 21.835 61.198 1.00 28.93 66 PRO B C 1
ATOM 2452 O O . PRO B 1 66 ? -1.147 20.656 61.522 1.00 30.07 66 PRO B O 1
ATOM 2456 N N . GLY B 1 67 ? -1.960 22.719 61.921 1.00 25.79 67 GLY B N 1
ATOM 2457 C CA . GLY B 1 67 ? -2.522 22.334 63.208 1.00 23.88 67 GLY B CA 1
ATOM 2458 C C . GLY B 1 67 ? -3.673 21.341 63.175 1.00 24.36 67 GLY B C 1
ATOM 2459 O O . GLY B 1 67 ? -3.972 20.712 64.172 1.00 24.22 67 GLY B O 1
ATOM 2460 N N . VAL B 1 68 ? -4.302 21.188 62.015 1.00 24.74 68 VAL B N 1
ATOM 2461 C CA . VAL B 1 68 ? -5.434 20.287 61.829 1.00 26.51 68 VAL B CA 1
ATOM 2462 C C . VAL B 1 68 ? -5.060 18.971 61.107 1.00 24.75 68 VAL B C 1
ATOM 2463 O O . VAL B 1 68 ? -5.880 18.051 61.033 1.00 23.59 68 VAL B O 1
ATOM 2467 N N . ALA B 1 69 ? -3.817 18.861 60.618 1.00 23.32 69 ALA B N 1
ATOM 2468 C CA . ALA B 1 69 ? -3.373 17.655 59.893 1.00 21.72 69 ALA B CA 1
ATOM 2469 C C . ALA B 1 69 ? -3.644 16.310 60.581 1.00 19.99 69 ALA B C 1
ATOM 2470 O O . ALA B 1 69 ? -4.156 15.378 59.946 1.00 19.60 69 ALA B O 1
ATOM 2472 N N . LEU B 1 70 ? -3.293 16.194 61.864 1.00 18.43 70 LEU B N 1
ATOM 2473 C CA . LEU B 1 70 ? -3.501 14.960 62.612 1.00 18.34 70 LEU B CA 1
ATOM 2474 C C . LEU B 1 70 ? -4.961 14.612 62.806 1.00 20.10 70 LEU B C 1
ATOM 2475 O O . LEU B 1 70 ? -5.352 13.448 62.661 1.00 19.91 70 LEU B O 1
ATOM 2480 N N . GLY B 1 71 ? -5.775 15.623 63.088 1.00 20.96 71 GLY B N 1
ATOM 2481 C CA . GLY B 1 71 ? -7.207 15.395 63.258 1.00 19.78 71 GLY B CA 1
ATOM 2482 C C . GLY B 1 71 ? -7.840 14.937 61.951 1.00 18.37 71 GLY B C 1
ATOM 2483 O O . GLY B 1 71 ? -8.645 14.014 61.939 1.00 22.65 71 GLY B O 1
ATOM 2484 N N . ALA B 1 72 ? -7.499 15.587 60.844 1.00 17.83 72 ALA B N 1
ATOM 2485 C CA . ALA B 1 72 ? -8.030 15.173 59.539 1.00 17.31 72 ALA B CA 1
ATOM 2486 C C . ALA B 1 72 ? -7.617 13.732 59.249 1.00 15.82 72 ALA B C 1
ATOM 2487 O O . ALA B 1 72 ? -8.434 12.916 58.817 1.00 15.96 72 ALA B O 1
ATOM 2489 N N . ALA B 1 73 ? -6.368 13.382 59.556 1.00 16.42 73 ALA B N 1
ATOM 2490 C CA . ALA B 1 73 ? -5.926 12.016 59.326 1.00 18.10 73 ALA B CA 1
ATOM 2491 C C . ALA B 1 73 ? -6.698 11.037 60.216 1.00 20.50 73 ALA B C 1
ATOM 2492 O O . ALA B 1 73 ? -7.004 9.929 59.783 1.00 20.81 73 ALA B O 1
ATOM 2494 N N . ARG B 1 74 ? -6.952 11.409 61.477 1.00 21.01 74 ARG B N 1
ATOM 2495 C CA . ARG B 1 74 ? -7.703 10.513 62.364 1.00 23.52 74 ARG B CA 1
ATOM 2496 C C . ARG B 1 74 ? -9.143 10.260 61.855 1.00 23.86 74 ARG B C 1
ATOM 2497 O O . ARG B 1 74 ? -9.571 9.117 61.768 1.00 21.62 74 ARG B O 1
ATOM 2505 N N . ARG B 1 75 ? -9.863 11.320 61.496 1.00 22.90 75 ARG B N 1
ATOM 2506 C CA . ARG B 1 75 ? -11.215 11.170 60.979 1.00 23.90 75 ARG B CA 1
ATOM 2507 C C . ARG B 1 75 ? -11.227 10.393 59.654 1.00 24.39 75 ARG B C 1
ATOM 2508 O O . ARG B 1 75 ? -12.078 9.523 59.432 1.00 24.39 75 ARG B O 1
ATOM 2516 N N . ALA B 1 76 ? -10.268 10.669 58.768 1.00 20.61 76 ALA B N 1
ATOM 2517 C CA . ALA B 1 76 ? -10.232 9.954 57.489 1.00 21.33 76 ALA B CA 1
ATOM 2518 C C . ALA B 1 76 ? -9.717 8.526 57.616 1.00 23.22 76 ALA B C 1
ATOM 2519 O O . ALA B 1 76 ? -10.140 7.625 56.876 1.00 22.44 76 ALA B O 1
ATOM 2521 N N . GLY B 1 77 ? -8.842 8.315 58.591 1.00 23.84 77 GLY B N 1
ATOM 2522 C CA . GLY B 1 77 ? -8.210 7.018 58.770 1.00 24.89 77 GLY B CA 1
ATOM 2523 C C . GLY B 1 77 ? -9.127 5.850 59.023 1.00 27.05 77 GLY B C 1
ATOM 2524 O O . GLY B 1 77 ? -8.742 4.701 58.855 1.00 25.60 77 GLY B O 1
ATOM 2525 N N . ARG B 1 78 ? -10.328 6.149 59.476 1.00 27.83 78 ARG B N 1
ATOM 2526 C CA . ARG B 1 78 ? -11.310 5.108 59.738 1.00 32.11 78 ARG B CA 1
ATOM 2527 C C . ARG B 1 78 ? -12.003 4.635 58.449 1.00 30.59 78 ARG B C 1
ATOM 2528 O O . ARG B 1 78 ? -12.576 3.537 58.412 1.00 30.92 78 ARG B O 1
ATOM 2536 N N . HIS B 1 79 ? -11.870 5.403 57.367 1.00 27.07 79 HIS B N 1
ATOM 2537 C CA . HIS B 1 79 ? -12.549 5.034 56.116 1.00 27.34 79 HIS B CA 1
ATOM 2538 C C . HIS B 1 79 ? -11.764 4.877 54.833 1.00 25.28 79 HIS B C 1
ATOM 2539 O O . HIS B 1 79 ? -12.138 4.103 53.964 1.00 22.80 79 HIS B O 1
ATOM 2546 N N . VAL B 1 80 ? -10.716 5.674 54.676 1.00 25.68 80 VAL B N 1
ATOM 2547 C CA . VAL B 1 80 ? -9.928 5.673 53.443 1.00 20.74 80 VAL B CA 1
ATOM 2548 C C . VAL B 1 80 ? -9.251 4.317 53.182 1.00 21.93 80 VAL B C 1
ATOM 2549 O O . VAL B 1 80 ? -8.587 3.771 54.056 1.00 23.11 80 VAL B O 1
ATOM 2553 N N . ARG B 1 81 ? -9.496 3.750 52.002 1.00 24.44 81 ARG B N 1
ATOM 2554 C CA . ARG B 1 81 ? -8.885 2.476 51.588 1.00 25.38 81 ARG B CA 1
ATOM 2555 C C . ARG B 1 81 ? -7.990 2.703 50.360 1.00 21.41 81 ARG B C 1
ATOM 2556 O O . ARG B 1 81 ? -7.236 1.807 49.946 1.00 20.57 81 ARG B O 1
ATOM 2564 N N . GLY B 1 82 ? -8.121 3.869 49.740 1.00 22.51 82 GLY B N 1
ATOM 2565 C CA . GLY B 1 82 ? -7.280 4.204 48.588 1.00 23.14 82 GLY B CA 1
ATOM 2566 C C . GLY B 1 82 ? -5.986 4.858 49.109 1.00 22.54 82 GLY B C 1
ATOM 2567 O O . GLY B 1 82 ? -5.450 4.445 50.150 1.00 21.18 82 GLY B O 1
ATOM 2568 N N . ILE B 1 83 ? -5.481 5.882 48.428 1.00 20.28 83 ILE B N 1
ATOM 2569 C CA . ILE B 1 83 ? -4.273 6.537 48.923 1.00 19.11 83 ILE B CA 1
ATOM 2570 C C . ILE B 1 83 ? -4.622 7.861 49.594 1.00 18.35 83 ILE B C 1
ATOM 2571 O O . ILE B 1 83 ? -5.479 8.617 49.119 1.00 16.15 83 ILE B O 1
ATOM 2576 N N . TYR B 1 84 ? -3.970 8.122 50.718 1.00 15.72 84 TYR B N 1
ATOM 2577 C CA . TYR B 1 84 ? -4.213 9.345 51.468 1.00 15.40 84 TYR B CA 1
ATOM 2578 C C . TYR B 1 84 ? -2.949 10.178 51.313 1.00 14.99 84 TYR B C 1
ATOM 2579 O O . TYR B 1 84 ? -1.865 9.765 51.730 1.00 14.13 84 TYR B O 1
ATOM 2588 N N . VAL B 1 85 ? -3.111 11.367 50.751 1.00 17.26 85 VAL B N 1
ATOM 2589 C CA . VAL B 1 85 ? -1.983 12.265 50.485 1.00 15.39 85 VAL B CA 1
ATOM 2590 C C . VAL B 1 85 ? -2.023 13.470 51.396 1.00 16.14 85 VAL B C 1
ATOM 2591 O O . VAL B 1 85 ? -2.938 14.317 51.318 1.00 16.78 85 VAL B O 1
ATOM 2595 N N . ASP B 1 86 ? -1.058 13.522 52.301 1.00 14.57 86 ASP B N 1
ATOM 2596 C CA . ASP B 1 86 ? -0.961 14.624 53.209 1.00 14.50 86 ASP B CA 1
ATOM 2597 C C . ASP B 1 86 ? 0.028 15.625 52.601 1.00 16.93 86 ASP B C 1
ATOM 2598 O O . ASP B 1 86 ? 1.233 15.342 52.456 1.00 12.36 86 ASP B O 1
ATOM 2603 N N . ILE B 1 87 ? -0.473 16.804 52.275 1.00 18.08 87 ILE B N 1
ATOM 2604 C CA . ILE B 1 87 ? 0.381 17.811 51.656 1.00 20.73 87 ILE B CA 1
ATOM 2605 C C . ILE B 1 87 ? 0.566 19.008 52.603 1.00 22.15 87 ILE B C 1
ATOM 2606 O O . ILE B 1 87 ? 1.060 20.063 52.222 1.00 24.09 87 ILE B O 1
ATOM 2611 N N . ASN B 1 88 ? 0.257 18.790 53.873 1.00 18.36 88 ASN B N 1
ATOM 2612 C CA . ASN B 1 88 ? 0.362 19.839 54.868 1.00 20.82 88 ASN B CA 1
ATOM 2613 C C . ASN B 1 88 ? 1.795 20.179 55.272 1.00 19.84 88 ASN B C 1
ATOM 2614 O O . ASN B 1 88 ? 2.687 19.339 55.217 1.00 21.77 88 ASN B O 1
ATOM 2619 N N . ASN B 1 89 ? 2.032 21.415 55.678 1.00 24.28 89 ASN B N 1
ATOM 2620 C CA . ASN B 1 89 ? 3.394 21.801 56.085 1.00 25.88 89 ASN B CA 1
ATOM 2621 C C . ASN B 1 89 ? 3.596 21.391 57.520 1.00 25.37 89 ASN B C 1
ATOM 2622 O O . ASN B 1 89 ? 3.432 22.205 58.438 1.00 26.63 89 ASN B O 1
ATOM 2627 N N . ILE B 1 90 ? 3.942 20.120 57.709 1.00 23.21 90 ILE B N 1
ATOM 2628 C CA . ILE B 1 90 ? 4.152 19.554 59.027 1.00 20.51 90 ILE B CA 1
ATOM 2629 C C . ILE B 1 90 ? 5.518 18.880 59.082 1.00 21.41 90 ILE B C 1
ATOM 2630 O O . ILE B 1 90 ? 6.154 18.649 58.064 1.00 20.63 90 ILE B O 1
ATOM 2635 N N . SER B 1 91 ? 5.978 18.581 60.283 1.00 18.53 91 SER B N 1
ATOM 2636 C CA . SER B 1 91 ? 7.277 17.945 60.473 1.00 19.02 91 SER B CA 1
ATOM 2637 C C . SER B 1 91 ? 7.243 16.461 60.126 1.00 19.92 91 SER B C 1
ATOM 2638 O O . SER B 1 91 ? 6.165 15.823 60.148 1.00 21.18 91 SER B O 1
ATOM 2641 N N . PRO B 1 92 ? 8.419 15.874 59.825 1.00 17.43 92 PRO B N 1
ATOM 2642 C CA . PRO B 1 92 ? 8.484 14.456 59.487 1.00 16.71 92 PRO B CA 1
ATOM 2643 C C . PRO B 1 92 ? 7.873 13.608 60.615 1.00 20.59 92 PRO B C 1
ATOM 2644 O O . PRO B 1 92 ? 7.282 12.568 60.359 1.00 19.18 92 PRO B O 1
ATOM 2648 N N . GLU B 1 93 ? 8.127 14.003 61.861 1.00 20.02 93 GLU B N 1
ATOM 2649 C CA . GLU B 1 93 ? 7.597 13.283 63.016 1.00 22.83 93 GLU B CA 1
ATOM 2650 C C . GLU B 1 93 ? 6.041 13.329 62.970 1.00 17.80 93 GLU B C 1
ATOM 2651 O O . GLU B 1 93 ? 5.370 12.337 63.217 1.00 18.91 93 GLU B O 1
ATOM 2657 N N . THR B 1 94 ? 5.481 14.488 62.675 1.00 14.94 94 THR B N 1
ATOM 2658 C CA . THR B 1 94 ? 4.016 14.613 62.561 1.00 16.43 94 THR B CA 1
ATOM 2659 C C . THR B 1 94 ? 3.496 13.758 61.399 1.00 15.22 94 THR B C 1
ATOM 2660 O O . THR B 1 94 ? 2.456 13.074 61.524 1.00 15.16 94 THR B O 1
ATOM 2664 N N . VAL B 1 95 ? 4.221 13.758 60.285 1.00 13.94 95 VAL B N 1
ATOM 2665 C CA . VAL B 1 95 ? 3.850 12.922 59.127 1.00 14.93 95 VAL B CA 1
ATOM 2666 C C . VAL B 1 95 ? 3.761 11.441 59.540 1.00 16.55 95 VAL B C 1
ATOM 2667 O O . VAL B 1 95 ? 2.807 10.766 59.209 1.00 15.36 95 VAL B O 1
ATOM 2671 N N . ARG B 1 96 ? 4.757 10.932 60.256 1.00 17.47 96 ARG B N 1
ATOM 2672 C CA . ARG B 1 96 ? 4.727 9.537 60.677 1.00 20.27 96 ARG B CA 1
ATOM 2673 C C . ARG B 1 96 ? 3.519 9.236 61.551 1.00 22.16 96 ARG B C 1
ATOM 2674 O O . ARG B 1 96 ? 2.920 8.164 61.423 1.00 21.92 96 ARG B O 1
ATOM 2682 N N . MET B 1 97 ? 3.169 10.171 62.435 1.00 19.07 97 MET B N 1
ATOM 2683 C CA . MET B 1 97 ? 1.990 10.001 63.285 1.00 20.05 97 MET B CA 1
ATOM 2684 C C . MET B 1 97 ? 0.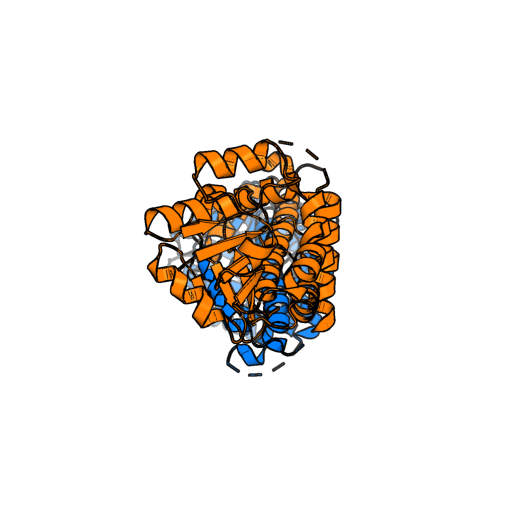741 10.014 62.398 1.00 19.50 97 MET B C 1
ATOM 2685 O O . MET B 1 97 ? -0.120 9.169 62.556 1.00 19.10 97 MET B O 1
ATOM 2690 N N . ALA B 1 98 ? 0.649 10.950 61.452 1.00 15.14 98 ALA B N 1
ATOM 2691 C CA . ALA B 1 98 ? -0.517 11.002 60.549 1.00 18.88 98 ALA B CA 1
ATOM 2692 C C . ALA B 1 98 ? -0.641 9.663 59.801 1.00 19.55 98 ALA B C 1
ATOM 2693 O O . ALA B 1 98 ? -1.728 9.082 59.656 1.00 19.16 98 ALA B O 1
ATOM 2695 N N . SER B 1 99 ? 0.501 9.155 59.368 1.00 18.39 99 SER B N 1
ATOM 2696 C CA . SER B 1 99 ? 0.538 7.896 58.656 1.00 18.97 99 SER B CA 1
ATOM 2697 C C . SER B 1 99 ? -0.018 6.750 59.521 1.00 21.87 99 SER B C 1
ATOM 2698 O O . SER B 1 99 ? -0.722 5.891 59.012 1.00 21.62 99 SER B O 1
ATOM 2701 N N . SER B 1 100 ? 0.298 6.730 60.815 1.00 21.42 100 SER B N 1
ATOM 2702 C CA . SER B 1 100 ? -0.198 5.647 61.679 1.00 24.55 100 SER B CA 1
ATOM 2703 C C . SER B 1 100 ? -1.737 5.649 61.830 1.00 23.42 100 SER B C 1
ATOM 2704 O O . SER B 1 100 ? -2.340 4.612 62.104 1.00 24.42 100 SER B O 1
ATOM 2707 N N . LEU B 1 101 ? -2.362 6.791 61.547 1.00 21.63 101 LEU B N 1
ATOM 2708 C CA . LEU B 1 101 ? -3.812 6.952 61.646 1.00 20.53 101 LEU B CA 1
ATOM 2709 C C . LEU B 1 101 ? -4.550 6.444 60.415 1.00 21.38 101 LEU B C 1
ATOM 2710 O O . LEU B 1 101 ? -5.753 6.157 60.475 1.00 21.82 101 LEU B O 1
ATOM 2715 N N . ILE B 1 102 ? -3.853 6.359 59.283 1.00 20.55 102 ILE B N 1
ATOM 2716 C CA . ILE B 1 102 ? -4.453 5.837 58.054 1.00 20.70 102 ILE B CA 1
ATOM 2717 C C . ILE B 1 102 ? -4.279 4.305 58.189 1.00 24.31 102 ILE B C 1
ATOM 2718 O O . ILE B 1 102 ? -3.288 3.703 57.769 1.00 24.80 102 ILE B O 1
ATOM 2723 N N . GLU B 1 103 ? -5.257 3.680 58.819 1.00 26.73 103 GLU B N 1
ATOM 2724 C CA . GLU B 1 103 ? -5.154 2.252 59.072 1.00 28.80 103 GLU B CA 1
ATOM 2725 C C . GLU B 1 103 ? -5.442 1.305 57.928 1.00 26.45 103 GLU B C 1
ATOM 2726 O O . GLU B 1 103 ? -4.935 0.185 57.912 1.00 25.83 103 GLU B O 1
ATOM 2732 N N . LYS B 1 104 ? -6.244 1.749 56.972 1.00 23.16 104 LYS B N 1
ATOM 2733 C CA . LYS B 1 104 ? -6.617 0.900 55.849 1.00 26.48 104 LYS B CA 1
ATOM 2734 C C . LYS B 1 104 ? -6.197 1.427 54.499 1.00 25.69 104 LYS B C 1
ATOM 2735 O O . LYS B 1 104 ? -6.535 0.829 53.485 1.00 24.58 104 LYS B O 1
ATOM 2741 N N . GLY B 1 105 ? -5.490 2.551 54.464 1.00 23.23 105 GLY B N 1
ATOM 2742 C CA . GLY B 1 105 ? -5.108 3.097 53.180 1.00 22.25 105 GLY B CA 1
ATOM 2743 C C . GLY B 1 105 ? -3.624 3.207 53.011 1.00 21.79 105 GLY B C 1
ATOM 2744 O O . GLY B 1 105 ? -2.863 2.834 53.909 1.00 20.31 105 GLY B O 1
ATOM 2745 N N . GLY B 1 106 ? -3.214 3.691 51.835 1.00 22.48 106 GLY B N 1
ATOM 2746 C CA . GLY B 1 106 ? -1.808 3.884 51.563 1.00 19.48 106 GLY B CA 1
ATOM 2747 C C . GLY B 1 106 ? -1.501 5.362 51.791 1.00 21.39 106 GLY B C 1
ATOM 2748 O O . GLY B 1 106 ? -2.037 6.224 51.095 1.00 25.93 106 GLY B O 1
ATOM 2749 N N . PHE B 1 107 ? -0.587 5.652 52.706 1.00 19.00 107 PHE B N 1
ATOM 2750 C CA . PHE B 1 107 ? -0.257 7.032 53.032 1.00 15.89 107 PHE B CA 1
ATOM 2751 C C . PHE B 1 107 ? 0.888 7.548 52.173 1.00 14.64 107 PHE B C 1
ATOM 2752 O O . PHE B 1 107 ? 1.909 6.862 52.024 1.00 15.54 107 PHE B O 1
ATOM 2760 N N . VAL B 1 108 ? 0.731 8.774 51.673 1.00 13.41 108 VAL B N 1
ATOM 2761 C CA . VAL B 1 108 ? 1.759 9.446 50.851 1.00 12.33 108 VAL B CA 1
ATOM 2762 C C . VAL B 1 108 ? 2.070 10.825 51.485 1.00 13.22 108 VAL B C 1
ATOM 2763 O O . VAL B 1 108 ? 1.168 11.633 51.792 1.00 11.94 108 VAL B O 1
ATOM 2767 N N . ASP B 1 109 ? 3.358 11.061 51.701 1.00 12.90 109 ASP B N 1
ATOM 2768 C CA . ASP B 1 109 ? 3.832 12.326 52.281 1.00 12.89 109 ASP B CA 1
ATOM 2769 C C . ASP B 1 109 ? 4.193 13.209 51.078 1.00 12.15 109 ASP B C 1
ATOM 2770 O O . ASP B 1 109 ? 5.101 12.875 50.315 1.00 10.72 109 ASP B O 1
ATOM 2775 N N . ALA B 1 110 ? 3.434 14.273 50.848 1.00 11.16 110 ALA B N 1
ATOM 2776 C CA . ALA B 1 110 ? 3.726 15.182 49.735 1.00 14.31 110 ALA B CA 1
ATOM 2777 C C . ALA B 1 110 ? 4.216 16.501 50.309 1.00 15.84 110 ALA B C 1
ATOM 2778 O O . ALA B 1 110 ? 3.727 16.928 51.352 1.00 15.94 110 ALA B O 1
ATOM 2780 N N . ALA B 1 111 ? 5.145 17.164 49.620 1.00 14.13 111 ALA B N 1
ATOM 2781 C CA . ALA B 1 111 ? 5.668 18.439 50.121 1.00 14.68 111 ALA B CA 1
ATOM 2782 C C . ALA B 1 111 ? 5.707 19.385 48.941 1.00 16.51 111 ALA B C 1
ATOM 2783 O O . ALA B 1 111 ? 6.260 19.042 47.907 1.00 15.37 111 ALA B O 1
ATOM 2785 N N . ILE B 1 112 ? 5.103 20.555 49.086 1.00 17.16 112 ILE B N 1
ATOM 2786 C CA . ILE B 1 112 ? 5.087 21.551 48.027 1.00 23.06 112 ILE B CA 1
ATOM 2787 C C . ILE B 1 112 ? 6.435 22.278 48.058 1.00 25.76 112 ILE B C 1
ATOM 2788 O O . ILE B 1 112 ? 6.842 22.818 49.094 1.00 24.20 112 ILE B O 1
ATOM 2793 N N . MET B 1 113 ? 7.119 22.299 46.917 1.00 28.60 113 MET B N 1
ATOM 2794 C CA . MET B 1 113 ? 8.441 22.912 46.835 1.00 31.48 113 MET B CA 1
ATOM 2795 C C . MET B 1 113 ? 8.488 24.255 46.125 1.00 37.13 113 MET B C 1
ATOM 2796 O O . MET B 1 113 ? 9.356 24.500 45.298 1.00 40.15 113 MET B O 1
ATOM 2801 N N . GLY B 1 114 ? 7.576 25.140 46.483 1.00 41.55 114 GLY B N 1
ATOM 2802 C CA . GLY B 1 114 ? 7.554 26.451 45.865 1.00 46.13 114 GLY B CA 1
ATOM 2803 C C . GLY B 1 114 ? 6.354 27.224 46.352 1.00 46.83 114 GLY B C 1
ATOM 2804 O O . GLY B 1 114 ? 5.693 26.810 47.312 1.00 46.84 114 GLY B O 1
ATOM 2805 N N . SER B 1 115 ? 6.081 28.349 45.696 1.00 47.52 115 SER B N 1
ATOM 2806 C CA . SER B 1 115 ? 4.949 29.191 46.054 1.00 47.14 115 SER B CA 1
ATOM 2807 C C . SER B 1 115 ? 3.764 28.879 45.164 1.00 44.95 115 SER B C 1
ATOM 2808 O O . SER B 1 115 ? 3.858 28.934 43.944 1.00 44.17 115 SER B O 1
ATOM 2811 N N . VAL B 1 116 ? 2.637 28.580 45.789 1.00 45.72 116 VAL B N 1
ATOM 2812 C CA . VAL B 1 116 ? 1.423 28.272 45.062 1.00 47.39 116 VAL B CA 1
ATOM 2813 C C . VAL B 1 116 ? 0.879 29.536 44.403 1.00 47.71 116 VAL B C 1
ATOM 2814 O O . VAL B 1 116 ? 0.306 29.489 43.319 1.00 47.04 116 VAL B O 1
ATOM 2818 N N . ARG B 1 117 ? 1.120 30.670 45.045 1.00 49.53 117 ARG B N 1
ATOM 2819 C CA . ARG B 1 117 ? 0.661 31.972 44.570 1.00 52.90 117 ARG B CA 1
ATOM 2820 C C . ARG B 1 117 ? 1.316 32.330 43.241 1.00 53.13 117 ARG B C 1
ATOM 2821 O O . ARG B 1 117 ? 0.651 32.768 42.305 1.00 53.88 117 ARG B O 1
ATOM 2829 N N . ARG B 1 118 ? 2.623 32.115 43.160 1.00 53.29 118 ARG B N 1
ATOM 2830 C CA . ARG B 1 118 ? 3.384 32.425 41.959 1.00 53.84 118 ARG B CA 1
ATOM 2831 C C . ARG B 1 118 ? 3.386 31.368 40.851 1.00 51.22 118 ARG B C 1
ATOM 2832 O O . ARG B 1 118 ? 3.374 31.719 39.668 1.00 49.75 118 ARG B O 1
ATOM 2840 N N . LYS B 1 119 ? 3.396 30.083 41.217 1.00 47.04 119 LYS B N 1
ATOM 2841 C CA . LYS B 1 119 ? 3.450 29.024 40.208 1.00 43.39 119 LYS B CA 1
ATOM 2842 C C . LYS B 1 119 ? 2.150 28.276 39.889 1.00 39.14 119 LYS B C 1
ATOM 2843 O O . LYS B 1 119 ? 2.078 27.554 38.905 1.00 39.19 119 LYS B O 1
ATOM 2849 N N . GLY B 1 120 ? 1.137 28.405 40.730 1.00 36.26 120 GLY B N 1
ATOM 2850 C CA . GLY B 1 120 ? -0.110 27.700 40.467 1.00 35.27 120 GLY B CA 1
ATOM 2851 C C . GLY B 1 120 ? 0.041 26.184 40.541 1.00 32.07 120 GLY B C 1
ATOM 2852 O O . GLY B 1 120 ? 0.889 25.676 41.287 1.00 29.33 120 GLY B O 1
ATOM 2853 N N . ALA B 1 121 ? -0.746 25.467 39.735 1.00 28.88 121 ALA B N 1
ATOM 2854 C CA . ALA B 1 121 ? -0.705 24.007 39.725 1.00 29.66 121 ALA B CA 1
ATOM 2855 C C . ALA B 1 121 ? 0.569 23.433 39.113 1.00 28.47 121 ALA B C 1
ATOM 2856 O O . ALA B 1 121 ? 0.783 22.224 39.155 1.00 30.14 121 ALA B O 1
ATOM 2858 N N . ASP B 1 122 ? 1.403 24.292 38.537 1.00 27.68 122 ASP B N 1
ATOM 2859 C CA . ASP B 1 122 ? 2.673 23.855 37.958 1.00 31.35 122 ASP B CA 1
ATOM 2860 C C . ASP B 1 122 ? 3.754 23.693 39.020 1.00 30.37 122 ASP B C 1
ATOM 2861 O O . ASP B 1 122 ? 4.868 23.236 38.734 1.00 28.49 122 ASP B O 1
ATOM 2866 N N . ILE B 1 123 ? 3.392 24.019 40.256 1.00 29.45 123 ILE B N 1
ATOM 2867 C CA . ILE B 1 123 ? 4.298 23.916 41.385 1.00 28.16 123 ILE B CA 1
ATOM 2868 C C . ILE B 1 123 ? 4.869 22.493 41.485 1.00 26.26 123 ILE B C 1
ATOM 2869 O O . ILE B 1 123 ? 4.148 21.519 41.264 1.00 26.19 123 ILE B O 1
ATOM 2874 N N . ARG B 1 124 ? 6.162 22.380 41.788 1.00 22.89 124 ARG B N 1
ATOM 2875 C CA . ARG B 1 124 ? 6.797 21.079 41.953 1.00 22.88 124 ARG B CA 1
ATOM 2876 C C . ARG B 1 124 ? 6.386 20.456 43.299 1.00 19.54 124 ARG B C 1
ATOM 2877 O O . ARG B 1 124 ? 6.426 21.119 44.322 1.00 20.35 124 ARG B O 1
ATOM 2885 N N . ILE B 1 125 ? 5.887 19.225 43.269 1.00 19.28 125 ILE B N 1
ATOM 2886 C CA . ILE B 1 125 ? 5.498 18.534 44.505 1.00 17.26 125 ILE B CA 1
ATOM 2887 C C . ILE B 1 125 ? 6.322 17.266 44.643 1.00 17.03 125 ILE B C 1
ATOM 2888 O O . ILE B 1 125 ? 6.370 16.477 43.707 1.00 19.27 125 ILE B O 1
ATOM 2893 N N . ILE B 1 126 ? 7.024 17.079 45.759 1.00 12.78 126 ILE B N 1
ATOM 2894 C CA . ILE B 1 126 ? 7.762 15.823 45.932 1.00 12.80 126 ILE B CA 1
ATOM 2895 C C . ILE B 1 126 ? 6.927 14.931 46.860 1.00 12.59 126 ILE B C 1
ATOM 2896 O O . ILE B 1 126 ? 6.233 15.432 47.724 1.00 13.67 126 ILE B O 1
ATOM 2901 N N . ALA B 1 127 ? 7.045 13.619 46.705 1.00 13.22 127 ALA B N 1
ATOM 2902 C CA . ALA B 1 127 ? 6.208 12.668 47.461 1.00 12.30 127 ALA B CA 1
ATOM 2903 C C . ALA B 1 127 ? 7.033 11.458 47.813 1.00 12.38 127 ALA B C 1
ATOM 2904 O O . ALA B 1 127 ? 7.839 10.991 46.994 1.00 11.98 127 ALA B O 1
ATOM 2906 N N . SER B 1 128 ? 6.785 10.903 48.996 1.00 12.79 128 SER B N 1
ATOM 2907 C CA . SER B 1 128 ? 7.529 9.744 49.461 1.00 12.76 128 SER B CA 1
ATOM 2908 C C . SER B 1 128 ? 6.561 8.737 50.097 1.00 16.63 128 SER B C 1
ATOM 2909 O O . SER B 1 128 ? 5.436 9.093 50.491 1.00 12.41 128 SER B O 1
ATOM 2912 N N . GLY B 1 129 ? 6.989 7.477 50.089 1.00 16.25 129 GLY B N 1
ATOM 2913 C CA . GLY B 1 129 ? 6.184 6.384 50.602 1.00 16.90 129 GLY B CA 1
ATOM 2914 C C . GLY B 1 129 ? 6.010 5.351 49.493 1.00 16.73 129 GLY B C 1
ATOM 2915 O O . GLY B 1 129 ? 6.185 5.649 48.296 1.00 14.16 129 GLY B O 1
ATOM 2916 N N . ARG B 1 130 ? 5.630 4.138 49.888 1.00 14.28 130 ARG B N 1
ATOM 2917 C CA . ARG B 1 130 ? 5.450 3.015 48.955 1.00 19.08 130 ARG B CA 1
ATOM 2918 C C . ARG B 1 130 ? 4.399 3.340 47.912 1.00 16.35 130 ARG B C 1
ATOM 2919 O O . ARG B 1 130 ? 4.512 2.924 46.774 1.00 15.23 130 ARG B O 1
ATOM 2927 N N . ASP B 1 131 ? 3.419 4.163 48.283 1.00 17.36 131 ASP B N 1
ATOM 2928 C CA . ASP B 1 131 ? 2.332 4.532 47.383 1.00 16.25 131 ASP B CA 1
ATOM 2929 C C . ASP B 1 131 ? 2.579 5.813 46.590 1.00 16.85 131 ASP B C 1
ATOM 2930 O O . ASP B 1 131 ? 1.711 6.212 45.833 1.00 15.59 131 ASP B O 1
ATOM 2935 N N . ALA B 1 132 ? 3.745 6.453 46.753 1.00 13.64 132 ALA B N 1
ATOM 2936 C CA . ALA B 1 132 ? 4.050 7.716 46.057 1.00 14.69 132 ALA B CA 1
ATOM 2937 C C . ALA B 1 132 ? 3.948 7.625 44.540 1.00 17.77 132 ALA B C 1
ATOM 2938 O O . ALA B 1 132 ? 3.440 8.545 43.883 1.00 16.75 132 ALA B O 1
ATOM 2940 N N . GLU B 1 133 ? 4.417 6.525 43.961 1.00 19.66 133 GLU B N 1
ATOM 2941 C CA . GLU B 1 133 ? 4.313 6.382 42.504 1.00 22.10 133 GLU B CA 1
ATOM 2942 C C . GLU B 1 133 ? 2.867 6.395 42.059 1.00 20.79 133 GLU B C 1
ATOM 2943 O O . GLU B 1 133 ? 2.564 6.884 40.991 1.00 17.77 133 GLU B O 1
ATOM 2949 N N . GLU B 1 134 ? 1.966 5.903 42.899 1.00 22.74 134 GLU B N 1
ATOM 2950 C CA . GLU B 1 134 ? 0.546 5.897 42.558 1.00 22.85 134 GLU B CA 1
ATOM 2951 C C . GLU B 1 134 ? -0.004 7.348 42.502 1.00 21.05 134 GLU B C 1
ATOM 2952 O O . GLU B 1 134 ? -0.732 7.704 41.580 1.00 21.66 134 GLU B O 1
ATOM 2958 N N . PHE B 1 135 ? 0.364 8.170 43.482 1.00 18.95 135 PHE B N 1
ATOM 2959 C CA . PHE B 1 135 ? -0.004 9.584 43.545 1.00 17.93 135 PHE B CA 1
ATOM 2960 C C . PHE B 1 135 ? 0.560 10.287 42.296 1.00 17.27 135 PHE B C 1
ATOM 2961 O O . PHE B 1 135 ? -0.089 11.140 41.704 1.00 17.12 135 PHE B O 1
ATOM 2969 N N . MET B 1 136 ? 1.808 9.980 41.973 1.00 14.97 136 MET B N 1
ATOM 2970 C CA . MET B 1 136 ? 2.487 10.587 40.838 1.00 16.58 136 MET B CA 1
ATOM 2971 C C . MET B 1 136 ? 1.759 10.382 39.498 1.00 18.51 136 MET B C 1
ATOM 2972 O O . MET B 1 136 ? 1.966 11.148 38.541 1.00 16.70 136 MET B O 1
ATOM 2977 N N . LYS B 1 137 ? 0.904 9.359 39.428 1.00 19.18 137 LYS B N 1
ATOM 2978 C CA . LYS B 1 137 ? 0.103 9.127 38.223 1.00 19.67 137 LYS B CA 1
ATOM 2979 C C . LYS B 1 137 ? -0.791 10.330 37.912 1.00 19.45 137 LYS B C 1
ATOM 2980 O O . LYS B 1 137 ? -1.211 10.498 36.764 1.00 18.61 137 LYS B O 1
ATOM 2986 N N . LEU B 1 138 ? -1.046 11.186 38.906 1.00 15.97 138 LEU B N 1
ATOM 2987 C CA . LEU B 1 138 ? -1.846 12.417 38.681 1.00 16.77 138 LEU B CA 1
ATOM 2988 C C . LEU B 1 138 ? -1.100 13.411 37.767 1.00 17.81 138 LEU B C 1
ATOM 2989 O O . LEU B 1 138 ? -1.667 14.427 37.316 1.00 19.54 138 LEU B O 1
ATOM 2994 N N . ASN B 1 139 ? 0.159 13.115 37.461 1.00 17.91 139 ASN B N 1
ATOM 2995 C CA . ASN B 1 139 ? 0.912 13.990 36.553 1.00 17.23 139 ASN B CA 1
ATOM 2996 C C . ASN B 1 139 ? 0.220 13.960 35.191 1.00 18.96 139 ASN B C 1
ATOM 2997 O O . ASN B 1 139 ? 0.341 14.904 34.414 1.00 18.70 139 ASN B O 1
ATOM 3002 N N . ARG B 1 140 ? -0.502 12.874 34.910 1.00 18.76 140 ARG B N 1
ATOM 3003 C CA . ARG B 1 140 ? -1.211 12.746 33.623 1.00 23.41 140 ARG B CA 1
ATOM 3004 C C . ARG B 1 140 ? -2.344 13.774 33.525 1.00 22.76 140 ARG B C 1
ATOM 3005 O O . ARG B 1 140 ? -2.868 14.028 32.421 1.00 19.94 140 ARG B O 1
ATOM 3013 N N . TYR B 1 141 ? -2.738 14.322 34.683 1.00 22.18 141 TYR B N 1
ATOM 3014 C CA . TYR B 1 141 ? -3.798 15.311 34.754 1.00 22.74 141 TYR B CA 1
ATOM 3015 C C . TYR B 1 141 ? -3.354 16.724 35.105 1.00 23.44 141 TYR B C 1
ATOM 3016 O O . TYR B 1 141 ? -4.075 17.465 35.796 1.00 22.08 141 TYR B O 1
ATOM 3025 N N . GLY B 1 142 ? -2.151 17.080 34.655 1.00 21.16 142 GLY B N 1
ATOM 3026 C CA . GLY B 1 142 ? -1.647 18.430 34.835 1.00 20.53 142 GLY B CA 1
ATOM 3027 C C . GLY B 1 142 ? -0.814 18.804 36.039 1.00 20.09 142 GLY B C 1
ATOM 3028 O O . GLY B 1 142 ? -0.492 19.983 36.182 1.00 19.73 142 GLY B O 1
ATOM 3029 N N . LEU B 1 143 ? -0.530 17.850 36.926 1.00 18.18 143 LEU B N 1
ATOM 3030 C CA . LEU B 1 143 ? 0.280 18.138 38.108 1.00 18.58 143 LEU B CA 1
ATOM 3031 C C . LEU B 1 143 ? 1.772 17.900 37.815 1.00 19.79 143 LEU B C 1
ATOM 3032 O O . LEU B 1 143 ? 2.127 17.386 36.758 1.00 17.62 143 LEU B O 1
ATOM 3037 N N . ASN B 1 144 ? 2.626 18.284 38.759 1.00 18.03 144 ASN B N 1
ATOM 3038 C CA . ASN B 1 144 ? 4.066 18.210 38.617 1.00 17.51 144 ASN B CA 1
ATOM 3039 C C . ASN B 1 144 ? 4.678 17.531 39.847 1.00 18.14 144 ASN B C 1
ATOM 3040 O O . ASN B 1 144 ? 5.407 18.157 40.637 1.00 20.31 144 ASN B O 1
ATOM 3045 N N . ILE B 1 145 ? 4.444 16.224 39.956 1.00 17.60 145 ILE B N 1
ATOM 3046 C CA . ILE B 1 145 ? 4.896 15.435 41.093 1.00 15.69 145 ILE B CA 1
ATOM 3047 C C . ILE B 1 145 ? 6.144 14.640 40.770 1.00 16.40 145 ILE B C 1
ATOM 3048 O O . ILE B 1 145 ? 6.339 14.175 39.661 1.00 16.09 145 ILE B O 1
ATOM 3053 N N . GLU B 1 146 ? 6.972 14.462 41.776 1.00 16.28 146 GLU B N 1
ATOM 3054 C CA . GLU B 1 146 ? 8.187 13.685 41.630 1.00 18.59 146 GLU B CA 1
ATOM 3055 C C . GLU B 1 146 ? 8.346 12.875 42.911 1.00 18.54 146 GLU B C 1
ATOM 3056 O O . GLU B 1 146 ? 8.116 13.378 44.006 1.00 19.63 146 GLU B O 1
ATOM 3062 N N . VAL B 1 147 ? 8.736 11.618 42.766 1.00 19.06 147 VAL B N 1
ATOM 3063 C CA . VAL B 1 147 ? 8.940 10.716 43.895 1.00 17.08 147 VAL B CA 1
ATOM 3064 C C . VAL B 1 147 ? 10.359 10.826 44.456 1.00 17.95 147 VAL B C 1
ATOM 3065 O O . VAL B 1 147 ? 11.337 10.702 43.721 1.00 16.62 147 VAL B O 1
ATOM 3069 N N . ARG B 1 148 ? 10.460 11.041 45.761 1.00 17.09 148 ARG B N 1
ATOM 3070 C CA . ARG B 1 148 ? 11.766 11.172 46.430 1.00 20.38 148 ARG B CA 1
ATOM 3071 C C . ARG B 1 148 ? 11.766 10.327 47.691 1.00 20.61 148 ARG B C 1
ATOM 3072 O O . ARG B 1 148 ? 10.698 9.945 48.167 1.00 21.84 148 ARG B O 1
ATOM 3080 N N . GLY B 1 149 ? 12.948 10.003 48.208 1.00 19.09 149 GLY B N 1
ATOM 3081 C CA . GLY B 1 149 ? 13.019 9.242 49.438 1.00 19.71 149 GLY B CA 1
ATOM 3082 C C . GLY B 1 149 ? 12.417 7.847 49.321 1.00 21.20 149 GLY B C 1
ATOM 3083 O O . GLY B 1 149 ? 12.369 7.284 48.212 1.00 20.81 149 GLY B O 1
ATOM 3084 N N . ARG B 1 150 ? 11.981 7.285 50.447 1.00 19.01 150 ARG B N 1
ATOM 3085 C CA . ARG B 1 150 ? 11.423 5.915 50.463 1.00 23.68 150 ARG B CA 1
ATOM 3086 C C . ARG B 1 150 ? 10.167 5.751 51.294 1.00 20.65 150 ARG B C 1
ATOM 3087 O O . ARG B 1 150 ? 9.349 4.869 51.026 1.00 20.24 150 ARG B O 1
ATOM 3095 N N . GLU B 1 151 ? 10.064 6.530 52.357 1.00 18.61 151 GLU B N 1
ATOM 3096 C CA . GLU B 1 151 ? 8.915 6.407 53.235 1.00 20.83 151 GLU B CA 1
ATOM 3097 C C . GLU B 1 151 ? 8.314 7.712 53.693 1.00 19.14 151 GLU B C 1
ATOM 3098 O O . GLU B 1 151 ? 8.896 8.779 53.465 1.00 18.01 151 GLU B O 1
ATOM 3104 N N . PRO B 1 152 ? 7.070 7.663 54.200 1.00 18.69 152 PRO B N 1
ATOM 3105 C CA . PRO B 1 152 ? 6.381 8.863 54.691 1.00 18.91 152 PRO B CA 1
ATOM 3106 C C . PRO B 1 152 ? 7.315 9.560 55.698 1.00 17.67 152 PRO B C 1
ATOM 3107 O O . PRO B 1 152 ? 7.865 8.918 56.582 1.00 16.35 152 PRO B O 1
ATOM 3111 N N . GLY B 1 153 ? 7.449 10.877 55.582 1.00 17.01 153 GLY B N 1
ATOM 3112 C CA . GLY B 1 153 ? 8.355 11.594 56.454 1.00 18.49 153 GLY B CA 1
ATOM 3113 C C . GLY B 1 153 ? 9.529 12.088 55.605 1.00 18.87 153 GLY B C 1
ATOM 3114 O O . GLY B 1 153 ? 9.968 13.216 55.786 1.00 17.29 153 GLY B O 1
ATOM 3115 N N . ASP B 1 154 ? 9.951 11.314 54.599 1.00 15.49 154 ASP B N 1
ATOM 3116 C CA . ASP B 1 154 ? 11.083 11.711 53.751 1.00 16.54 154 ASP B CA 1
ATOM 3117 C C . ASP B 1 154 ? 10.881 12.988 52.925 1.00 16.68 154 ASP B C 1
ATOM 3118 O O . ASP B 1 154 ? 11.781 13.820 52.877 1.00 15.60 154 ASP B O 1
ATOM 3123 N N . ALA B 1 155 ? 9.727 13.133 52.267 1.00 14.29 155 ALA B N 1
ATOM 3124 C CA . ALA B 1 155 ? 9.438 14.319 51.469 1.00 13.93 155 ALA B CA 1
ATOM 3125 C C . ALA B 1 155 ? 9.420 15.555 52.356 1.00 15.36 155 ALA B C 1
ATOM 3126 O O . ALA B 1 155 ? 9.996 16.591 51.987 1.00 15.18 155 ALA B O 1
ATOM 3128 N N . SER B 1 156 ? 8.752 15.461 53.509 1.00 15.66 156 SER B N 1
ATOM 3129 C CA . SER B 1 156 ? 8.674 16.599 54.430 1.00 16.57 156 SER B CA 1
ATOM 3130 C C . SER B 1 156 ? 10.066 16.883 55.010 1.00 16.53 156 SER B C 1
ATOM 3131 O O . SER B 1 156 ? 10.382 18.022 55.307 1.00 16.67 156 SER B O 1
ATOM 3134 N N . ALA B 1 157 ? 10.870 15.845 55.215 1.00 14.52 157 ALA B N 1
ATOM 3135 C CA . ALA B 1 157 ? 12.224 16.044 55.723 1.00 17.74 157 ALA B CA 1
ATOM 3136 C C . ALA B 1 157 ? 13.078 16.817 54.685 1.00 18.80 157 ALA B C 1
ATOM 3137 O O . ALA B 1 157 ? 13.854 17.685 55.051 1.00 21.81 157 ALA B O 1
ATOM 3139 N N . ILE B 1 158 ? 12.943 16.495 53.400 1.00 18.27 158 ILE B N 1
ATOM 3140 C CA . ILE B 1 158 ? 13.732 17.156 52.360 1.00 17.79 158 ILE B CA 1
ATOM 3141 C C . ILE B 1 158 ? 13.348 18.625 52.322 1.00 18.98 158 ILE B C 1
ATOM 3142 O O . ILE B 1 158 ? 14.196 19.514 52.232 1.00 17.96 158 ILE B O 1
ATOM 3147 N N . LYS B 1 159 ? 12.056 18.894 52.413 1.00 17.60 159 LYS B N 1
ATOM 3148 C CA . LYS B 1 159 ? 11.618 20.276 52.402 1.00 18.52 159 LYS B CA 1
ATOM 3149 C C . LYS B 1 159 ? 12.127 21.012 53.650 1.00 19.83 159 LYS B C 1
ATOM 3150 O O . LYS B 1 159 ? 12.568 22.169 53.565 1.00 17.76 159 LYS B O 1
ATOM 3156 N N . MET B 1 160 ? 12.083 20.346 54.803 1.00 18.94 160 MET B N 1
ATOM 3157 C CA . MET B 1 160 ? 12.543 20.972 56.047 1.00 21.59 160 MET B CA 1
ATOM 3158 C C . MET B 1 160 ? 14.050 21.224 56.031 1.00 19.73 160 MET B C 1
ATOM 3159 O O . MET B 1 160 ? 14.503 22.235 56.560 1.00 19.59 160 MET B O 1
ATOM 3164 N N . LEU B 1 161 ? 14.811 20.281 55.483 1.00 19.41 161 LEU B N 1
ATOM 3165 C CA . LEU B 1 161 ? 16.263 20.402 55.384 1.00 19.63 161 LEU B CA 1
ATOM 3166 C C . LEU B 1 161 ? 16.678 21.498 54.421 1.00 21.37 161 LEU B C 1
ATOM 3167 O O . LEU B 1 161 ? 17.654 22.190 54.677 1.00 22.80 161 LEU B O 1
ATOM 3172 N N . ARG B 1 162 ? 15.986 21.632 53.297 1.00 21.16 162 ARG B N 1
ATOM 3173 C CA . ARG B 1 162 ? 16.305 22.683 52.356 1.00 23.78 162 ARG B CA 1
ATOM 3174 C C . ARG B 1 162 ? 16.022 24.041 53.013 1.00 27.25 162 ARG B C 1
ATOM 3175 O O . ARG B 1 162 ? 16.860 24.953 52.970 1.00 27.44 162 ARG B O 1
ATOM 3183 N N . SER B 1 163 ? 14.842 24.157 53.614 1.00 24.75 163 SER B N 1
ATOM 3184 C CA . SER B 1 163 ? 14.399 25.366 54.292 1.00 25.05 163 SER B CA 1
ATOM 3185 C C . SER B 1 163 ? 15.347 25.719 55.453 1.00 26.47 163 SER B C 1
ATOM 3186 O O . SER B 1 163 ? 15.602 26.887 55.719 1.00 26.50 163 SER B O 1
ATOM 3189 N N . SER B 1 164 ? 15.876 24.702 56.129 1.00 24.67 164 SER B N 1
ATOM 3190 C CA . SER B 1 164 ? 16.807 24.904 57.228 1.00 23.93 164 SER B CA 1
ATOM 3191 C C . SER B 1 164 ? 18.068 25.610 56.706 1.00 23.83 164 SER B C 1
ATOM 3192 O O . SER B 1 164 ? 18.578 26.562 57.309 1.00 21.19 164 SER B O 1
ATOM 3195 N N . TYR B 1 165 ? 18.574 25.103 55.594 1.00 22.52 165 TYR B N 1
ATOM 3196 C CA . TYR B 1 165 ? 19.767 25.668 54.980 1.00 22.79 165 TYR B CA 1
ATOM 3197 C C . TYR B 1 165 ? 19.514 27.099 54.533 1.00 21.77 165 TYR B C 1
ATOM 3198 O O . TYR B 1 165 ? 20.289 28.005 54.876 1.00 24.05 165 TYR B O 1
ATOM 3207 N N . THR B 1 166 ? 18.438 27.316 53.780 1.00 19.92 166 THR B N 1
ATOM 3208 C CA . THR B 1 166 ? 18.131 28.645 53.281 1.00 21.50 166 THR B CA 1
ATOM 3209 C C . THR B 1 166 ? 17.892 29.669 54.409 1.00 24.33 166 THR B C 1
ATOM 3210 O O . THR B 1 166 ? 18.327 30.829 54.278 1.00 24.11 166 THR B O 1
ATOM 3214 N N . LYS B 1 167 ? 17.278 29.249 55.528 1.00 22.72 167 LYS B N 1
ATOM 3215 C CA . LYS B 1 167 ? 17.064 30.166 56.655 1.00 24.28 167 LYS B CA 1
ATOM 3216 C C . LYS B 1 167 ? 18.397 30.497 57.329 1.00 22.98 167 LYS B C 1
ATOM 3217 O O . LYS B 1 167 ? 18.625 31.634 57.747 1.00 24.20 167 LYS B O 1
ATOM 3223 N N . GLY B 1 168 ? 19.259 29.497 57.452 1.00 19.48 168 GLY B N 1
ATOM 3224 C CA . GLY B 1 168 ? 20.567 29.705 58.042 1.00 21.04 168 GLY B CA 1
ATOM 3225 C C . GLY B 1 168 ? 21.377 30.687 57.195 1.00 21.84 168 GLY B C 1
ATOM 3226 O O . GLY B 1 168 ? 21.996 31.592 57.733 1.00 21.84 168 GLY B O 1
ATOM 3227 N N . VAL B 1 169 ? 21.339 30.530 55.874 1.00 18.39 169 VAL B N 1
ATOM 3228 C CA . VAL B 1 169 ? 22.082 31.416 54.978 1.00 20.03 169 VAL B CA 1
ATOM 3229 C C . VAL B 1 169 ? 21.546 32.851 55.117 1.00 22.34 169 VAL B C 1
ATOM 3230 O O . VAL B 1 169 ? 22.318 33.816 55.117 1.00 21.23 169 VAL B O 1
ATOM 3234 N N . SER B 1 170 ? 20.228 32.995 55.221 1.00 18.80 170 SER B N 1
ATOM 3235 C CA . SER B 1 170 ? 19.630 34.312 55.378 1.00 21.62 170 SER B CA 1
ATOM 3236 C C . SER B 1 170 ? 20.116 34.989 56.653 1.00 20.13 170 SER B C 1
ATOM 3237 O O . SER B 1 170 ? 20.432 36.177 56.622 1.00 20.96 170 SER B O 1
ATOM 3240 N N . ALA B 1 171 ? 20.205 34.228 57.747 1.00 18.66 171 ALA B N 1
ATOM 3241 C CA . ALA B 1 171 ? 20.673 34.754 59.026 1.00 19.78 171 ALA B CA 1
ATOM 3242 C C . ALA B 1 171 ? 22.147 35.177 58.932 1.00 18.40 171 ALA B C 1
ATOM 3243 O O . ALA B 1 171 ? 22.536 36.243 59.431 1.00 19.91 171 ALA B O 1
ATOM 3245 N N . LEU B 1 172 ? 22.947 34.344 58.278 1.00 17.78 172 LEU B N 1
ATOM 3246 C CA . LEU B 1 172 ? 24.369 34.609 58.077 1.00 19.42 172 LEU B CA 1
ATOM 3247 C C . LEU B 1 172 ? 24.560 35.895 57.244 1.00 21.17 172 LEU B C 1
ATOM 3248 O O . LEU B 1 172 ? 25.411 36.758 57.569 1.00 20.71 172 LEU B O 1
ATOM 3253 N N . LEU B 1 173 ? 23.767 36.026 56.182 1.00 17.41 173 LEU B N 1
ATOM 3254 C CA . LEU B 1 173 ? 23.834 37.195 55.308 1.00 19.17 173 LEU B CA 1
ATOM 3255 C C . LEU B 1 173 ? 23.489 38.457 56.117 1.00 19.80 173 LEU B C 1
ATOM 3256 O O . LEU B 1 173 ? 24.170 39.467 56.002 1.00 19.92 173 LEU B O 1
ATOM 3261 N N . TRP B 1 174 ? 22.423 38.396 56.911 1.00 18.74 174 TRP B N 1
ATOM 3262 C CA . TRP B 1 174 ? 22.055 39.524 57.753 1.00 20.90 174 TRP B CA 1
ATOM 3263 C C . TRP B 1 174 ? 23.201 39.964 58.700 1.00 21.44 174 TRP B C 1
ATOM 3264 O O . TRP B 1 174 ? 23.556 41.150 58.754 1.00 17.40 174 TRP B O 1
ATOM 3275 N N . GLU B 1 175 ? 23.784 39.015 59.439 1.00 18.94 175 GLU B N 1
ATOM 3276 C CA . GLU B 1 175 ? 24.849 39.371 60.360 1.00 18.14 175 GLU B CA 1
ATOM 3277 C C . GLU B 1 175 ? 26.035 39.963 59.589 1.00 19.38 175 GLU B C 1
ATOM 3278 O O . GLU B 1 175 ? 26.525 41.028 59.940 1.00 19.33 175 GLU B O 1
ATOM 3284 N N . THR B 1 176 ? 26.395 39.338 58.473 1.00 18.85 176 THR B N 1
ATOM 3285 C CA . THR B 1 176 ? 27.480 39.811 57.625 1.00 18.30 176 THR B CA 1
ATOM 3286 C C . THR B 1 176 ? 27.217 41.242 57.137 1.00 19.46 176 THR B C 1
ATOM 3287 O O . THR B 1 176 ? 28.093 42.104 57.246 1.00 16.47 176 THR B O 1
ATOM 3291 N N . LEU B 1 177 ? 26.011 41.491 56.624 1.00 17.54 177 LEU B N 1
ATOM 3292 C CA . LEU B 1 177 ? 25.668 42.812 56.127 1.00 19.74 177 LEU B CA 1
ATOM 3293 C C . LEU B 1 177 ? 25.456 43.883 57.191 1.00 19.32 177 LEU B C 1
ATOM 3294 O O . LEU B 1 177 ? 25.601 45.082 56.888 1.00 21.58 177 LEU B O 1
ATOM 3299 N N . THR B 1 178 ? 25.104 43.496 58.419 1.00 19.70 178 THR B N 1
ATOM 3300 C CA . THR B 1 178 ? 24.942 44.510 59.454 1.00 22.40 178 THR B CA 1
ATOM 3301 C C . THR B 1 178 ? 26.317 45.021 59.838 1.00 21.20 178 THR B C 1
ATOM 3302 O O . THR B 1 178 ? 26.488 46.198 60.151 1.00 20.57 178 THR B O 1
ATOM 3306 N N . ALA B 1 179 ? 27.304 44.130 59.837 1.00 19.57 179 ALA B N 1
ATOM 3307 C CA . ALA B 1 179 ? 28.676 44.544 60.153 1.00 17.53 179 ALA B CA 1
ATOM 3308 C C . ALA B 1 179 ? 29.187 45.420 59.003 1.00 18.07 179 ALA B C 1
ATOM 3309 O O . ALA B 1 179 ? 29.752 46.488 59.229 1.00 19.65 179 ALA B O 1
ATOM 3311 N N . ALA B 1 180 ? 28.913 45.008 57.764 1.00 16.94 180 ALA B N 1
ATOM 3312 C CA . ALA B 1 180 ? 29.342 45.758 56.596 1.00 17.48 180 ALA B CA 1
ATOM 3313 C C . ALA B 1 180 ? 28.694 47.140 56.634 1.00 20.49 180 ALA B C 1
ATOM 3314 O O . ALA B 1 180 ? 29.347 48.141 56.326 1.00 19.39 180 ALA B O 1
ATOM 3316 N N . HIS B 1 181 ? 27.427 47.192 57.053 1.00 19.66 181 HIS B N 1
ATOM 3317 C CA . HIS B 1 181 ? 26.679 48.460 57.111 1.00 23.96 181 HIS B CA 1
ATOM 3318 C C . HIS B 1 181 ? 27.286 49.450 58.125 1.00 24.44 181 HIS B C 1
ATOM 3319 O O . HIS B 1 181 ? 27.375 50.643 57.850 1.00 25.32 181 HIS B O 1
ATOM 3326 N N . ARG B 1 182 ? 27.710 48.964 59.286 1.00 24.45 182 ARG B N 1
ATOM 3327 C CA . ARG B 1 182 ? 28.348 49.846 60.256 1.00 26.47 182 ARG B CA 1
ATOM 3328 C C . ARG B 1 182 ? 29.577 50.564 59.707 1.00 25.51 182 ARG B C 1
ATOM 3329 O O . ARG B 1 182 ? 29.898 51.661 60.151 1.00 26.77 182 ARG B O 1
ATOM 3337 N N . LEU B 1 183 ? 30.196 49.994 58.674 1.00 22.45 183 LEU B N 1
ATOM 3338 C CA . LEU B 1 183 ? 31.371 50.578 58.043 1.00 20.87 183 LEU B CA 1
ATOM 3339 C C . LEU B 1 183 ? 31.031 51.237 56.711 1.00 22.11 183 LEU B C 1
ATOM 3340 O O . LEU B 1 183 ? 31.925 51.725 56.020 1.00 22.37 183 LEU B O 1
ATOM 3345 N N . GLY B 1 184 ? 29.757 51.181 56.318 1.00 19.38 184 GLY B N 1
ATOM 3346 C CA . GLY B 1 184 ? 29.334 51.720 55.029 1.00 19.77 184 GLY B CA 1
ATOM 3347 C C . GLY B 1 184 ? 29.796 50.880 53.849 1.00 20.50 184 GLY B C 1
ATOM 3348 O O . GLY B 1 184 ? 29.890 51.378 52.724 1.00 21.63 184 GLY B O 1
ATOM 3349 N N . LEU B 1 185 ? 30.019 49.576 54.056 1.00 19.91 185 LEU B N 1
ATOM 3350 C CA . LEU B 1 185 ? 30.552 48.730 52.976 1.00 17.63 185 LEU B CA 1
ATOM 3351 C C . LEU B 1 185 ? 29.613 47.640 52.449 1.00 20.59 185 LEU B C 1
ATOM 3352 O O . LEU B 1 185 ? 30.059 46.709 51.774 1.00 18.09 185 LEU B O 1
ATOM 3357 N N . GLU B 1 186 ? 28.328 47.724 52.774 1.00 20.55 186 GLU B N 1
ATOM 3358 C CA . GLU B 1 186 ? 27.395 46.673 52.344 1.00 23.14 186 GLU B CA 1
ATOM 3359 C C . GLU B 1 186 ? 27.400 46.393 50.837 1.00 22.52 186 GLU B C 1
ATOM 3360 O O . GLU B 1 186 ? 27.374 45.230 50.417 1.00 26.21 186 GLU B O 1
ATOM 3366 N N . GLU B 1 187 ? 27.460 47.435 50.015 1.00 24.02 187 GLU B N 1
ATOM 3367 C CA . GLU B 1 187 ? 27.470 47.222 48.570 1.00 25.73 187 GLU B CA 1
ATOM 3368 C C . GLU B 1 187 ? 28.734 46.528 48.099 1.00 25.10 187 GLU B C 1
ATOM 3369 O O . GLU B 1 187 ? 28.667 45.598 47.297 1.00 23.60 187 GLU B O 1
ATOM 3375 N N . ASP B 1 188 ? 29.889 46.953 48.609 1.00 21.26 188 ASP B N 1
ATOM 3376 C CA . ASP B 1 188 ? 31.137 46.296 48.236 1.00 20.31 188 ASP B CA 1
ATOM 3377 C C . ASP B 1 188 ? 31.111 44.837 48.656 1.00 20.81 188 ASP B C 1
ATOM 3378 O O . ASP B 1 188 ? 31.566 43.963 47.906 1.00 20.32 188 ASP B O 1
ATOM 3383 N N . VAL B 1 189 ? 30.630 44.561 49.873 1.00 20.97 189 VAL B N 1
ATOM 3384 C CA . VAL B 1 189 ? 30.590 43.161 50.315 1.00 21.58 189 VAL B CA 1
ATOM 3385 C C . VAL B 1 189 ? 29.681 42.363 49.367 1.00 21.32 189 VAL B C 1
ATOM 3386 O O . VAL B 1 189 ? 30.074 41.303 48.885 1.00 20.62 189 VAL B O 1
ATOM 3390 N N . LEU B 1 190 ? 28.507 42.914 49.052 1.00 24.34 190 LEU B N 1
ATOM 3391 C CA . LEU B 1 190 ? 27.583 42.243 48.126 1.00 26.39 190 LEU B CA 1
ATOM 3392 C C . LEU B 1 190 ? 28.244 41.988 46.774 1.00 27.86 190 LEU B C 1
ATOM 3393 O O . LEU B 1 190 ? 28.121 40.901 46.218 1.00 28.21 190 LEU B O 1
ATOM 3398 N N . GLU B 1 191 ? 29.004 42.960 46.272 1.00 28.29 191 GLU B N 1
ATOM 3399 C CA . GLU B 1 191 ? 29.689 42.782 45.001 1.00 30.11 191 GLU B CA 1
ATOM 3400 C C . GLU B 1 191 ? 30.814 41.754 45.060 1.00 30.78 191 GLU B C 1
ATOM 3401 O O . GLU B 1 191 ? 31.041 41.044 44.080 1.00 30.72 191 GLU B O 1
ATOM 3407 N N . MET B 1 192 ? 31.532 41.661 46.189 1.00 30.11 192 MET B N 1
ATOM 3408 C CA . MET B 1 192 ? 32.617 40.674 46.278 1.00 28.92 192 MET B CA 1
ATOM 3409 C C . MET B 1 192 ? 32.003 39.288 46.326 1.00 27.84 192 MET B C 1
ATOM 3410 O O . MET B 1 192 ? 32.575 38.332 45.814 1.00 28.45 192 MET B O 1
ATOM 3415 N N . LEU B 1 193 ? 30.825 39.194 46.936 1.00 30.74 193 LEU B N 1
ATOM 3416 C CA . LEU B 1 193 ? 30.109 37.933 47.046 1.00 31.91 193 LEU B CA 1
ATOM 3417 C C . LEU B 1 193 ? 29.589 37.449 45.683 1.00 36.73 193 LEU B C 1
ATOM 3418 O O . LEU B 1 193 ? 29.678 36.254 45.375 1.00 33.67 193 LEU B O 1
ATOM 3423 N N . GLU B 1 194 ? 29.098 38.365 44.846 1.00 41.76 194 GLU B N 1
ATOM 3424 C CA . GLU B 1 194 ? 28.586 37.938 43.544 1.00 48.51 194 GLU B CA 1
ATOM 3425 C C . GLU B 1 194 ? 29.689 37.328 42.678 1.00 50.63 194 GLU B C 1
ATOM 3426 O O . GLU B 1 194 ? 29.413 36.641 41.712 1.00 51.81 194 GLU B O 1
ATOM 3432 N N . TYR B 1 195 ? 30.933 37.480 43.122 1.00 55.09 195 TYR B N 1
ATOM 3433 C CA . TYR B 1 195 ? 32.099 36.924 42.446 1.00 59.91 195 TYR B CA 1
ATOM 3434 C C . TYR B 1 195 ? 32.187 35.412 42.667 1.00 62.77 195 TYR B C 1
ATOM 3435 O O . TYR B 1 195 ? 32.655 34.684 41.793 1.00 65.34 195 TYR B O 1
ATOM 3444 N N . THR B 1 196 ? 31.741 34.937 43.830 1.00 64.13 196 THR B N 1
ATOM 3445 C CA . THR B 1 196 ? 31.832 33.511 44.142 1.00 65.71 196 THR B CA 1
ATOM 3446 C C . THR B 1 196 ? 30.520 32.809 44.537 1.00 65.61 196 THR B C 1
ATOM 3447 O O . THR B 1 196 ? 30.516 31.606 44.799 1.00 65.49 196 THR B O 1
ATOM 3451 N N . GLU B 1 197 ? 29.412 33.546 44.559 1.00 64.61 197 GLU B N 1
ATOM 3452 C CA . GLU B 1 197 ? 28.123 32.964 44.922 1.00 64.58 197 GLU B CA 1
ATOM 3453 C C . GLU B 1 197 ? 27.151 32.914 43.740 1.00 66.09 197 GLU B C 1
ATOM 3454 O O . GLU B 1 197 ? 26.022 32.423 43.874 1.00 66.17 197 GLU B O 1
ATOM 3460 N N . GLY B 1 198 ? 27.585 33.421 42.587 1.00 66.43 198 GLY B N 1
ATOM 3461 C CA . GLY B 1 198 ? 26.725 33.413 41.416 1.00 67.99 198 GLY B CA 1
ATOM 3462 C C . GLY B 1 198 ? 26.348 34.783 40.882 1.00 68.91 198 GLY B C 1
ATOM 3463 O O . GLY B 1 198 ? 26.543 35.807 41.548 1.00 69.20 198 GLY B O 1
ATOM 3464 N N . ASN B 1 199 ? 25.773 34.788 39.681 1.00 69.49 199 ASN B N 1
ATOM 3465 C CA . ASN B 1 199 ? 25.356 36.018 39.000 1.00 69.77 199 ASN B CA 1
ATOM 3466 C C . ASN B 1 199 ? 24.070 36.642 39.559 1.00 69.19 199 ASN B C 1
ATOM 3467 O O . ASN B 1 199 ? 24.044 37.839 39.864 1.00 69.47 199 ASN B O 1
ATOM 3469 N N . ASP B 1 200 ? 23.010 35.840 39.680 1.00 67.76 200 ASP B N 1
ATOM 3470 C CA . ASP B 1 200 ? 21.727 36.325 40.196 1.00 66.37 200 ASP B CA 1
ATOM 3471 C C . ASP B 1 200 ? 21.707 36.357 41.731 1.00 65.13 200 ASP B C 1
ATOM 3472 O O . ASP B 1 200 ? 20.642 36.426 42.354 1.00 64.88 200 ASP B O 1
ATOM 3474 N N . PHE B 1 201 ? 22.902 36.364 42.320 1.00 62.97 201 PHE B N 1
ATOM 3475 C CA . PHE B 1 201 ? 23.085 36.373 43.766 1.00 59.90 201 PHE B CA 1
ATOM 3476 C C . PHE B 1 201 ? 22.429 37.528 44.514 1.00 58.76 201 PHE B C 1
ATOM 3477 O O . PHE B 1 201 ? 21.467 37.323 45.254 1.00 59.83 201 PHE B O 1
ATOM 3485 N N . ARG B 1 202 ? 22.965 38.732 44.321 1.00 56.80 202 ARG B N 1
ATOM 3486 C CA . ARG B 1 202 ? 22.490 39.934 45.004 1.00 55.53 202 ARG B CA 1
ATOM 3487 C C . ARG B 1 202 ? 20.979 40.148 45.016 1.00 55.41 202 ARG B C 1
ATOM 3488 O O . ARG B 1 202 ? 20.425 40.612 46.015 1.00 55.31 202 ARG B O 1
ATOM 3496 N N . GLU B 1 203 ? 20.323 39.778 43.920 1.00 55.64 203 GLU B N 1
ATOM 3497 C CA . GLU B 1 203 ? 18.877 39.929 43.767 1.00 56.42 203 GLU B CA 1
ATOM 3498 C C . GLU B 1 203 ? 18.065 39.157 44.808 1.00 55.01 203 GLU B C 1
ATOM 3499 O O . GLU B 1 203 ? 17.313 39.754 45.585 1.00 53.92 203 GLU B O 1
ATOM 3505 N N . SER B 1 204 ? 18.179 37.828 44.778 1.00 54.71 204 SER B N 1
ATOM 3506 C CA . SER B 1 204 ? 17.471 36.960 45.722 1.00 54.62 204 SER B CA 1
ATOM 3507 C C . SER B 1 204 ? 17.998 37.193 47.142 1.00 53.23 204 SER B C 1
ATOM 3508 O O . SER B 1 204 ? 17.282 36.993 48.124 1.00 51.94 204 SER B O 1
ATOM 3511 N N . ALA B 1 205 ? 19.253 37.632 47.229 1.00 52.44 205 ALA B N 1
ATOM 3512 C CA . ALA B 1 205 ? 19.889 37.945 48.505 1.00 51.14 205 ALA B CA 1
ATOM 3513 C C . ALA B 1 205 ? 19.102 39.037 49.247 1.00 49.17 205 ALA B C 1
ATOM 3514 O O . ALA B 1 205 ? 18.699 38.833 50.393 1.00 48.77 205 ALA B O 1
ATOM 3516 N N . ILE B 1 206 ? 18.915 40.195 48.605 1.00 47.72 206 ILE B N 1
ATOM 3517 C CA . ILE B 1 206 ? 18.155 41.309 49.193 1.00 45.65 206 ILE B CA 1
ATOM 3518 C C . ILE B 1 206 ? 16.726 40.812 49.472 1.00 44.34 206 ILE B C 1
ATOM 3519 O O . ILE B 1 206 ? 16.124 41.123 50.504 1.00 42.18 206 ILE B O 1
ATOM 3524 N N . SER B 1 207 ? 16.185 40.053 48.525 1.00 43.45 207 SER B N 1
ATOM 3525 C CA . SER B 1 207 ? 14.834 39.508 48.651 1.00 45.02 207 SER B CA 1
ATOM 3526 C C . SER B 1 207 ? 14.679 38.666 49.929 1.00 44.94 207 SER B C 1
ATOM 3527 O O . SER B 1 207 ? 13.762 38.892 50.724 1.00 42.87 207 SER B O 1
ATOM 3530 N N . ARG B 1 208 ? 15.602 37.731 50.150 1.00 45.28 208 ARG B N 1
ATOM 3531 C CA . ARG B 1 208 ? 15.539 36.891 51.337 1.00 45.55 208 ARG B CA 1
ATOM 3532 C C . ARG B 1 208 ? 15.788 37.699 52.614 1.00 45.55 208 ARG B C 1
ATOM 3533 O O . ARG B 1 208 ? 15.239 37.383 53.672 1.00 46.70 208 ARG B O 1
ATOM 3541 N N . LEU B 1 209 ? 16.606 38.743 52.518 1.00 43.94 209 LEU B N 1
ATOM 3542 C CA . LEU B 1 209 ? 16.891 39.582 53.679 1.00 44.57 209 LEU B CA 1
ATOM 3543 C C . LEU B 1 209 ? 15.589 40.194 54.194 1.00 43.33 209 LEU B C 1
ATOM 3544 O O . LEU B 1 209 ? 15.241 40.038 55.368 1.00 41.06 209 LEU B O 1
ATOM 3549 N N . LYS B 1 210 ? 14.876 40.878 53.300 1.00 42.50 210 LYS B N 1
ATOM 3550 C CA . LYS B 1 210 ? 13.607 41.524 53.635 1.00 42.72 210 LYS B CA 1
ATOM 3551 C C . LYS B 1 210 ? 12.551 40.567 54.207 1.00 41.26 210 LYS B C 1
ATOM 3552 O O . LYS B 1 210 ? 11.979 40.845 55.259 1.00 39.95 210 LYS B O 1
ATOM 3558 N N . SER B 1 211 ? 12.341 39.418 53.564 1.00 41.79 211 SER B N 1
ATOM 3559 C CA . SER B 1 211 ? 11.363 38.440 54.062 1.00 43.26 211 SER B CA 1
ATOM 3560 C C . SER B 1 211 ? 11.753 37.801 55.411 1.00 44.10 211 SER B C 1
ATOM 3561 O O . SER B 1 211 ? 10.879 37.532 56.244 1.00 44.51 211 SER B O 1
ATOM 3564 N N . SER B 1 212 ? 13.055 37.598 55.646 1.00 43.17 212 SER B N 1
ATOM 3565 C CA . SER B 1 212 ? 13.536 37.041 56.917 1.00 42.93 212 SER B CA 1
ATOM 3566 C C . SER B 1 212 ? 13.135 37.965 58.069 1.00 43.44 212 SER B C 1
ATOM 3567 O O . SER B 1 212 ? 12.860 37.495 59.181 1.00 42.24 212 SER B O 1
ATOM 3570 N N . CYS B 1 213 ? 13.131 39.275 57.804 1.00 43.53 213 CYS B N 1
ATOM 3571 C CA . CYS B 1 213 ? 12.763 40.282 58.809 1.00 46.66 213 CYS B CA 1
ATOM 3572 C C . CYS B 1 213 ? 11.258 40.418 59.010 1.00 46.72 213 CYS B C 1
ATOM 3573 O O . CYS B 1 213 ? 10.770 40.456 60.147 1.00 47.25 213 CYS B O 1
ATOM 3576 N N . ILE B 1 214 ? 10.526 40.522 57.908 1.00 46.84 214 ILE B N 1
ATOM 3577 C CA . ILE B 1 214 ? 9.070 40.637 57.972 1.00 48.17 214 ILE B CA 1
ATOM 3578 C C . ILE B 1 214 ? 8.481 39.433 58.727 1.00 48.61 214 ILE B C 1
ATOM 3579 O O . ILE B 1 214 ? 7.581 39.593 59.560 1.00 50.41 214 ILE B O 1
ATOM 3584 N N . HIS B 1 215 ? 9.046 38.249 58.481 1.00 47.85 215 HIS B N 1
ATOM 3585 C CA . HIS B 1 215 ? 8.567 37.012 59.090 1.00 46.77 215 HIS B CA 1
ATOM 3586 C C . HIS B 1 215 ? 9.450 36.456 60.187 1.00 45.44 215 HIS B C 1
ATOM 3587 O O . HIS B 1 215 ? 9.387 35.266 60.483 1.00 46.73 215 HIS B O 1
ATOM 3594 N N . ALA B 1 216 ? 10.252 37.309 60.810 1.00 44.35 216 ALA B N 1
ATOM 3595 C CA . ALA B 1 216 ? 11.155 36.866 61.865 1.00 43.12 216 ALA B CA 1
ATOM 3596 C C . ALA B 1 216 ? 10.503 35.934 62.898 1.00 43.33 216 ALA B C 1
ATOM 3597 O O . ALA B 1 216 ? 11.039 34.868 63.192 1.00 42.11 216 ALA B O 1
ATOM 3599 N N . ARG B 1 217 ? 9.333 36.309 63.414 1.00 45.11 217 ARG B N 1
ATOM 3600 C CA . ARG B 1 217 ? 8.643 35.479 64.413 1.00 47.00 217 ARG B CA 1
ATOM 3601 C C . ARG B 1 217 ? 8.367 34.063 63.901 1.00 44.56 217 ARG B C 1
ATOM 3602 O O . ARG B 1 217 ? 8.654 33.073 64.578 1.00 44.10 217 ARG B O 1
ATOM 3610 N N . ARG B 1 218 ? 7.811 33.991 62.698 1.00 43.54 218 ARG B N 1
ATOM 3611 C CA . ARG B 1 218 ? 7.470 32.734 62.046 1.00 43.06 218 ARG B CA 1
ATOM 3612 C C . ARG B 1 218 ? 8.727 31.896 61.770 1.00 40.78 218 ARG B C 1
ATOM 3613 O O . ARG B 1 218 ? 8.754 30.684 62.025 1.00 38.66 218 ARG B O 1
ATOM 3621 N N . ARG B 1 219 ? 9.762 32.550 61.244 1.00 38.28 219 ARG B N 1
ATOM 3622 C CA . ARG B 1 219 ? 11.022 31.880 60.935 1.00 36.38 219 ARG B CA 1
ATOM 3623 C C . ARG B 1 219 ? 11.615 31.306 62.217 1.00 33.56 219 ARG B C 1
ATOM 3624 O O . ARG B 1 219 ? 12.168 30.213 62.217 1.00 31.86 219 ARG B O 1
ATOM 3632 N N . TYR B 1 220 ? 11.471 32.039 63.319 1.00 32.51 220 TYR B N 1
ATOM 3633 C CA . TYR B 1 220 ? 11.973 31.579 64.601 1.00 32.22 220 TYR B CA 1
ATOM 3634 C C . TYR B 1 220 ? 11.313 30.248 64.985 1.00 34.36 220 TYR B C 1
ATOM 3635 O O . TYR B 1 220 ? 11.996 29.304 65.418 1.00 30.82 220 TYR B O 1
ATOM 3644 N N . GLU B 1 221 ? 9.990 30.171 64.805 1.00 36.40 221 GLU B N 1
ATOM 3645 C CA . GLU B 1 221 ? 9.233 28.951 65.134 1.00 38.16 221 GLU B CA 1
ATOM 3646 C C . GLU B 1 221 ? 9.633 27.807 64.213 1.00 35.49 221 GLU B C 1
ATOM 3647 O O . GLU B 1 221 ? 9.787 26.666 64.652 1.00 35.21 221 GLU B O 1
ATOM 3653 N N . GLU B 1 222 ? 9.818 28.122 62.936 1.00 36.20 222 GLU B N 1
ATOM 3654 C CA . GLU B 1 222 ? 10.248 27.124 61.972 1.00 35.40 222 GLU B CA 1
ATOM 3655 C C . GLU B 1 222 ? 11.591 26.541 62.433 1.00 34.00 222 GLU B C 1
ATOM 3656 O O . GLU B 1 222 ? 11.807 25.316 62.385 1.00 30.10 222 GLU B O 1
ATOM 3662 N N . MET B 1 223 ? 12.480 27.413 62.929 1.00 32.08 223 MET B N 1
ATOM 3663 C CA . MET B 1 223 ? 13.794 26.955 63.388 1.00 31.38 223 MET B CA 1
ATOM 3664 C C . MET B 1 223 ? 13.723 26.029 64.601 1.00 30.60 223 MET B C 1
ATOM 3665 O O . MET B 1 223 ? 14.581 25.143 64.771 1.00 27.98 223 MET B O 1
ATOM 3670 N N . LYS B 1 224 ? 12.735 26.237 65.476 1.00 32.63 224 LYS B N 1
ATOM 3671 C CA . LYS B 1 224 ? 12.606 25.335 66.631 1.00 33.53 224 LYS B CA 1
ATOM 3672 C C . LYS B 1 224 ? 12.237 23.941 66.115 1.00 31.65 224 LYS B C 1
ATOM 3673 O O . LYS B 1 224 ? 12.759 22.928 66.596 1.00 30.19 224 LYS B O 1
ATOM 3679 N N . GLU B 1 225 ? 11.389 23.904 65.087 1.00 33.83 225 GLU B N 1
ATOM 3680 C CA . GLU B 1 225 ? 10.993 22.636 64.469 1.00 35.21 225 GLU B CA 1
ATOM 3681 C C . GLU B 1 225 ? 12.199 21.944 63.851 1.00 33.26 225 GLU B C 1
ATOM 3682 O O . GLU B 1 225 ? 12.433 20.749 64.088 1.00 29.70 225 GLU B O 1
ATOM 3688 N N . VAL B 1 226 ? 13.008 22.695 63.091 1.00 33.79 226 VAL B N 1
ATOM 3689 C CA . VAL B 1 226 ? 14.169 22.062 62.472 1.00 30.27 226 VAL B CA 1
ATOM 3690 C C . VAL B 1 226 ? 15.138 21.569 63.518 1.00 29.69 226 VAL B C 1
ATOM 3691 O O . VAL B 1 226 ? 15.704 20.493 63.361 1.00 30.12 226 VAL B O 1
ATOM 3695 N N . GLN B 1 227 ? 15.290 22.306 64.622 1.00 31.48 227 GLN B N 1
ATOM 3696 C CA . GLN B 1 227 ? 16.192 21.875 65.692 1.00 31.33 227 GLN B CA 1
ATOM 3697 C C . GLN B 1 227 ? 15.762 20.495 66.202 1.00 31.92 227 GLN B C 1
ATOM 3698 O O . GLN B 1 227 ? 16.593 19.595 66.387 1.00 30.62 227 GLN B O 1
ATOM 3704 N N . ASP B 1 228 ? 14.457 20.328 66.413 1.00 35.03 228 ASP B N 1
ATOM 3705 C CA . ASP B 1 228 ? 13.919 19.052 66.897 1.00 37.49 228 ASP B CA 1
ATOM 3706 C C . ASP B 1 228 ? 14.104 17.901 65.921 1.00 36.55 228 ASP B C 1
ATOM 3707 O O . ASP B 1 228 ? 14.514 16.810 66.320 1.00 38.12 228 ASP B O 1
ATOM 3712 N N . MET B 1 229 ? 13.853 18.141 64.635 1.00 37.40 229 MET B N 1
ATOM 3713 C CA . MET B 1 229 ? 14.024 17.073 63.656 1.00 36.78 229 MET B CA 1
ATOM 3714 C C . MET B 1 229 ? 15.493 16.662 63.496 1.00 36.85 229 MET B C 1
ATOM 3715 O O . MET B 1 229 ? 15.810 15.470 63.430 1.00 35.51 229 MET B O 1
ATOM 3720 N N . LEU B 1 230 ? 16.404 17.641 63.474 1.00 34.61 230 LEU B N 1
ATOM 3721 C CA . LEU B 1 230 ? 17.828 17.350 63.337 1.00 30.91 230 LEU B CA 1
ATOM 3722 C C . LEU B 1 230 ? 18.355 16.576 64.546 1.00 31.92 230 LEU B C 1
ATOM 3723 O O . LEU B 1 230 ? 19.212 15.683 64.417 1.00 29.79 230 LEU B O 1
ATOM 3728 N N . ALA B 1 231 ? 17.872 16.936 65.733 1.00 37.29 231 ALA B N 1
ATOM 3729 C CA . ALA B 1 231 ? 18.314 16.273 66.963 1.00 41.02 231 ALA B CA 1
ATOM 3730 C C . ALA B 1 231 ? 18.024 14.765 66.951 1.00 44.06 231 ALA B C 1
ATOM 3731 O O . ALA B 1 231 ? 18.763 13.976 67.550 1.00 45.49 231 ALA B O 1
ATOM 3733 N N . GLU B 1 232 ? 16.990 14.362 66.221 1.00 46.47 232 GLU B N 1
ATOM 3734 C CA . GLU B 1 232 ? 16.632 12.949 66.148 1.00 49.11 232 GLU B CA 1
ATOM 3735 C C . GLU B 1 232 ? 17.701 12.175 65.367 1.00 48.60 232 GLU B C 1
ATOM 3736 O O . GLU B 1 232 ? 17.920 10.983 65.611 1.00 48.84 232 GLU B O 1
ATOM 3742 N N . VAL B 1 233 ? 18.481 12.903 64.565 1.00 45.48 233 VAL B N 1
ATOM 3743 C CA . VAL B 1 233 ? 19.504 12.298 63.727 1.00 43.32 233 VAL B CA 1
ATOM 3744 C C . VAL B 1 233 ? 20.951 12.742 63.985 1.00 42.47 233 VAL B C 1
ATOM 3745 O O . VAL B 1 233 ? 21.909 11.989 63.733 1.00 40.50 233 VAL B O 1
ATOM 3749 N N . ILE B 1 234 ? 21.122 13.973 64.466 1.00 40.88 234 ILE B N 1
ATOM 3750 C CA . ILE B 1 234 ? 22.464 14.489 64.767 1.00 38.26 234 ILE B CA 1
ATOM 3751 C C . ILE B 1 234 ? 22.375 15.377 66.011 1.00 37.26 234 ILE B C 1
ATOM 3752 O O . ILE B 1 234 ? 21.308 15.534 66.599 1.00 35.79 234 ILE B O 1
ATOM 3757 N N . ASP B 1 235 ? 23.509 15.918 66.437 1.00 38.70 235 ASP B N 1
ATOM 3758 C CA . ASP B 1 235 ? 23.504 16.845 67.568 1.00 40.45 235 ASP B CA 1
ATOM 3759 C C . ASP B 1 235 ? 23.691 18.190 66.855 1.00 37.28 235 ASP B C 1
ATOM 3760 O O . ASP B 1 235 ? 24.810 18.570 66.498 1.00 37.65 235 ASP B O 1
ATOM 3765 N N . PRO B 1 236 ? 22.574 18.903 66.614 1.00 34.66 236 PRO B N 1
ATOM 3766 C CA . PRO B 1 236 ? 22.520 20.194 65.923 1.00 34.66 236 PRO B CA 1
ATOM 3767 C C . PRO B 1 236 ? 23.245 21.346 66.596 1.00 33.94 236 PRO B C 1
ATOM 3768 O O . PRO B 1 236 ? 22.921 21.729 67.723 1.00 33.03 236 PRO B O 1
ATOM 3772 N N . VAL B 1 237 ? 24.167 21.936 65.838 1.00 30.46 237 VAL B N 1
ATOM 3773 C CA . VAL B 1 237 ? 24.965 23.060 66.282 1.00 28.64 237 VAL B CA 1
ATOM 3774 C C . VAL B 1 237 ? 24.456 24.414 65.764 1.00 26.96 237 VAL B C 1
ATOM 3775 O O . VAL B 1 237 ? 24.355 25.371 66.538 1.00 24.67 237 VAL B O 1
ATOM 3779 N N . MET B 1 238 ? 24.110 24.495 64.474 1.00 23.91 238 MET B N 1
ATOM 3780 C CA . MET B 1 238 ? 23.690 25.765 63.885 1.00 23.11 238 MET B CA 1
ATOM 3781 C C . MET B 1 238 ? 22.365 26.410 64.272 1.00 24.06 238 MET B C 1
ATOM 3782 O O . MET B 1 238 ? 22.293 27.641 64.408 1.00 20.64 238 MET B O 1
ATOM 3787 N N . PRO B 1 239 ? 21.290 25.606 64.458 1.00 24.28 239 PRO B N 1
ATOM 3788 C CA . PRO B 1 239 ? 19.998 26.214 64.815 1.00 22.71 239 PRO B CA 1
ATOM 3789 C C . PRO B 1 239 ? 20.022 27.200 65.987 1.00 23.25 239 PRO B C 1
ATOM 3790 O O . PRO B 1 239 ? 19.312 28.224 65.963 1.00 20.96 239 PRO B O 1
ATOM 3794 N N . THR B 1 240 ? 20.828 26.905 67.000 1.00 22.22 240 THR B N 1
ATOM 3795 C CA . THR B 1 240 ? 20.888 27.790 68.162 1.00 26.93 240 THR B CA 1
ATOM 3796 C C . THR B 1 240 ? 21.304 29.218 67.785 1.00 24.51 240 THR B C 1
ATOM 3797 O O . THR B 1 240 ? 20.669 30.176 68.209 1.00 25.25 240 THR B O 1
ATOM 3801 N N . CYS B 1 241 ? 22.361 29.370 66.987 1.00 22.99 241 CYS B N 1
ATOM 3802 C CA . CYS B 1 241 ? 22.782 30.712 66.590 1.00 24.77 241 CYS B CA 1
ATOM 3803 C C . CYS B 1 241 ? 21.776 31.384 65.667 1.00 23.44 241 CYS B C 1
ATOM 3804 O O . CYS B 1 241 ? 21.525 32.585 65.781 1.00 22.98 241 CYS B O 1
ATOM 3807 N N . ILE B 1 242 ? 21.240 30.612 64.717 1.00 21.55 242 ILE B N 1
ATOM 3808 C CA . ILE B 1 242 ? 20.275 31.129 63.750 1.00 20.34 242 ILE B CA 1
ATOM 3809 C C . ILE B 1 242 ? 19.068 31.712 64.464 1.00 22.19 242 ILE B C 1
ATOM 3810 O O . ILE B 1 242 ? 18.588 32.798 64.124 1.00 22.70 242 ILE B O 1
ATOM 3815 N N . ILE B 1 243 ? 18.565 30.961 65.440 1.00 24.07 243 ILE B N 1
ATOM 3816 C CA . ILE B 1 243 ? 17.423 31.375 66.258 1.00 27.41 243 ILE B CA 1
ATOM 3817 C C . ILE B 1 243 ? 17.763 32.717 66.942 1.00 27.18 243 ILE B C 1
ATOM 3818 O O . ILE B 1 243 ? 16.947 33.647 66.948 1.00 26.02 243 ILE B O 1
ATOM 3823 N N . ARG B 1 244 ? 18.988 32.836 67.466 1.00 26.41 244 ARG B N 1
ATOM 3824 C CA . ARG B 1 244 ? 19.391 34.091 68.109 1.00 28.81 244 ARG B CA 1
ATOM 3825 C C . ARG B 1 244 ? 19.319 35.242 67.100 1.00 28.45 244 ARG B C 1
ATOM 3826 O O . ARG B 1 244 ? 18.908 36.344 67.446 1.00 28.95 244 ARG B O 1
ATOM 3834 N N . ILE B 1 245 ? 19.694 34.979 65.844 1.00 25.03 245 ILE B N 1
ATOM 3835 C CA . ILE B 1 245 ? 19.609 36.005 64.811 1.00 23.02 245 ILE B CA 1
ATOM 3836 C C . ILE B 1 245 ? 18.130 36.368 64.563 1.00 24.84 245 ILE B C 1
ATOM 3837 O O . ILE B 1 245 ? 17.754 37.544 64.519 1.00 25.58 245 ILE B O 1
ATOM 3842 N N . PHE B 1 246 ? 17.275 35.362 64.431 1.00 23.92 246 PHE B N 1
ATOM 3843 C CA . PHE B 1 246 ? 15.874 35.655 64.190 1.00 25.89 246 PHE B CA 1
ATOM 3844 C C . PHE B 1 246 ? 15.237 36.371 65.381 1.00 28.32 246 PHE B C 1
ATOM 3845 O O . PHE B 1 246 ? 14.393 37.245 65.200 1.00 29.12 246 PHE B O 1
ATOM 3853 N N . ASP B 1 247 ? 15.736 36.072 66.575 1.00 32.02 247 ASP B N 1
ATOM 3854 C CA . ASP B 1 247 ? 15.286 36.708 67.815 1.00 38.02 247 ASP B CA 1
ATOM 3855 C C . ASP B 1 247 ? 15.563 38.211 67.644 1.00 37.88 247 ASP B C 1
ATOM 3856 O O . ASP B 1 247 ? 14.680 39.038 67.872 1.00 37.96 247 ASP B O 1
ATOM 3861 N N . LYS B 1 248 ? 16.755 38.560 67.160 1.00 38.17 248 LYS B N 1
ATOM 3862 C CA . LYS B 1 248 ? 17.097 39.974 66.960 1.00 40.87 248 LYS B CA 1
ATOM 3863 C C . LYS B 1 248 ? 16.231 40.664 65.904 1.00 42.80 248 LYS B C 1
ATOM 3864 O O . LYS B 1 248 ? 15.856 41.823 66.065 1.00 43.94 248 LYS B O 1
ATOM 3870 N N . LEU B 1 249 ? 15.909 39.942 64.832 1.00 44.34 249 LEU B N 1
ATOM 3871 C CA . LEU B 1 249 ? 15.127 40.483 63.718 1.00 45.53 249 LEU B CA 1
ATOM 3872 C C . LEU B 1 249 ? 13.685 40.937 63.990 1.00 47.86 249 LEU B C 1
ATOM 3873 O O . LEU B 1 249 ? 12.982 41.375 63.077 1.00 46.95 249 LEU B O 1
ATOM 3878 N N . LYS B 1 250 ? 13.247 40.858 65.240 1.00 51.38 250 LYS B N 1
ATOM 3879 C CA . LYS B 1 250 ? 11.900 41.295 65.597 1.00 53.89 250 LYS B CA 1
ATOM 3880 C C . LYS B 1 250 ? 11.830 42.795 65.944 1.00 56.12 250 LYS B C 1
ATOM 3881 O O . LYS B 1 250 ? 12.854 43.480 66.102 1.00 56.43 250 LYS B O 1
ATOM 3887 N N . ASP B 1 257 ? 13.893 49.886 51.187 1.00 56.46 257 ASP B N 1
ATOM 3888 C CA . ASP B 1 257 ? 15.309 50.157 51.405 1.00 57.29 257 ASP B CA 1
ATOM 3889 C C . ASP B 1 257 ? 15.950 49.094 52.294 1.00 56.52 257 ASP B C 1
ATOM 3890 O O . ASP B 1 257 ? 15.933 49.206 53.518 1.00 56.00 257 ASP B O 1
ATOM 3892 N N . ALA B 1 258 ? 16.538 48.083 51.660 1.00 56.43 258 ALA B N 1
ATOM 3893 C CA . ALA B 1 258 ? 17.202 46.970 52.350 1.00 56.08 258 ALA B CA 1
ATOM 3894 C C . ALA B 1 258 ? 18.195 47.390 53.439 1.00 55.36 258 ALA B C 1
ATOM 3895 O O . ALA B 1 258 ? 18.361 46.673 54.420 1.00 56.12 258 ALA B O 1
ATOM 3897 N N . ARG B 1 259 ? 18.876 48.518 53.241 1.00 53.39 259 ARG B N 1
ATOM 3898 C CA . ARG B 1 259 ? 19.831 49.011 54.219 1.00 51.96 259 ARG B CA 1
ATOM 3899 C C . ARG B 1 259 ? 19.162 49.298 55.542 1.00 51.05 259 ARG B C 1
ATOM 3900 O O . ARG B 1 259 ? 19.821 49.341 56.591 1.00 51.34 259 ARG B O 1
ATOM 3902 N N . LEU B 1 260 ? 17.848 49.486 55.514 1.00 49.45 260 LEU B N 1
ATOM 3903 C CA . LEU B 1 260 ? 17.117 49.794 56.745 1.00 48.26 260 LEU B CA 1
ATOM 3904 C C . LEU B 1 260 ? 16.893 48.578 57.607 1.00 47.36 260 LEU B C 1
ATOM 3905 O O . LEU B 1 260 ? 16.606 48.692 58.805 1.00 47.57 260 LEU B O 1
ATOM 3907 N N . GLN B 1 261 ? 17.014 47.407 57.003 1.00 45.79 261 GLN B N 1
ATOM 3908 C CA . GLN B 1 261 ? 16.873 46.161 57.751 1.00 46.87 261 GLN B CA 1
ATOM 3909 C C . GLN B 1 261 ? 18.173 45.867 58.534 1.00 46.34 261 GLN B C 1
ATOM 3910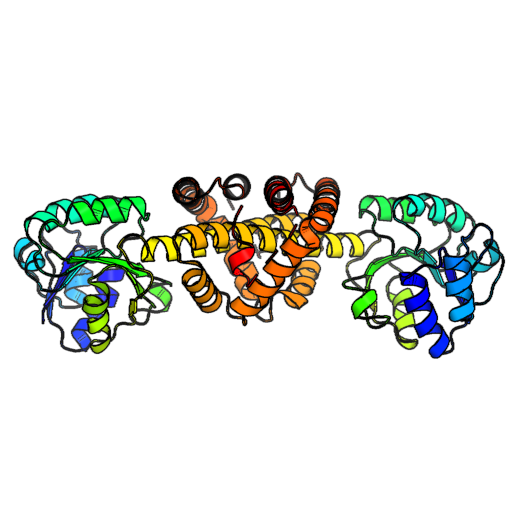 O O . GLN B 1 261 ? 18.179 45.112 59.499 1.00 45.17 261 GLN B O 1
ATOM 3912 N N . GLY B 1 262 ? 19.218 46.620 58.200 1.00 47.10 262 GLY B N 1
ATOM 3913 C CA . GLY B 1 262 ? 20.535 46.479 58.775 1.00 48.05 262 GLY B CA 1
ATOM 3914 C C . GLY B 1 262 ? 20.895 47.440 59.913 1.00 51.84 262 GLY B C 1
ATOM 3915 O O . GLY B 1 262 ? 21.936 47.267 60.548 1.00 50.88 262 GLY B O 1
ATOM 3916 N N . CYS B 1 263 ? 20.038 48.428 60.177 1.00 55.91 263 CYS B N 1
ATOM 3917 C CA . CYS B 1 263 ? 20.267 49.405 61.238 1.00 60.71 263 CYS B CA 1
ATOM 3918 C C . CYS B 1 263 ? 19.975 48.832 62.629 1.00 64.58 263 CYS B C 1
ATOM 3919 O O . CYS B 1 263 ? 19.066 48.011 62.778 1.00 66.02 263 CYS B O 1
ATOM 3921 N N . ALA B 1 264 ? 20.742 49.260 63.648 1.00 68.19 264 ALA B N 1
ATOM 3922 C CA . ALA B 1 264 ? 20.535 48.813 65.050 1.00 70.88 264 ALA B CA 1
ATOM 3923 C C . ALA B 1 264 ? 21.620 49.425 65.962 1.00 72.60 264 ALA B C 1
ATOM 3924 O O . ALA B 1 264 ? 21.330 49.731 67.153 1.00 74.40 264 ALA B O 1
#

Solvent-accessible surface area: 22798 Å² total; per-residue (Å²): 148,55,3,0,1,28,14,5,26,65,36,0,46,29,4,0,53,57,0,121,83,127,72,5,73,2,0,2,22,20,156,67,115,55,111,74,20,47,110,77,0,146,97,17,34,12,57,78,35,67,81,107,45,3,6,73,1,53,15,0,0,0,10,40,80,71,82,68,0,76,31,2,0,124,107,0,1,134,74,0,178,24,12,0,0,2,15,11,58,12,16,5,71,38,1,60,91,0,27,71,27,10,130,86,25,16,12,0,1,2,5,23,13,46,35,22,180,207,108,24,7,74,6,62,0,0,0,0,7,218,39,0,132,77,1,71,90,12,49,165,76,12,12,45,4,41,52,28,24,189,91,27,0,8,0,10,0,0,66,7,0,47,23,3,4,32,27,0,4,9,0,6,0,8,6,7,13,1,0,0,65,102,58,56,3,43,76,23,0,15,66,2,0,61,112,60,54,60,60,68,22,71,108,67,2,52,61,49,11,79,42,3,31,117,95,3,153,113,50,43,64,40,0,89,62,7,43,96,20,2,54,82,27,15,121,24,19,0,0,69,4,1,34,130,0,0,76,70,26,99,110,27,52,80,24,11,67,83,164,64,4,0,1,24,16,4,27,81,34,0,40,29,2,0,53,50,0,122,82,129,71,7,75,3,0,2,20,19,149,65,121,56,109,78,22,45,106,85,1,142,101,19,34,9,54,79,37,67,85,110,45,4,13,72,1,46,15,0,0,0,9,40,78,76,77,65,0,61,27,2,0,152,112,0,1,133,73,0,184,23,10,0,0,2,7,9,94,18,17,5,97,26,0,108,88,0,28,79,53,11,131,100,22,16,12,0,0,0,3,14,7,39,38,23,191,188,108,22,6,86,4,52,0,0,0,0,8,208,30,0,121,87,1,74,89,13,48,165,71,13,12,41,5,36,54,25,27,189,92,26,0,14,0,6,2,0,49,24,0,28,35,9,8,38,12,0,5,6,0,3,0,23,4,2,12,10,0,0,60,128,47,57,5,39,79,26,0,3,63,2,0,72,136,74,39,25,106,80,19,94,131,62,0,31,65,48,9,96,33,2,31,135,54,3,186,120,40,46,90,47,0,94,81,3,54,94,22,4,47,135,37,16,115,22,3,3,2,60,0,3,28,111,0,0,79,102,19,140,116,22,50,74,29,13,67,129

Sequence (516 aa):
LRVGFIGFGEVAQTLASRLRSRGVEVVTSLEGRSPSTIERARTVGVTETSEEDVYSCPVVISAVTPGVALGAARRAGRHVRGIYVDINNISPETVRMASSLIEKGGFVDAAIMGSVRRKGADIRIIASGRDAEEFMKLNRYGLNIEVRGREPGDASAIKMLRSSYTKGVSALLWETLTAAHRLGLEEDVLEMLEYTEGNDFRESAISRLKSSCIHARRRYEEMKEVQDMLAEVIDPVMPTCIIRIFDKLKDARLQGCALRVGFIGFGEVAQTLASRLRSRGVEVVTSLEGRSPSTIERARTVGVTETSEEDVYSCPVVISAVTPGVALGAARRAGRHVRGIYVDINNISPETVRMASSLIEKGGFVDAAIMGSVRRKGADIRIIASGRDAEEFMKLNRYGLNIEVRGREPGDASAIKMLRSSYTKGVSALLWETLTAAHRLGLEEDVLEMLEYTEGNDFRESAISRLKSSCIHARRRYEEMKEVQDMLAEVIDPVMPTCIIRIFDKLKDARLQGCA

Organism: Methanothermobacter thermautotrophicus (strain ATCC 29096 / DSM 1053 / JCM 10044 / NBRC 100330 / Delta H) (NCBI:txid187420)

B-factor: mean 32.3, std 14.8, range [7.59, 83.58]

Radius of gyration: 29.51 Å; Cα contacts (8 Å, |Δi|>4): 996; chains: 2; bounding box: 90×60×36 Å

Secondary structure (DSSP, 8-state):
-EEEEES-SHHHHHHHHHHHHTT-EEEE--TT--HHHHHHHHHHTPEE--HHHHHTSSEEEE-S-GGGHHHHHHHHHTT--SEEEE-S---HHHHHHHHHH-SSSEEEEEEE-S-HHHHGGG-EEEEESTTHHHHHGGGGGT-EEEE-SSSTTHHHHHHHHHHHHHHHHHHHHHHHHHHHHHTT-HHHHHHHHHTTS-SSTHHHHHHHHHHHHHTHHHHHHHHHHHHHHHHTTS--SHHHHHHHHHHHH--GGGG---/-EEEEES-SHHHHHHHHHHHHTT-EEEE--TT--HHHHHHHHHHTPEE--HHHHHTSSEEEE-S-GGGHHHHHHHHHTT--SEEEE-SS--HHHHHHHHHH-SSSEEEEEEE-S-HHHHGGG-EEEEESTTHHHHHGGGGGT-EEEE-SSSTTHHHHHHHHHHHHHHHHHHHHHHHHHHHHHTT-HHHHHHHHHHHH-SSHHHHHHHHHHHHHHTHHHHHHHHHHHHHHHHHHS---HHHHHHHHHHHT--GGGGG--

CATH classification: 3.40.50.720 (+1 more: 1.10.1040.10)

Nearest PDB structures (foldseek):
  1i36-assembly1_A  TM=1.004E+00  e=1.669E-50  Methanothermobacter thermautotrophicus
  3qsg-assembly1_A-2  TM=8.557E-01  e=2.324E-23  Alicyclobacillus acidocaldarius subsp. acidocaldarius DSM 446
  4ezb-assembly1_A-2  TM=9.193E-01  e=1.138E-20  Sinorhizobium meliloti 1021
  5u5g-assembly1_B  TM=6.477E-01  e=6.884E-11  Pseudomonas syringae
  8u07-assembly1_A  TM=6.273E-01  e=1.156E-08  uncultured bacterium

InterPro domains:
  IPR008927 6-phosphogluconate dehydrogenase-like, C-terminal domain superfamily [SSF48179] (153-262)
  IPR013328 6-phosphogluconate dehydrogenase, domain 2 [G3DSA:1.10.1040.10] (160-264)
  IPR015814 Phosphogluconate dehydrogenase, NAD-binding, putative, C-terminal [PF09130] (180-248)
  IPR028939 Pyrroline-5-carboxylate reductase, catalytic, N-terminal [PF03807] (2-89)
  IPR036291 NAD(P)-binding domain superfamily [SSF51735] (1-151)
  IPR051265 HIBADH-related NP60 subfamily [PTHR43580] (2-193)